Protein AF-X6MB90-F1 (afdb_monomer_lite)

Secondary structure (DSSP, 8-state):
----------------S--HHHHHHHHTT-TTHHHHHHHHHHTT--HHHHHHS-HHHHHHHHHHTT--HHHHHHHHHHHTT-TTSHHHHHHHHHHS----------HHHHHHHHHHHHHHHHHHHHHHHHHHHHHHHHHHHHHHHHHHHHHHHHHHHHHHHHHHHHHHHHHHHHHHHHHHHHHHHHHHHHHHHHHHHHHHHHHHHHH-TTS-HHHHHHHHHHHHHH-GGGGS-------TT----------HHHHHHHHHHHHHHHHHHHHHHHHHS--S--------S---EEEEEEEEEETTTEEEEEEEE-STTHHHHTTS-EEEEEEEEEEEE-------S-TTSTT--EEEEEEETT-SEEEEE-TT--TTEEEEEEEEEEETTTTEEPPP---EEEEE----

Structure (mmCIF, N/CA/C/O backbone):
data_AF-X6MB90-F1
#
_entry.id   AF-X6MB90-F1
#
loop_
_atom_site.group_PDB
_atom_site.id
_atom_site.type_symbol
_atom_site.label_atom_id
_atom_site.label_alt_id
_atom_site.label_comp_id
_atom_site.label_asym_id
_atom_site.label_entity_id
_atom_site.label_seq_id
_atom_site.pdbx_PDB_ins_code
_atom_site.Cartn_x
_atom_site.Cartn_y
_atom_site.Cartn_z
_atom_site.occupancy
_atom_site.B_iso_or_equiv
_atom_site.auth_seq_id
_atom_site.auth_comp_id
_atom_site.auth_asym_id
_atom_site.auth_atom_id
_atom_site.pdbx_PDB_model_num
ATOM 1 N N . MET A 1 1 ? 35.472 -2.795 3.455 1.00 38.84 1 MET A N 1
ATOM 2 C CA . MET A 1 1 ? 35.762 -2.215 4.781 1.00 38.84 1 MET A CA 1
ATOM 3 C C . MET A 1 1 ? 34.428 -1.972 5.452 1.00 38.84 1 MET A C 1
ATOM 5 O O . MET A 1 1 ? 33.733 -1.045 5.069 1.00 38.84 1 MET A O 1
ATOM 9 N N . PHE A 1 2 ? 34.027 -2.888 6.329 1.00 29.91 2 PHE A N 1
ATOM 10 C CA . PHE A 1 2 ? 32.815 -2.782 7.134 1.00 29.91 2 PHE A CA 1
ATOM 11 C C . PHE A 1 2 ? 33.266 -2.486 8.561 1.00 29.91 2 PHE A C 1
ATOM 13 O O . PHE A 1 2 ? 33.951 -3.312 9.159 1.00 29.91 2 PHE A O 1
ATOM 20 N N . GLU A 1 3 ? 32.929 -1.308 9.077 1.00 33.00 3 GLU A N 1
ATOM 21 C CA . GLU A 1 3 ? 33.086 -1.007 10.497 1.00 33.00 3 GLU A CA 1
ATOM 22 C C . GLU A 1 3 ? 31.820 -1.450 11.230 1.00 33.00 3 GLU A C 1
ATOM 24 O O . GLU A 1 3 ? 30.741 -0.877 11.078 1.00 33.00 3 GLU A O 1
ATOM 29 N N . HIS A 1 4 ? 31.968 -2.516 12.014 1.00 32.53 4 HIS A N 1
ATOM 30 C CA . HIS A 1 4 ? 31.069 -2.842 13.108 1.00 32.53 4 HIS A CA 1
ATOM 31 C C . HIS A 1 4 ? 31.304 -1.839 14.238 1.00 32.53 4 HIS A C 1
ATOM 33 O O . HIS A 1 4 ? 32.392 -1.800 14.806 1.00 32.53 4 HIS A O 1
ATOM 39 N N . SER A 1 5 ? 30.278 -1.067 14.593 1.00 33.38 5 SER A N 1
ATOM 40 C CA . SER A 1 5 ? 30.239 -0.350 15.866 1.00 33.38 5 SER A CA 1
ATOM 41 C C . SER A 1 5 ? 29.115 -0.931 16.711 1.00 33.38 5 SER A C 1
ATOM 43 O O . SER A 1 5 ? 27.943 -0.582 16.568 1.00 33.38 5 SER A O 1
ATOM 45 N N . SER A 1 6 ? 29.496 -1.894 17.548 1.00 37.25 6 SER A N 1
ATOM 46 C CA . SER A 1 6 ? 28.722 -2.336 18.700 1.00 37.25 6 SER A CA 1
ATOM 47 C C . SER A 1 6 ? 28.795 -1.244 19.760 1.00 37.25 6 SER A C 1
ATOM 49 O O . SER A 1 6 ? 29.888 -0.846 20.162 1.00 37.25 6 SER A O 1
ATOM 51 N N . ARG A 1 7 ? 27.645 -0.780 20.248 1.00 31.72 7 ARG A N 1
ATOM 52 C CA . ARG A 1 7 ? 27.589 -0.045 21.510 1.00 31.72 7 ARG A CA 1
ATOM 53 C C . ARG A 1 7 ? 26.449 -0.586 22.354 1.00 31.72 7 ARG A C 1
ATOM 55 O O . ARG A 1 7 ? 25.293 -0.207 22.196 1.00 31.72 7 ARG A O 1
ATOM 62 N N . GLU A 1 8 ? 26.831 -1.519 23.214 1.00 34.62 8 GLU A N 1
ATOM 63 C CA . GLU A 1 8 ? 26.140 -1.831 24.455 1.00 34.62 8 GLU A CA 1
ATOM 64 C C . GLU A 1 8 ? 26.118 -0.569 25.329 1.00 34.62 8 GLU A C 1
ATOM 66 O O . GLU A 1 8 ? 27.091 0.188 25.393 1.00 34.62 8 GLU A O 1
ATOM 71 N N . GLY A 1 9 ? 24.979 -0.330 25.963 1.00 30.56 9 GLY A N 1
ATOM 72 C CA . GLY A 1 9 ? 24.776 0.722 26.943 1.00 30.56 9 GLY A CA 1
ATOM 73 C C . GLY A 1 9 ? 23.744 0.228 27.939 1.00 30.56 9 GLY A C 1
ATOM 74 O O . GLY A 1 9 ? 22.545 0.374 27.712 1.00 30.56 9 GLY A O 1
ATOM 75 N N . GLU A 1 10 ? 24.236 -0.423 28.988 1.00 33.06 10 GLU A N 1
ATOM 76 C CA . GLU A 1 10 ? 23.474 -0.751 30.183 1.00 33.06 10 GLU A CA 1
ATOM 77 C C . GLU A 1 10 ? 23.038 0.521 30.928 1.00 33.06 10 GLU A C 1
ATOM 79 O O . GLU A 1 10 ? 23.685 1.567 30.898 1.00 33.06 10 GLU A O 1
ATOM 84 N N . THR A 1 11 ? 21.880 0.352 31.556 1.00 40.78 11 THR A N 1
ATOM 85 C CA . THR A 1 11 ? 21.202 1.096 32.621 1.00 40.78 11 THR A CA 1
ATOM 86 C C . THR A 1 11 ? 22.018 2.085 33.455 1.00 40.78 11 THR A C 1
ATOM 88 O O . THR A 1 11 ? 23.030 1.710 34.028 1.00 40.78 11 THR A O 1
ATOM 91 N N . GLU A 1 12 ? 21.455 3.280 33.663 1.00 36.69 12 GLU A N 1
ATOM 92 C CA . GLU A 1 12 ? 21.162 3.857 34.991 1.00 36.69 12 GLU A CA 1
ATOM 93 C C . GLU A 1 12 ? 20.513 5.239 34.808 1.00 36.69 12 GLU A C 1
ATOM 95 O O . GLU A 1 12 ? 21.170 6.262 34.638 1.00 36.69 12 GLU A O 1
ATOM 100 N N . GLY A 1 13 ? 19.180 5.258 34.801 1.00 32.38 13 GLY A N 1
ATOM 101 C CA . GLY A 1 13 ? 18.381 6.471 34.935 1.00 32.38 13 GLY A CA 1
ATOM 102 C C . GLY A 1 13 ? 17.624 6.392 36.249 1.00 32.38 13 GLY A C 1
ATOM 103 O O . GLY A 1 13 ? 16.532 5.837 36.305 1.00 32.38 13 GLY A O 1
ATOM 104 N N . THR A 1 14 ? 18.234 6.883 37.323 1.00 36.78 14 THR A N 1
ATOM 105 C CA . THR A 1 14 ? 17.569 7.142 38.600 1.00 36.78 14 THR A CA 1
ATOM 106 C C . THR A 1 14 ? 16.474 8.187 38.394 1.00 36.78 14 THR A C 1
ATOM 108 O O . THR A 1 14 ? 16.758 9.386 38.395 1.00 36.78 14 THR A O 1
ATOM 111 N N . ASP A 1 15 ? 15.230 7.740 38.235 1.00 38.34 15 ASP A N 1
ATOM 112 C CA . ASP A 1 15 ? 14.050 8.604 38.287 1.00 38.34 15 ASP A CA 1
ATOM 113 C C . ASP A 1 15 ? 13.835 9.074 39.735 1.00 38.34 15 ASP A C 1
ATOM 115 O O . ASP A 1 15 ? 13.142 8.460 40.545 1.00 38.34 15 ASP A O 1
ATOM 119 N N . GLN A 1 16 ? 14.473 10.193 40.079 1.00 40.62 16 GLN A N 1
ATOM 120 C CA . GLN A 1 16 ? 14.189 10.993 41.272 1.00 40.62 16 GLN A CA 1
ATOM 121 C C . GLN A 1 16 ? 12.922 11.849 41.077 1.00 40.62 16 GLN A C 1
ATOM 123 O O . GLN A 1 16 ? 12.921 13.039 41.389 1.00 40.62 16 GLN A O 1
ATOM 128 N N . SER A 1 17 ? 11.835 11.267 40.561 1.00 42.78 17 SER A N 1
ATOM 129 C CA . SER A 1 17 ? 10.539 11.947 40.469 1.00 42.78 17 SER A CA 1
ATOM 130 C C . SER A 1 17 ? 9.553 11.335 41.470 1.00 42.78 17 SER A C 1
ATOM 132 O O . SER A 1 17 ? 9.088 10.213 41.288 1.00 42.78 17 SER A O 1
ATOM 134 N N . ASP A 1 18 ? 9.291 12.077 42.548 1.00 53.53 18 ASP A N 1
ATOM 135 C CA . ASP A 1 18 ? 8.112 12.009 43.422 1.00 53.53 18 ASP A CA 1
ATOM 136 C C . ASP A 1 18 ? 7.556 10.626 43.790 1.00 53.53 18 ASP A C 1
ATOM 138 O O . ASP A 1 18 ? 6.477 10.197 43.386 1.00 53.53 18 ASP A O 1
ATOM 142 N N . ASP A 1 19 ? 8.245 9.963 44.715 1.00 76.25 19 ASP A N 1
ATOM 143 C CA . ASP A 1 19 ? 7.706 8.806 45.421 1.00 76.25 19 ASP A CA 1
ATOM 144 C C . ASP A 1 19 ? 6.789 9.224 46.586 1.00 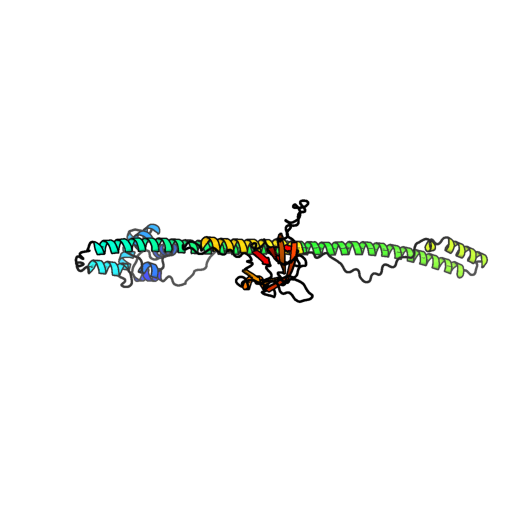76.25 19 ASP A C 1
ATOM 146 O O . ASP A 1 19 ? 7.100 9.045 47.772 1.00 76.25 19 ASP A O 1
ATOM 150 N N . GLN A 1 20 ? 5.652 9.828 46.235 1.00 87.62 20 GLN A N 1
ATOM 151 C CA . GLN A 1 20 ? 4.632 10.301 47.178 1.00 87.62 20 GLN A CA 1
ATOM 152 C C . GLN A 1 20 ? 4.136 9.177 48.102 1.00 87.62 20 GLN A C 1
ATOM 154 O O . GLN A 1 20 ? 3.867 9.411 49.282 1.00 87.62 20 GLN A O 1
ATOM 159 N N . LEU A 1 21 ? 4.093 7.936 47.602 1.00 87.75 21 LEU A N 1
ATOM 160 C CA . LEU A 1 21 ? 3.712 6.760 48.380 1.00 87.75 21 LEU A CA 1
ATOM 161 C C . LEU A 1 21 ? 4.742 6.445 49.474 1.00 87.75 21 LEU A C 1
ATOM 163 O O . LEU A 1 21 ? 4.369 6.318 50.641 1.00 87.75 21 LEU A O 1
ATOM 167 N N . SER A 1 22 ? 6.038 6.364 49.150 1.00 88.31 22 SER A N 1
ATOM 168 C CA . SER A 1 22 ? 7.070 6.150 50.179 1.00 88.31 22 SER A CA 1
ATOM 169 C C . SER A 1 22 ? 7.118 7.283 51.196 1.00 88.31 22 SER A C 1
ATOM 171 O O . SER A 1 22 ? 7.282 7.027 52.391 1.00 88.31 22 SER A O 1
ATOM 173 N N . GLN A 1 23 ? 6.970 8.536 50.756 1.00 89.31 23 GLN A N 1
ATOM 174 C CA . GLN A 1 23 ? 6.955 9.685 51.666 1.00 89.31 23 GLN A CA 1
ATOM 175 C C . GLN A 1 23 ? 5.757 9.642 52.620 1.00 89.31 23 GLN A C 1
ATOM 177 O O . GLN A 1 23 ? 5.920 9.893 53.818 1.00 89.31 23 GLN A O 1
ATOM 182 N N . PHE A 1 24 ? 4.577 9.268 52.123 1.00 91.38 24 PHE A N 1
ATOM 183 C CA . PHE A 1 24 ? 3.379 9.081 52.937 1.00 91.38 24 PHE A CA 1
ATOM 184 C C . PHE A 1 24 ? 3.558 7.958 53.967 1.00 91.38 24 PHE A C 1
ATOM 186 O O . PHE A 1 24 ? 3.302 8.160 55.157 1.00 91.38 24 PHE A O 1
ATOM 193 N N . LEU A 1 25 ? 4.049 6.792 53.537 1.00 90.38 25 LEU A N 1
ATOM 194 C CA . LEU A 1 25 ? 4.269 5.635 54.411 1.00 90.38 25 LEU A CA 1
ATOM 195 C C . LEU A 1 25 ? 5.303 5.938 55.506 1.00 90.38 25 LEU A C 1
ATOM 197 O O . LEU A 1 25 ? 5.098 5.591 56.672 1.00 90.38 25 LEU A O 1
ATOM 201 N N . LYS A 1 26 ? 6.380 6.652 55.155 1.00 90.31 26 LYS A N 1
ATOM 202 C CA . LYS A 1 26 ? 7.411 7.092 56.104 1.00 90.31 26 LYS A CA 1
ATOM 203 C C . LYS A 1 26 ? 6.868 8.106 57.109 1.00 90.31 26 LYS A C 1
ATOM 205 O O . LYS A 1 26 ? 7.097 7.949 58.306 1.00 90.31 26 LYS A O 1
ATOM 210 N N . SER A 1 27 ? 6.115 9.102 56.641 1.00 88.44 27 SER A N 1
ATOM 211 C CA . SER A 1 27 ? 5.516 10.144 57.491 1.00 88.44 27 SER A CA 1
ATOM 212 C C . SER A 1 27 ? 4.491 9.592 58.485 1.00 88.44 27 SER A C 1
ATOM 214 O O . SER A 1 27 ? 4.300 10.170 59.551 1.00 88.44 27 SER A O 1
ATOM 216 N N . ASN A 1 28 ? 3.870 8.449 58.179 1.00 87.50 28 ASN A N 1
ATOM 217 C CA . ASN A 1 28 ? 2.902 7.787 59.057 1.00 87.50 28 ASN A CA 1
ATOM 218 C C . ASN A 1 28 ? 3.484 6.599 59.854 1.00 87.50 28 ASN A C 1
ATOM 220 O O . ASN A 1 28 ? 2.739 5.854 60.496 1.00 87.50 28 ASN A O 1
ATOM 224 N N . GLY A 1 29 ? 4.812 6.432 59.855 1.00 83.88 29 GLY A N 1
ATOM 225 C CA . GLY A 1 29 ? 5.512 5.478 60.721 1.00 83.88 29 GLY A CA 1
ATOM 226 C C . GLY A 1 29 ? 5.306 4.006 60.355 1.00 83.88 29 GLY A C 1
ATOM 227 O O . GLY A 1 29 ? 5.338 3.147 61.241 1.00 83.88 29 GLY A O 1
ATOM 228 N N . VAL A 1 30 ? 5.072 3.703 59.076 1.00 87.69 30 VAL A N 1
ATOM 229 C CA . VAL A 1 30 ? 5.044 2.322 58.573 1.00 87.69 30 VAL A CA 1
ATOM 230 C C . VAL A 1 30 ? 6.477 1.776 58.551 1.00 87.69 30 VAL A C 1
ATOM 232 O O . VAL A 1 30 ? 7.409 2.485 58.175 1.00 87.69 30 VAL A O 1
ATOM 235 N N . LYS A 1 31 ? 6.680 0.532 58.995 1.00 85.81 31 LYS A N 1
ATOM 236 C CA . LYS A 1 31 ? 7.991 -0.138 58.941 1.00 85.81 31 LYS A CA 1
ATOM 237 C C . LYS A 1 31 ? 8.261 -0.670 57.534 1.00 85.81 31 LYS A C 1
ATOM 239 O O . LYS A 1 31 ? 7.324 -0.867 56.774 1.00 85.81 31 LYS A O 1
ATOM 244 N N . ASP A 1 32 ? 9.528 -0.881 57.185 1.00 86.94 32 ASP A N 1
ATOM 245 C CA . ASP A 1 32 ? 9.935 -1.463 55.892 1.00 86.94 32 ASP A CA 1
ATOM 246 C C . ASP A 1 32 ? 9.400 -0.696 54.665 1.00 86.94 32 ASP A C 1
ATOM 248 O O . ASP A 1 32 ? 9.069 -1.274 53.631 1.00 86.94 32 ASP A O 1
ATOM 252 N N . VAL A 1 33 ? 9.331 0.639 54.780 1.00 88.38 33 VAL A N 1
ATOM 253 C CA . VAL A 1 33 ? 8.736 1.551 53.782 1.00 88.38 33 VAL A CA 1
ATOM 254 C C . VAL A 1 33 ? 9.221 1.280 52.362 1.00 88.38 33 VAL A C 1
ATOM 256 O O . VAL A 1 33 ? 8.410 1.249 51.445 1.00 88.38 33 VAL A O 1
ATOM 259 N N . VAL A 1 34 ? 10.532 1.089 52.190 1.00 86.38 34 VAL A N 1
ATOM 260 C CA . VAL A 1 34 ? 11.166 0.903 50.876 1.00 86.38 34 VAL A CA 1
ATOM 261 C C . VAL A 1 34 ? 10.701 -0.397 50.220 1.00 86.38 34 VAL A C 1
ATOM 263 O O . VAL A 1 34 ? 10.429 -0.428 49.022 1.00 86.38 34 VAL A O 1
ATOM 266 N N . GLU A 1 35 ? 10.572 -1.467 51.004 1.00 86.88 35 GLU A N 1
ATOM 267 C CA . GLU A 1 35 ? 10.121 -2.762 50.501 1.00 86.88 35 GLU A CA 1
ATOM 268 C C . GLU A 1 35 ? 8.628 -2.721 50.155 1.00 86.88 35 GLU A C 1
ATOM 270 O O . GLU A 1 35 ? 8.223 -3.155 49.076 1.00 86.88 35 GLU A O 1
ATOM 275 N N . ILE A 1 36 ? 7.810 -2.149 51.043 1.00 88.62 36 ILE A N 1
ATOM 276 C CA . ILE A 1 36 ? 6.355 -2.067 50.872 1.00 88.62 36 ILE A CA 1
ATOM 277 C C . ILE A 1 36 ? 5.990 -1.172 49.688 1.00 88.62 36 ILE A C 1
ATOM 279 O O . ILE A 1 36 ? 5.183 -1.572 48.852 1.00 88.62 36 ILE A O 1
ATOM 283 N N . SER A 1 37 ? 6.578 0.020 49.579 1.00 90.12 37 SER A N 1
ATOM 284 C CA . SER A 1 37 ? 6.254 0.952 48.495 1.00 90.12 37 SER A CA 1
ATOM 285 C C . SER A 1 37 ? 6.702 0.438 47.130 1.00 90.12 37 SER A C 1
ATOM 287 O O . SER A 1 37 ? 6.039 0.712 46.130 1.00 90.12 37 SER A O 1
ATOM 289 N N . SER A 1 38 ? 7.809 -0.309 47.075 1.00 89.12 38 SER A N 1
ATOM 290 C CA . SER A 1 38 ? 8.278 -0.974 45.858 1.00 89.12 38 SER A CA 1
ATOM 291 C C . SER A 1 38 ? 7.319 -2.091 45.446 1.00 89.12 38 SER A C 1
ATOM 293 O O . SER A 1 38 ? 6.828 -2.100 44.318 1.00 89.12 38 SER A O 1
ATOM 295 N N . LYS A 1 39 ? 6.954 -2.979 46.380 1.00 90.81 39 LYS A N 1
ATOM 296 C CA . LYS A 1 39 ? 6.006 -4.077 46.128 1.00 90.81 39 LYS A CA 1
ATOM 297 C C . LYS A 1 39 ? 4.631 -3.574 45.685 1.00 90.81 39 LYS A C 1
ATOM 299 O O . LYS A 1 39 ? 4.099 -4.072 44.699 1.00 90.81 39 LYS A O 1
ATOM 304 N N . LEU A 1 40 ? 4.091 -2.558 46.358 1.00 90.38 40 LEU A N 1
ATOM 305 C CA . LEU A 1 40 ? 2.797 -1.964 46.014 1.00 90.38 40 LEU A CA 1
ATOM 306 C C . LEU A 1 40 ? 2.822 -1.280 44.639 1.00 90.38 40 LEU A C 1
ATOM 308 O O . LEU A 1 40 ? 1.900 -1.475 43.851 1.00 90.38 40 LEU A O 1
ATOM 312 N N . ARG A 1 41 ? 3.891 -0.551 44.294 1.00 88.56 41 ARG A N 1
ATOM 313 C CA . ARG A 1 41 ? 4.013 0.068 42.962 1.00 88.56 41 ARG A CA 1
ATOM 314 C C . ARG A 1 41 ? 4.204 -0.938 41.843 1.00 88.56 41 ARG A C 1
ATOM 316 O O . ARG A 1 41 ? 3.601 -0.772 40.788 1.00 88.56 41 ARG A O 1
ATOM 323 N N . ASN A 1 42 ? 4.969 -2.002 42.077 1.00 88.56 42 ASN A N 1
ATOM 324 C CA . ASN A 1 42 ? 5.084 -3.106 41.120 1.00 88.56 42 ASN A CA 1
ATOM 325 C C . ASN A 1 42 ? 3.731 -3.792 40.877 1.00 88.56 42 ASN A C 1
ATOM 327 O O . ASN A 1 42 ? 3.512 -4.361 39.812 1.00 88.56 42 ASN A O 1
ATOM 331 N N . HIS A 1 43 ? 2.816 -3.696 41.843 1.00 88.12 43 HIS A N 1
ATOM 332 C CA . HIS A 1 43 ? 1.432 -4.147 41.736 1.00 88.12 43 HIS A CA 1
ATOM 333 C C . HIS A 1 43 ? 0.466 -3.065 41.207 1.00 88.12 43 HIS A C 1
ATOM 335 O O . HIS A 1 43 ? -0.742 -3.273 41.171 1.00 88.12 43 HIS A O 1
ATOM 341 N N . GLY A 1 44 ? 0.978 -1.904 40.785 1.00 89.06 44 GLY A N 1
ATOM 342 C CA . GLY A 1 44 ? 0.192 -0.810 40.207 1.00 89.06 44 GLY A CA 1
ATOM 343 C C . GLY A 1 44 ? -0.561 0.060 41.218 1.00 89.06 44 GLY A C 1
ATOM 344 O O . GLY A 1 44 ? -1.410 0.852 40.816 1.00 89.06 44 GLY A O 1
ATOM 345 N N . VAL A 1 45 ? -0.274 -0.059 42.516 1.00 89.56 45 VAL A N 1
ATOM 346 C CA . VAL A 1 45 ? -0.953 0.715 43.565 1.00 89.56 45 VAL A CA 1
ATOM 347 C C . VAL A 1 45 ? -0.323 2.103 43.701 1.00 89.56 45 VAL A C 1
ATOM 349 O O . VAL A 1 45 ? 0.866 2.231 44.006 1.00 89.56 45 VAL A O 1
ATOM 352 N N . THR A 1 46 ? -1.135 3.147 43.517 1.00 91.19 46 THR A N 1
ATOM 353 C CA . THR A 1 46 ? -0.772 4.548 43.792 1.00 91.19 46 THR A CA 1
ATOM 354 C C . THR A 1 46 ? -1.190 4.966 45.207 1.00 91.19 46 THR A C 1
ATOM 356 O O . THR A 1 46 ? -1.900 4.232 45.898 1.00 91.19 46 THR A O 1
ATOM 359 N N . LEU A 1 47 ? -0.758 6.147 45.664 1.00 89.75 47 LEU A N 1
ATOM 360 C CA . LEU A 1 47 ? -1.178 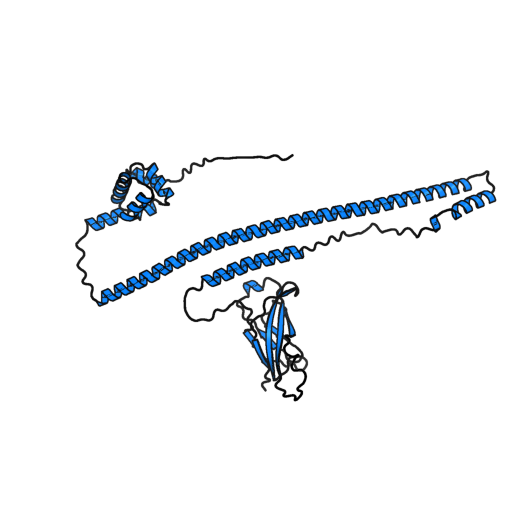6.691 46.961 1.00 89.75 47 LEU A CA 1
ATOM 361 C C . LEU A 1 47 ? -2.694 6.927 47.008 1.00 89.75 47 LEU A C 1
ATOM 363 O O . LEU A 1 47 ? -3.335 6.573 47.995 1.00 89.75 47 LEU A O 1
ATOM 367 N N . GLU A 1 48 ? -3.264 7.485 45.942 1.00 89.81 48 GLU A N 1
ATOM 368 C CA . GLU A 1 48 ? -4.704 7.717 45.816 1.00 89.81 48 GLU A CA 1
ATOM 369 C C . GLU A 1 48 ? -5.466 6.395 45.898 1.00 89.81 48 GLU A C 1
ATOM 371 O O . GLU A 1 48 ? -6.365 6.264 46.727 1.00 89.81 48 GLU A O 1
ATOM 376 N N . GLY A 1 49 ? -5.036 5.385 45.132 1.00 87.56 49 GLY A N 1
ATOM 377 C CA . GLY A 1 49 ? -5.639 4.053 45.177 1.00 87.56 49 GLY A CA 1
ATOM 378 C C . GLY A 1 49 ? -5.570 3.440 46.576 1.00 87.56 49 GLY A C 1
ATOM 379 O O . GLY A 1 49 ? -6.569 2.944 47.090 1.00 87.56 49 GLY A O 1
ATOM 380 N N . LEU A 1 50 ? -4.423 3.563 47.252 1.00 90.44 50 LEU A N 1
ATOM 381 C CA . LEU A 1 50 ? -4.247 3.062 48.617 1.00 90.44 50 LEU A CA 1
ATOM 382 C C . LEU A 1 50 ? -5.188 3.733 49.635 1.00 90.44 50 LEU A C 1
ATOM 384 O O . LEU A 1 50 ? -5.611 3.087 50.595 1.00 90.44 50 LEU A O 1
ATOM 388 N N . LEU A 1 51 ? -5.509 5.018 49.458 1.00 91.69 51 LEU A N 1
ATOM 389 C CA . LEU A 1 51 ? -6.441 5.740 50.329 1.00 91.69 51 LEU A CA 1
ATOM 390 C C . LEU A 1 51 ? -7.910 5.385 50.053 1.00 91.69 51 LEU A C 1
ATOM 392 O O . LEU A 1 51 ? -8.730 5.539 50.960 1.00 91.69 51 LEU A O 1
ATOM 396 N N . GLU A 1 52 ? -8.238 4.903 48.856 1.00 91.94 52 GLU A N 1
ATOM 397 C CA . GLU A 1 52 ? -9.599 4.528 48.449 1.00 91.94 52 GLU A CA 1
ATOM 398 C C . GLU A 1 52 ? -9.970 3.075 48.782 1.00 91.94 52 GLU A C 1
ATOM 400 O O . GLU A 1 52 ? -11.155 2.778 48.937 1.00 91.94 52 GLU A O 1
ATOM 405 N N . TYR A 1 53 ? -8.990 2.182 48.939 1.00 92.44 53 TYR A N 1
ATOM 406 C CA . TYR A 1 53 ? -9.246 0.765 49.211 1.00 92.44 53 TYR A CA 1
ATOM 407 C C . TYR A 1 53 ? -9.825 0.478 50.608 1.00 92.44 53 TYR A C 1
ATOM 409 O O . TYR A 1 53 ? -9.481 1.116 51.611 1.00 92.44 53 TYR A O 1
ATOM 417 N N . GLY A 1 54 ? -10.687 -0.544 50.673 1.00 89.38 54 GLY A N 1
ATOM 418 C CA . GLY A 1 54 ? -11.238 -1.100 51.904 1.00 89.38 54 GLY A CA 1
ATOM 419 C C . GLY A 1 54 ? -10.223 -1.890 52.723 1.00 89.38 54 GLY A C 1
ATOM 420 O O . GLY A 1 54 ? -9.178 -2.322 52.231 1.00 89.38 54 GLY A O 1
ATOM 421 N N . ALA A 1 55 ? -10.535 -2.116 54.004 1.00 89.69 55 ALA A N 1
ATOM 422 C CA . ALA A 1 55 ? -9.645 -2.862 54.893 1.00 89.69 55 ALA A CA 1
ATOM 423 C C . ALA A 1 55 ? -9.383 -4.302 54.418 1.00 89.69 55 ALA A C 1
ATOM 425 O O . ALA A 1 55 ? -8.325 -4.847 54.731 1.00 89.69 55 ALA A O 1
ATOM 426 N N . ASP A 1 56 ? -10.338 -4.916 53.715 1.00 91.19 56 ASP A N 1
ATOM 427 C CA . ASP A 1 56 ? -10.209 -6.267 53.166 1.00 91.19 56 ASP A CA 1
ATOM 428 C C . ASP A 1 56 ? -9.480 -6.260 51.812 1.00 91.19 56 ASP A C 1
ATOM 430 O O . ASP A 1 56 ? -8.539 -7.032 51.651 1.00 91.19 56 ASP A O 1
ATOM 434 N N . ASP A 1 57 ? -9.754 -5.291 50.930 1.00 91.81 57 ASP A N 1
ATOM 435 C CA . ASP A 1 57 ? -9.016 -5.120 49.666 1.00 91.81 57 ASP A CA 1
ATOM 436 C C . ASP A 1 57 ? -7.509 -4.931 49.909 1.00 91.81 57 ASP A C 1
ATOM 438 O O . ASP A 1 57 ? -6.666 -5.553 49.264 1.00 91.81 57 ASP A O 1
ATOM 442 N N . ILE A 1 58 ? -7.143 -4.121 50.910 1.00 91.50 58 ILE A N 1
ATOM 443 C CA . ILE A 1 58 ? -5.739 -3.925 51.301 1.00 91.50 58 ILE A CA 1
ATOM 444 C C . ILE A 1 58 ? -5.127 -5.229 51.819 1.00 91.50 58 ILE A C 1
ATOM 446 O O . ILE A 1 58 ? -3.931 -5.462 51.625 1.00 91.50 58 ILE A O 1
ATOM 450 N N . LYS A 1 59 ? -5.903 -6.096 52.486 1.00 91.56 59 LYS A N 1
ATOM 451 C CA . LYS A 1 59 ? -5.361 -7.374 52.960 1.00 91.56 59 LYS A CA 1
ATOM 452 C C . LYS A 1 59 ? -5.026 -8.307 51.815 1.00 91.56 59 LYS A C 1
ATOM 454 O O . LYS A 1 59 ? -3.975 -8.951 51.907 1.00 91.56 59 LYS A O 1
ATOM 459 N N . ASP A 1 60 ? -5.894 -8.350 50.813 1.00 92.88 60 ASP A N 1
ATOM 460 C CA . ASP A 1 60 ? -5.763 -9.194 49.630 1.00 92.88 60 ASP A CA 1
ATOM 461 C C . ASP A 1 60 ? -4.600 -8.702 48.765 1.00 92.88 60 ASP A C 1
ATOM 463 O O . ASP A 1 60 ? -3.664 -9.458 48.516 1.00 92.88 60 ASP A O 1
ATOM 467 N N . ILE A 1 61 ? -4.536 -7.397 48.476 1.00 92.31 61 ILE A N 1
ATOM 468 C CA . ILE A 1 61 ? -3.412 -6.780 47.751 1.00 92.31 61 ILE A CA 1
ATOM 469 C C . ILE A 1 61 ? -2.083 -7.036 48.471 1.00 92.31 61 ILE A C 1
ATOM 471 O O . ILE A 1 61 ? -1.095 -7.424 47.849 1.00 92.31 61 ILE A O 1
ATOM 475 N N . CYS A 1 62 ? -2.020 -6.847 49.794 1.00 91.88 62 CYS A N 1
ATOM 476 C CA . CYS A 1 62 ? -0.796 -7.124 50.547 1.00 91.88 62 CYS A CA 1
ATOM 477 C C . CYS A 1 62 ? -0.409 -8.609 50.526 1.00 91.88 62 CYS A C 1
ATOM 479 O O . CYS A 1 62 ? 0.781 -8.919 50.567 1.00 91.88 62 CYS A O 1
ATOM 481 N N . GLN A 1 63 ? -1.382 -9.518 50.478 1.00 92.31 63 GLN A N 1
ATOM 482 C CA . GLN A 1 63 ? -1.127 -10.952 50.379 1.00 92.31 63 GLN A CA 1
ATOM 483 C C . GLN A 1 63 ? -0.570 -11.319 49.001 1.00 92.31 63 GLN A C 1
ATOM 485 O O . GLN A 1 63 ? 0.446 -12.010 48.929 1.00 92.31 63 GLN A O 1
ATOM 490 N N . ASP A 1 64 ? -1.157 -10.772 47.940 1.00 91.69 64 ASP A N 1
ATOM 491 C CA . ASP A 1 64 ? -0.716 -10.964 46.555 1.00 91.69 64 ASP A CA 1
ATOM 492 C C . ASP A 1 64 ? 0.668 -10.349 46.303 1.00 91.69 64 ASP A C 1
ATOM 494 O O . ASP A 1 64 ? 1.497 -10.911 45.587 1.00 91.69 64 ASP A O 1
ATOM 498 N N . CYS A 1 65 ? 0.971 -9.232 46.968 1.00 90.12 65 CYS A N 1
ATOM 499 C CA . CYS A 1 65 ? 2.289 -8.595 46.951 1.00 90.12 65 CYS A CA 1
ATOM 500 C C . CYS A 1 65 ? 3.336 -9.306 47.829 1.00 90.12 65 CYS A C 1
ATOM 502 O O . CYS A 1 65 ? 4.474 -8.838 47.923 1.00 90.12 65 CYS A O 1
ATOM 504 N N . ASN A 1 66 ? 2.970 -10.398 48.510 1.00 90.50 66 ASN A N 1
ATOM 505 C CA . ASN A 1 66 ? 3.818 -11.103 49.472 1.00 90.50 66 ASN A CA 1
ATOM 506 C C . ASN A 1 66 ? 4.417 -10.151 50.536 1.00 90.50 66 ASN A C 1
ATOM 508 O O . ASN A 1 66 ? 5.621 -10.161 50.830 1.00 90.50 66 ASN A O 1
ATOM 512 N N . ILE A 1 67 ? 3.580 -9.253 51.064 1.00 90.81 67 ILE A N 1
ATOM 513 C CA . ILE A 1 67 ? 3.901 -8.362 52.183 1.00 90.81 67 ILE A CA 1
ATOM 514 C C . ILE A 1 67 ? 3.611 -9.115 53.482 1.00 90.81 67 ILE A C 1
ATOM 516 O O . ILE A 1 67 ? 2.552 -9.722 53.647 1.00 90.81 67 ILE A O 1
ATOM 520 N N . SER A 1 68 ? 4.558 -9.072 54.424 1.00 91.25 68 SER A N 1
ATOM 521 C CA . SER A 1 68 ? 4.439 -9.812 55.682 1.00 91.25 68 SER A CA 1
ATOM 522 C C . SER A 1 68 ? 3.170 -9.422 56.453 1.00 91.25 68 SER A C 1
ATOM 524 O O . SER A 1 68 ? 2.718 -8.275 56.415 1.00 91.25 68 SER A O 1
ATOM 526 N N . ALA A 1 69 ? 2.603 -10.363 57.212 1.00 87.12 69 ALA A N 1
ATOM 527 C CA . ALA A 1 69 ? 1.401 -10.101 58.003 1.00 87.12 69 ALA A CA 1
ATOM 528 C C . ALA A 1 69 ? 1.584 -8.945 59.010 1.00 87.12 69 ALA A C 1
ATOM 530 O O . ALA A 1 69 ? 0.632 -8.206 59.267 1.00 87.12 69 ALA A O 1
ATOM 531 N N . LEU A 1 70 ? 2.801 -8.767 59.539 1.00 87.44 70 LEU A N 1
ATOM 532 C CA . LEU A 1 70 ? 3.158 -7.677 60.453 1.00 87.44 70 LEU A CA 1
ATOM 533 C C . LEU A 1 70 ? 3.186 -6.326 59.730 1.00 87.44 70 LEU A C 1
ATOM 535 O O . LEU A 1 70 ? 2.554 -5.374 60.185 1.00 87.44 70 LEU A O 1
ATOM 539 N N . SER A 1 71 ? 3.835 -6.264 58.568 1.00 88.69 71 SER A N 1
ATOM 540 C CA . SER A 1 71 ? 3.898 -5.066 57.724 1.00 88.69 71 SER A CA 1
ATOM 541 C C . SER A 1 71 ? 2.506 -4.661 57.215 1.00 88.69 71 SER A C 1
ATOM 543 O O . SER A 1 71 ? 2.151 -3.484 57.225 1.00 88.69 71 SER A O 1
ATOM 545 N N . ARG A 1 72 ? 1.665 -5.644 56.864 1.00 90.56 72 ARG A N 1
ATOM 546 C CA . ARG A 1 72 ? 0.251 -5.451 56.506 1.00 90.56 72 ARG A CA 1
ATOM 547 C C . ARG A 1 72 ? -0.569 -4.873 57.665 1.00 90.56 72 ARG A C 1
ATOM 549 O O . ARG A 1 72 ? -1.374 -3.966 57.461 1.00 90.56 72 ARG A O 1
ATOM 556 N N . ALA A 1 73 ? -0.372 -5.373 58.886 1.00 87.19 73 ALA A N 1
ATOM 557 C CA . ALA A 1 73 ? -1.047 -4.844 60.071 1.00 87.19 73 ALA A CA 1
ATOM 558 C C . ALA A 1 73 ? -0.607 -3.404 60.388 1.00 87.19 73 ALA A C 1
ATOM 560 O O . ALA A 1 73 ? -1.448 -2.566 60.727 1.00 87.19 73 ALA A O 1
ATOM 561 N N . ASP A 1 74 ? 0.683 -3.101 60.234 1.00 87.94 74 ASP A N 1
ATOM 562 C CA . ASP A 1 74 ? 1.224 -1.751 60.405 1.00 87.94 74 ASP A CA 1
ATOM 563 C C . ASP A 1 74 ? 0.659 -0.774 59.359 1.00 87.94 74 ASP A C 1
ATOM 565 O O . ASP A 1 74 ? 0.258 0.336 59.724 1.00 87.94 74 ASP A O 1
ATOM 569 N N . LEU A 1 75 ? 0.533 -1.202 58.098 1.00 90.75 75 LEU A N 1
ATOM 570 C CA . LEU A 1 75 ? -0.089 -0.427 57.020 1.00 90.75 75 LEU A CA 1
ATOM 571 C C . LEU A 1 75 ? -1.571 -0.128 57.300 1.00 90.75 75 LEU A C 1
ATOM 573 O O . LEU A 1 75 ? -1.989 1.028 57.258 1.00 90.75 75 LEU A O 1
ATOM 577 N N . LEU A 1 76 ? -2.363 -1.141 57.665 1.00 90.50 76 LEU A N 1
ATOM 578 C CA . LEU A 1 76 ? -3.777 -0.955 58.019 1.00 90.50 76 LEU A CA 1
ATOM 579 C C . LEU A 1 76 ? -3.950 -0.056 59.247 1.00 90.50 76 LEU A C 1
ATOM 581 O O . LEU A 1 76 ? -4.867 0.763 59.299 1.00 90.50 76 LEU A O 1
ATOM 585 N N . ARG A 1 77 ? -3.065 -0.176 60.242 1.00 89.75 77 ARG A N 1
ATOM 586 C CA . ARG A 1 77 ? -3.068 0.700 61.420 1.00 89.75 77 ARG A CA 1
ATOM 587 C C . ARG A 1 77 ? -2.747 2.146 61.046 1.00 89.75 77 ARG A C 1
ATOM 589 O O . ARG A 1 77 ? -3.343 3.048 61.627 1.00 89.75 77 ARG A O 1
ATOM 596 N N . CYS A 1 78 ? -1.820 2.361 60.117 1.00 91.12 78 CYS A N 1
ATOM 597 C CA . CYS A 1 78 ? -1.528 3.674 59.548 1.00 91.12 78 CYS A CA 1
ATOM 598 C C . CYS A 1 78 ? -2.774 4.255 58.862 1.00 91.12 78 CYS A C 1
ATOM 600 O O . CYS A 1 78 ? -3.224 5.335 59.232 1.00 91.12 78 CYS A O 1
ATOM 602 N N . LEU A 1 79 ? -3.401 3.509 57.951 1.00 90.62 79 LEU A N 1
ATOM 603 C CA . LEU A 1 79 ? -4.575 3.971 57.201 1.00 90.62 79 LEU A CA 1
ATOM 604 C C . LEU A 1 79 ? -5.784 4.267 58.105 1.00 90.62 79 LEU A C 1
ATOM 606 O O . LEU A 1 79 ? -6.476 5.259 57.902 1.00 90.62 79 LEU A O 1
ATOM 610 N N . ARG A 1 80 ? -5.969 3.510 59.194 1.00 89.94 80 ARG A N 1
ATOM 611 C CA . ARG A 1 8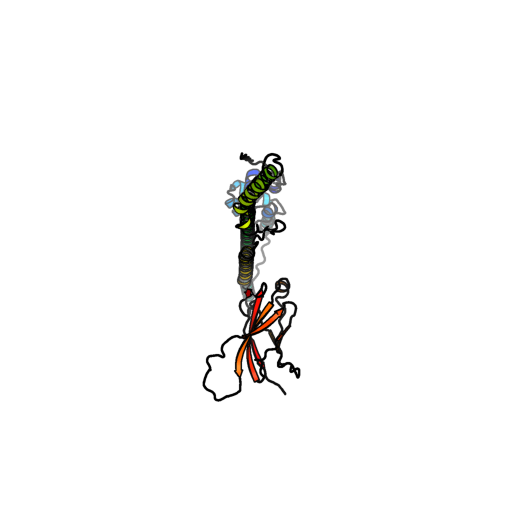0 ? -6.970 3.799 60.244 1.00 89.94 80 ARG A CA 1
ATOM 612 C C . ARG A 1 80 ? -6.729 5.081 61.039 1.00 89.94 80 ARG A C 1
ATOM 614 O O . ARG A 1 80 ? -7.581 5.433 61.845 1.00 89.94 80 ARG A O 1
ATOM 621 N N . LYS A 1 81 ? -5.581 5.741 60.894 1.00 87.81 81 LYS A N 1
ATOM 622 C CA . LYS A 1 81 ? -5.286 7.028 61.544 1.00 87.81 81 LYS A CA 1
ATOM 623 C C . LYS A 1 81 ? -5.414 8.212 60.591 1.00 87.81 81 LYS A C 1
ATOM 625 O O . LYS A 1 81 ? -5.374 9.346 61.055 1.00 87.81 81 LYS A O 1
ATOM 630 N N . VAL A 1 82 ? -5.561 7.962 59.290 1.00 89.25 82 VAL A N 1
ATOM 631 C CA . VAL A 1 82 ? -5.579 8.999 58.257 1.00 89.25 82 VAL A CA 1
ATOM 632 C C . VAL A 1 82 ? -7.031 9.319 57.888 1.00 89.25 82 VAL A C 1
ATOM 634 O O . VAL A 1 82 ? -7.679 8.478 57.270 1.00 89.25 82 VAL A O 1
ATOM 637 N N . PRO A 1 83 ? -7.557 10.522 58.203 1.00 86.44 83 PRO A N 1
ATOM 638 C CA . PRO A 1 83 ? -8.977 10.840 58.016 1.00 86.44 83 PRO A CA 1
ATOM 639 C C . PRO A 1 83 ? -9.487 10.741 56.575 1.00 86.44 83 PRO A C 1
ATOM 641 O O . PRO A 1 83 ? -10.673 10.510 56.334 1.00 86.44 83 PRO A O 1
ATOM 644 N N . THR A 1 84 ? -8.593 10.927 55.605 1.00 87.50 84 THR A N 1
ATOM 645 C CA . THR A 1 84 ? -8.906 10.834 54.177 1.00 87.50 84 THR A CA 1
ATOM 646 C C . THR A 1 84 ? -8.992 9.393 53.674 1.00 87.50 84 THR A C 1
ATOM 648 O O . THR A 1 84 ? -9.592 9.176 52.625 1.00 87.50 84 THR A O 1
ATOM 651 N N . SER A 1 85 ? -8.468 8.412 54.419 1.00 90.88 85 SER A N 1
ATOM 652 C CA . SER A 1 85 ? -8.526 7.000 54.039 1.00 90.88 85 SER A CA 1
ATOM 653 C C . SER A 1 85 ? -9.934 6.428 54.208 1.00 90.88 85 SER A C 1
ATOM 655 O O . SER A 1 85 ? -10.621 6.673 55.204 1.00 90.88 85 SER A O 1
ATOM 657 N N . TYR A 1 86 ? -10.356 5.593 53.263 1.00 88.81 86 TYR A N 1
ATOM 658 C CA . TYR A 1 86 ? -11.597 4.835 53.353 1.00 88.81 86 TYR A CA 1
ATOM 659 C C . TYR A 1 86 ? -11.618 3.901 54.577 1.00 88.81 86 TYR A C 1
ATOM 661 O O . TYR A 1 86 ? -12.628 3.819 55.275 1.00 88.81 86 TYR A O 1
ATOM 669 N N . VAL A 1 87 ? -10.472 3.310 54.937 1.00 89.12 87 VAL A N 1
ATOM 670 C CA . VAL A 1 87 ? -10.314 2.451 56.126 1.00 89.12 87 VAL A CA 1
ATOM 671 C C . VAL A 1 87 ? -10.624 3.202 57.429 1.00 89.12 87 VAL A C 1
ATOM 673 O O . VAL A 1 87 ? -11.189 2.627 58.361 1.00 89.12 87 VAL A O 1
ATOM 676 N N . TYR A 1 88 ? -10.273 4.490 57.512 1.00 87.94 88 TYR A N 1
ATOM 677 C CA . TYR A 1 88 ? -10.623 5.346 58.651 1.00 87.94 88 TYR A CA 1
ATOM 678 C C . TYR A 1 88 ? -12.136 5.565 58.734 1.00 87.94 88 TYR A C 1
ATOM 680 O O . TYR A 1 88 ? -12.734 5.365 59.792 1.00 87.94 88 TYR A O 1
ATOM 688 N N . LYS A 1 89 ? -12.771 5.907 57.606 1.00 85.62 89 LYS A N 1
ATOM 689 C CA . LYS A 1 89 ? -14.227 6.112 57.526 1.00 85.62 89 LYS A CA 1
ATOM 690 C C . LYS A 1 89 ? -14.990 4.844 57.900 1.00 85.62 89 LYS A C 1
ATOM 692 O O . LYS A 1 89 ? -15.972 4.916 58.636 1.00 85.62 89 LYS A O 1
ATOM 697 N N . GLU A 1 90 ? -14.516 3.685 57.454 1.00 83.50 90 GLU A N 1
ATOM 698 C CA . GLU A 1 90 ? -15.094 2.385 57.787 1.00 83.50 90 GLU A CA 1
ATOM 699 C C . GLU A 1 90 ? -14.962 2.066 59.286 1.00 83.50 90 GLU A C 1
ATOM 701 O O . GLU A 1 90 ? -15.925 1.636 59.923 1.00 83.50 90 GLU A O 1
ATOM 706 N N . ALA A 1 91 ? -13.790 2.324 59.876 1.00 81.75 91 ALA A N 1
ATOM 707 C CA . ALA A 1 91 ? -13.549 2.103 61.300 1.00 81.75 91 ALA A CA 1
ATOM 708 C C . ALA A 1 91 ? -14.439 2.992 62.182 1.00 81.75 91 ALA A C 1
ATOM 710 O O . ALA A 1 91 ? -15.029 2.488 63.139 1.00 81.75 91 ALA A O 1
ATOM 711 N N . ILE A 1 92 ? -14.593 4.273 61.827 1.00 78.44 92 ILE A N 1
ATOM 712 C CA . ILE A 1 92 ? -15.488 5.202 62.531 1.00 78.44 92 ILE A CA 1
ATOM 713 C C . ILE A 1 92 ? -16.946 4.790 62.374 1.00 78.44 92 ILE A C 1
ATOM 715 O O . ILE A 1 92 ? -17.672 4.733 63.361 1.00 78.44 92 ILE A O 1
ATOM 719 N N . SER A 1 93 ? -17.363 4.417 61.164 1.00 69.25 93 SER A N 1
ATOM 720 C CA . SER A 1 93 ? -18.737 3.966 60.903 1.00 69.25 93 SER A CA 1
ATOM 721 C C . SER A 1 93 ? -19.106 2.721 61.717 1.00 69.25 93 SER A C 1
ATOM 723 O O . SER A 1 93 ? -20.262 2.552 62.099 1.00 69.25 93 SER A O 1
ATOM 725 N N . ARG A 1 94 ? -18.126 1.857 62.023 1.00 65.88 94 ARG A N 1
ATOM 726 C CA . ARG A 1 94 ? -18.309 0.692 62.903 1.00 65.88 94 ARG A CA 1
ATOM 727 C C . ARG A 1 94 ? -18.279 1.052 64.394 1.00 65.88 94 ARG A C 1
ATOM 729 O O . ARG A 1 94 ? -18.996 0.416 65.160 1.00 65.88 94 ARG A O 1
ATOM 736 N N . SER A 1 95 ? -17.475 2.030 64.824 1.00 62.66 95 SER A N 1
ATOM 737 C CA . SER A 1 95 ? -17.398 2.441 66.239 1.00 62.66 95 SER A CA 1
ATOM 738 C C . SER A 1 95 ? -18.519 3.391 66.671 1.00 62.66 95 SER A C 1
ATOM 740 O O . SER A 1 95 ? -18.902 3.387 67.835 1.00 62.66 95 SER A O 1
ATOM 742 N N . GLU A 1 96 ? -19.060 4.183 65.744 1.00 55.19 96 GLU A N 1
ATOM 743 C CA . GLU A 1 96 ? -20.179 5.111 65.963 1.00 55.19 96 GLU A CA 1
ATOM 744 C C . GLU A 1 96 ? -21.533 4.517 65.555 1.00 55.19 96 GLU A C 1
ATOM 746 O O . GLU A 1 96 ? -22.514 5.250 65.416 1.00 55.19 96 GLU A O 1
ATOM 751 N N . ALA A 1 97 ? -21.605 3.197 65.357 1.00 52.16 97 ALA A N 1
ATOM 752 C CA . ALA A 1 97 ? -22.818 2.501 64.954 1.00 52.16 97 ALA A CA 1
ATOM 753 C C . ALA A 1 97 ? -23.931 2.669 66.006 1.00 52.16 97 ALA A C 1
ATOM 755 O O . ALA A 1 97 ? -24.145 1.822 66.875 1.00 52.16 97 ALA A O 1
ATOM 756 N N . LYS A 1 98 ? -24.690 3.767 65.901 1.00 54.69 98 LYS A N 1
ATOM 757 C CA . LYS A 1 98 ? -26.066 3.834 66.389 1.00 54.69 98 LYS A CA 1
ATOM 758 C C . LYS A 1 98 ? -26.780 2.598 65.839 1.00 54.69 98 LYS A C 1
ATOM 760 O O . LYS A 1 98 ? -26.623 2.318 64.647 1.00 54.69 98 LYS A O 1
ATOM 765 N N . PRO A 1 99 ? -27.548 1.866 66.663 1.00 49.28 99 PRO A N 1
ATOM 766 C CA . PRO A 1 99 ? -28.301 0.721 66.182 1.00 49.28 99 PRO A CA 1
ATOM 767 C C . PRO A 1 99 ? -29.161 1.194 65.012 1.00 49.28 99 PRO A C 1
ATOM 769 O O . PRO A 1 99 ? -30.001 2.083 65.170 1.00 49.28 99 PRO A O 1
ATOM 772 N N . LEU A 1 100 ? -28.877 0.661 63.822 1.00 52.34 100 LEU A N 1
ATOM 773 C CA . LEU A 1 100 ? -29.665 0.927 62.629 1.00 52.34 100 LEU A CA 1
ATOM 774 C C . LEU A 1 100 ? -31.122 0.584 62.973 1.00 52.34 100 LEU A C 1
ATOM 776 O O . LEU A 1 100 ? -31.371 -0.519 63.469 1.00 52.34 100 LEU A O 1
ATOM 780 N N . PRO A 1 101 ? -32.080 1.508 62.782 1.00 49.66 101 PRO A N 1
ATOM 781 C CA . PRO A 1 101 ? -33.477 1.212 63.054 1.00 49.66 101 PRO A CA 1
ATOM 782 C C . PRO A 1 101 ? -33.881 0.002 62.214 1.00 49.66 101 PRO A C 1
ATOM 784 O O . PRO A 1 101 ? -33.578 -0.058 61.023 1.00 49.66 101 PRO A O 1
ATOM 787 N N . ALA A 1 102 ? -34.530 -0.979 62.841 1.00 53.19 102 ALA A N 1
ATOM 788 C CA . ALA A 1 102 ? -35.019 -2.158 62.145 1.00 53.19 102 ALA A CA 1
ATOM 789 C C . ALA A 1 102 ? -36.023 -1.718 61.067 1.00 53.19 102 ALA A C 1
ATOM 791 O O . ALA A 1 102 ? -37.149 -1.325 61.371 1.00 53.19 102 ALA A O 1
ATOM 792 N N . VAL A 1 103 ? -35.596 -1.737 59.804 1.00 61.28 103 VAL A N 1
ATOM 793 C CA . VAL A 1 103 ? -36.447 -1.414 58.658 1.00 61.28 103 VAL A CA 1
ATOM 794 C C . VAL A 1 103 ? -37.282 -2.651 58.343 1.00 61.28 103 VAL A C 1
ATOM 796 O O . VAL A 1 103 ? -36.755 -3.675 57.911 1.00 61.28 103 VAL A O 1
ATOM 799 N N . ILE A 1 104 ? -38.591 -2.572 58.581 1.00 69.38 104 ILE A N 1
ATOM 800 C CA . ILE A 1 104 ? -39.532 -3.621 58.180 1.00 69.38 104 ILE A CA 1
ATOM 801 C C . ILE A 1 104 ? -39.719 -3.512 56.664 1.00 69.38 104 ILE A C 1
ATOM 803 O O . ILE A 1 104 ? -40.363 -2.586 56.176 1.00 69.38 104 ILE A O 1
ATOM 807 N N . ILE A 1 105 ? -39.134 -4.447 55.918 1.00 70.12 105 ILE A N 1
ATOM 808 C CA . ILE A 1 105 ? -39.279 -4.532 54.461 1.00 70.12 105 ILE A CA 1
ATOM 809 C C . ILE A 1 105 ? -40.609 -5.227 54.157 1.00 70.12 105 ILE A C 1
ATOM 811 O O . ILE A 1 105 ? -40.816 -6.381 54.537 1.00 70.12 105 ILE A O 1
ATOM 815 N N . THR A 1 106 ? -41.516 -4.533 53.470 1.00 80.19 106 THR A N 1
ATOM 816 C CA . THR A 1 106 ? -42.767 -5.142 52.998 1.00 80.19 106 THR A CA 1
ATOM 817 C C . THR A 1 106 ? -42.493 -6.114 51.844 1.00 80.19 106 THR A C 1
ATOM 819 O O . THR A 1 106 ? -41.489 -5.995 51.140 1.00 80.19 106 THR A O 1
ATOM 822 N N . SER A 1 107 ? -43.382 -7.082 51.602 1.00 79.94 107 SER A N 1
ATOM 823 C CA . SER A 1 107 ? -43.235 -8.023 50.477 1.00 79.94 107 SER A CA 1
ATOM 824 C C . SER A 1 107 ? -43.111 -7.311 49.121 1.00 79.94 107 SER A C 1
ATOM 826 O O . SER A 1 107 ? -42.323 -7.742 48.282 1.00 79.94 107 SER A O 1
ATOM 828 N N . GLY A 1 108 ? -43.809 -6.184 48.933 1.00 86.56 108 GLY A N 1
ATOM 829 C CA . GLY A 1 108 ? -43.707 -5.359 47.725 1.00 86.56 108 GLY A CA 1
ATOM 830 C C . GLY A 1 108 ? -42.363 -4.637 47.576 1.00 86.56 108 GLY A C 1
ATOM 831 O O . GLY A 1 108 ? -41.871 -4.480 46.460 1.00 86.56 108 GLY A O 1
ATOM 832 N N . ASP A 1 109 ? -41.729 -4.232 48.678 1.00 83.50 109 ASP A N 1
ATOM 833 C CA . ASP A 1 109 ? -40.394 -3.622 48.636 1.00 83.50 109 ASP A CA 1
ATOM 834 C C . ASP A 1 109 ? -39.301 -4.666 48.390 1.00 83.50 109 ASP A C 1
ATOM 836 O O . ASP A 1 109 ? -38.334 -4.384 47.681 1.00 83.50 109 ASP A O 1
ATOM 840 N N . ARG A 1 110 ? -39.491 -5.899 48.878 1.00 80.69 110 ARG A N 1
ATOM 841 C CA . ARG A 1 110 ? -38.611 -7.033 48.564 1.00 80.69 110 ARG A CA 1
ATOM 842 C C . ARG A 1 110 ? -38.607 -7.351 47.066 1.00 80.69 110 ARG A C 1
ATOM 844 O O . ARG A 1 110 ? -37.536 -7.506 46.491 1.00 80.69 110 ARG A O 1
ATOM 851 N N . GLU A 1 111 ? -39.774 -7.368 46.423 1.00 87.69 111 GLU A N 1
ATOM 852 C CA . GLU A 1 111 ? -39.884 -7.613 44.976 1.00 87.69 111 GLU A CA 1
ATOM 853 C C . GLU A 1 111 ? -39.220 -6.492 44.148 1.00 87.69 111 GLU A C 1
ATOM 855 O O . GLU A 1 111 ? -38.578 -6.747 43.127 1.00 87.69 111 GLU A O 1
ATOM 860 N N . LYS A 1 112 ? -39.320 -5.233 44.601 1.00 89.94 112 LYS A N 1
ATOM 861 C CA . LYS A 1 112 ? -38.609 -4.102 43.978 1.00 89.94 112 LYS A CA 1
ATOM 862 C C . LYS A 1 112 ? -37.096 -4.213 44.146 1.00 89.94 112 LYS A C 1
ATOM 864 O O . LYS A 1 112 ? -36.376 -3.954 43.186 1.00 89.94 112 LYS A O 1
ATOM 869 N N . MET A 1 113 ? -36.616 -4.599 45.330 1.00 86.56 113 MET A N 1
ATOM 870 C CA . MET A 1 113 ? -35.186 -4.838 45.551 1.00 86.56 113 MET A CA 1
ATOM 871 C C . MET A 1 113 ? -34.671 -5.947 44.636 1.00 86.56 113 MET A C 1
ATOM 873 O O . MET A 1 113 ? -33.635 -5.775 44.006 1.00 86.56 113 MET A O 1
ATOM 877 N N . GLU A 1 114 ? -35.407 -7.048 44.498 1.00 89.69 114 GLU A N 1
ATOM 878 C CA . GLU A 1 114 ? -35.019 -8.167 43.635 1.00 89.69 114 GLU A CA 1
ATOM 879 C C . GLU A 1 114 ? -34.939 -7.750 42.156 1.00 89.69 114 GLU A C 1
ATOM 881 O O . GLU A 1 114 ? -33.942 -8.033 41.490 1.00 89.69 114 GLU A O 1
ATOM 886 N N . LYS A 1 115 ? -35.900 -6.947 41.671 1.00 92.88 115 LYS A N 1
ATOM 887 C CA . LYS A 1 115 ? -35.829 -6.330 40.331 1.00 92.88 115 LYS A CA 1
ATOM 888 C C . LYS A 1 115 ? -34.626 -5.398 40.171 1.00 92.88 115 LYS A C 1
ATOM 890 O O . LYS A 1 115 ? -33.996 -5.408 39.116 1.00 92.88 115 LYS A O 1
ATOM 895 N N . LEU A 1 116 ? -34.294 -4.604 41.190 1.00 92.12 116 LEU A N 1
ATOM 896 C CA . LEU A 1 116 ? -33.111 -3.737 41.161 1.00 92.12 116 LEU A CA 1
ATOM 897 C C . LEU A 1 116 ? -31.812 -4.550 41.121 1.00 92.12 116 LEU A C 1
ATOM 899 O O . LEU A 1 116 ? -30.901 -4.182 40.383 1.00 92.12 116 LEU A O 1
ATOM 903 N N . TYR A 1 117 ? -31.727 -5.668 41.846 1.00 92.12 117 TYR A N 1
ATOM 904 C CA . TYR A 1 117 ? -30.566 -6.562 41.797 1.00 92.12 117 TYR A CA 1
ATOM 905 C C . TYR A 1 117 ? -30.410 -7.243 40.433 1.00 92.12 117 TYR A C 1
ATOM 907 O O . TYR A 1 117 ? -29.301 -7.289 39.901 1.00 92.12 117 TYR A O 1
ATOM 915 N N . GLU A 1 118 ? -31.504 -7.713 39.830 1.00 92.56 118 GLU A N 1
ATOM 916 C CA . GLU A 1 118 ? -31.498 -8.249 38.462 1.00 92.56 118 GLU A CA 1
ATOM 917 C C . GLU A 1 118 ? -31.035 -7.196 37.442 1.00 92.56 118 GLU A C 1
ATOM 919 O O . GLU A 1 118 ? -30.172 -7.468 36.604 1.00 92.56 118 GLU A O 1
ATOM 924 N N . GLN A 1 119 ? -31.551 -5.967 37.544 1.00 92.25 119 GLN A N 1
ATOM 925 C CA . GLN A 1 119 ? -31.122 -4.855 36.693 1.00 92.25 119 GLN A CA 1
ATOM 926 C C . GLN A 1 119 ? -29.642 -4.521 36.895 1.00 92.25 119 GLN A C 1
ATOM 928 O O . GLN A 1 119 ? -28.916 -4.362 35.915 1.00 92.25 119 GLN A O 1
ATOM 933 N N . LEU A 1 120 ? -29.175 -4.457 38.143 1.00 91.69 120 LEU A N 1
ATOM 934 C CA . LEU A 1 120 ? -27.774 -4.193 38.470 1.00 91.69 120 LEU A CA 1
ATOM 935 C C . LEU A 1 120 ? -26.847 -5.271 37.898 1.00 91.69 120 LEU A C 1
ATOM 937 O O . LEU A 1 120 ? -25.781 -4.945 37.369 1.00 91.69 120 LEU A O 1
ATOM 941 N N . LYS A 1 121 ? -27.262 -6.540 37.958 1.00 93.00 121 LYS A N 1
ATOM 942 C CA . LYS A 1 121 ? -26.535 -7.654 37.344 1.00 93.00 121 LYS A CA 1
ATOM 943 C C . LYS A 1 121 ? -26.460 -7.486 35.827 1.00 93.00 121 LYS A C 1
ATOM 945 O O . LYS A 1 121 ? -25.366 -7.539 35.270 1.00 93.00 121 LYS A O 1
ATOM 950 N N . GLY A 1 122 ? -27.585 -7.193 35.174 1.00 92.88 122 GLY A N 1
ATOM 951 C CA . GLY A 1 122 ? -27.625 -6.958 33.728 1.00 92.88 122 GLY A CA 1
ATOM 952 C C . GLY A 1 122 ? -26.759 -5.772 33.286 1.00 92.88 122 GLY A C 1
ATOM 953 O O . GLY A 1 122 ? -26.047 -5.860 32.285 1.00 92.88 122 GLY A O 1
ATOM 954 N N . VAL A 1 123 ? -26.759 -4.676 34.051 1.00 90.62 123 VAL A N 1
ATOM 955 C CA . VAL A 1 123 ? -25.894 -3.513 33.793 1.00 90.62 123 VAL A CA 1
ATOM 956 C C . VAL A 1 123 ? -24.420 -3.875 33.989 1.00 90.62 123 VAL A C 1
ATOM 958 O O . VAL A 1 123 ? -23.597 -3.533 33.143 1.00 90.62 123 VAL A O 1
ATOM 961 N N . SER A 1 124 ? -24.080 -4.614 35.046 1.00 89.19 124 SER A N 1
ATOM 962 C CA . SER A 1 124 ? -22.704 -5.067 35.303 1.00 89.19 124 SER A CA 1
ATOM 963 C C . SER A 1 124 ? -22.165 -5.959 34.178 1.00 89.19 124 SER A C 1
ATOM 965 O O . SER A 1 124 ? -21.041 -5.762 33.716 1.00 89.19 124 SER A O 1
ATOM 967 N N . GLU A 1 125 ? -22.977 -6.893 33.675 1.00 90.50 125 GLU A N 1
ATOM 968 C CA . GLU A 1 125 ? -22.620 -7.744 32.531 1.00 90.50 125 GLU A CA 1
ATOM 969 C C . GLU A 1 125 ? -22.378 -6.916 31.257 1.00 90.50 125 GLU A C 1
ATOM 971 O O . GLU A 1 125 ? -21.417 -7.161 30.520 1.00 90.50 125 GLU A O 1
ATOM 976 N N . GLN A 1 126 ? -23.197 -5.887 31.012 1.00 88.38 126 GLN A N 1
ATOM 977 C CA . GLN A 1 126 ? -22.997 -4.972 29.884 1.00 88.38 126 GLN A CA 1
ATOM 978 C C . GLN A 1 126 ? -21.721 -4.142 30.025 1.00 88.38 126 GLN A C 1
ATOM 980 O O . GLN A 1 126 ? -20.975 -4.020 29.052 1.00 88.38 126 GLN A O 1
ATOM 985 N N . ILE A 1 127 ? -21.437 -3.604 31.216 1.00 87.75 127 ILE A N 1
ATOM 986 C CA . ILE A 1 127 ? -20.195 -2.866 31.490 1.00 87.75 127 ILE A CA 1
ATOM 987 C C . ILE A 1 127 ? -18.987 -3.754 31.179 1.00 87.75 127 ILE A C 1
ATOM 989 O O . ILE A 1 127 ? -18.099 -3.338 30.432 1.00 87.75 127 ILE A O 1
ATOM 993 N N . HIS A 1 128 ? -18.986 -4.996 31.666 1.00 86.56 128 HIS A N 1
ATOM 994 C CA . HIS A 1 128 ? -17.895 -5.936 31.417 1.00 86.56 128 HIS A CA 1
ATOM 995 C C . HIS A 1 128 ? -17.739 -6.275 29.923 1.00 86.56 128 HIS A C 1
ATOM 997 O O . HIS A 1 128 ? -16.623 -6.314 29.389 1.00 86.56 128 HIS A O 1
ATOM 1003 N N . SER A 1 129 ? -18.858 -6.452 29.213 1.00 87.19 129 SER A N 1
ATOM 1004 C CA . SER A 1 129 ? -18.862 -6.650 27.760 1.00 87.19 129 SER A CA 1
ATOM 1005 C C . SER A 1 129 ? -18.264 -5.451 27.016 1.00 87.19 129 SER A C 1
ATOM 1007 O O . SER A 1 129 ? -17.464 -5.638 26.095 1.00 87.19 129 SER A O 1
ATOM 1009 N N . TYR A 1 130 ? -18.605 -4.218 27.404 1.00 85.12 130 TYR A N 1
ATOM 1010 C CA . TYR A 1 130 ? -18.049 -3.013 26.783 1.00 85.12 130 TYR A CA 1
ATOM 1011 C C . TYR A 1 130 ? -16.558 -2.847 27.068 1.00 85.12 130 TYR A C 1
ATOM 1013 O O . TYR A 1 130 ? -15.799 -2.587 26.136 1.00 85.12 130 TYR A O 1
ATOM 1021 N N . GLN A 1 131 ? -16.115 -3.069 28.307 1.00 85.44 131 GLN A N 1
ATOM 1022 C CA . GLN A 1 131 ? -14.694 -3.026 28.670 1.00 85.44 131 GLN A CA 1
ATOM 1023 C C . GLN A 1 131 ? -13.875 -4.035 27.853 1.00 85.44 131 GLN A C 1
ATOM 1025 O O . GLN A 1 131 ? -12.847 -3.690 27.269 1.00 85.44 131 GLN A O 1
ATOM 1030 N N . THR A 1 132 ? -14.376 -5.264 27.718 1.00 86.38 132 THR A N 1
ATOM 1031 C CA . THR A 1 132 ? -13.743 -6.297 26.885 1.00 86.38 132 THR A CA 1
ATOM 1032 C C . THR A 1 132 ? -13.738 -5.908 25.402 1.00 86.38 132 THR A C 1
ATOM 1034 O O . THR A 1 132 ? -12.767 -6.160 24.683 1.00 86.38 132 THR A O 1
ATOM 1037 N N . GLY A 1 133 ? -14.811 -5.274 24.925 1.00 80.31 133 GLY A N 1
ATOM 1038 C CA . GLY A 1 133 ? -14.907 -4.729 23.572 1.00 80.31 133 GLY A CA 1
ATOM 1039 C C . GLY A 1 133 ? -13.847 -3.663 23.285 1.00 80.31 133 GLY A C 1
ATOM 1040 O O . GLY A 1 133 ? -13.186 -3.741 22.249 1.00 80.31 133 GLY A O 1
ATOM 1041 N N . ILE A 1 134 ? -13.646 -2.724 24.213 1.00 83.12 134 ILE A N 1
ATOM 1042 C CA . ILE A 1 134 ? -12.638 -1.655 24.120 1.00 83.12 134 ILE A CA 1
ATOM 1043 C C . ILE A 1 134 ? -11.225 -2.248 24.081 1.00 83.12 134 ILE A C 1
ATOM 1045 O O . ILE A 1 134 ? -10.474 -1.963 23.150 1.00 83.12 134 ILE A O 1
ATOM 1049 N N . LEU A 1 135 ? -10.887 -3.158 24.999 1.00 84.38 135 LEU A N 1
ATOM 1050 C CA . LEU A 1 135 ? -9.564 -3.797 25.018 1.00 84.38 135 LEU A CA 1
ATOM 1051 C C . LEU A 1 135 ? -9.266 -4.561 23.719 1.00 84.38 135 LEU A C 1
ATOM 1053 O O . LEU A 1 135 ? -8.159 -4.507 23.179 1.00 84.38 135 LEU A O 1
ATOM 1057 N N . ASN A 1 136 ? -10.258 -5.272 23.181 1.00 80.38 136 ASN A N 1
ATOM 1058 C CA . ASN A 1 136 ? -10.111 -5.965 21.902 1.00 80.38 136 ASN A CA 1
ATOM 1059 C C . ASN A 1 136 ? -9.969 -4.989 20.729 1.00 80.38 136 ASN A C 1
ATOM 1061 O O . ASN A 1 136 ? -9.232 -5.272 19.782 1.00 80.38 136 ASN A O 1
ATOM 1065 N N . LEU A 1 137 ? -10.661 -3.849 20.773 1.00 77.31 137 LEU A N 1
ATOM 1066 C CA . LEU A 1 137 ? -10.551 -2.804 19.762 1.00 77.31 137 LEU A CA 1
ATOM 1067 C C . LEU A 1 137 ? -9.132 -2.232 19.716 1.00 77.31 137 LEU A C 1
ATOM 1069 O O . LEU A 1 137 ? -8.555 -2.123 18.635 1.00 77.31 137 LEU A O 1
ATOM 1073 N N . GLU A 1 138 ? -8.556 -1.929 20.874 1.00 85.38 138 GLU A N 1
ATOM 1074 C CA . GLU A 1 138 ? -7.196 -1.399 20.997 1.00 85.38 138 GLU A CA 1
ATOM 1075 C C . GLU A 1 138 ? -6.143 -2.408 20.523 1.00 85.38 138 GLU A C 1
ATOM 1077 O O . GLU A 1 138 ? -5.254 -2.062 19.736 1.00 85.38 138 GLU A O 1
ATOM 1082 N N . LYS A 1 139 ? -6.282 -3.684 20.909 1.00 85.44 139 LYS A N 1
ATOM 1083 C CA . LYS A 1 139 ? -5.428 -4.778 20.409 1.00 85.44 139 LYS A CA 1
ATOM 1084 C C . LYS A 1 139 ? -5.517 -4.928 18.887 1.00 85.44 139 LYS A C 1
ATOM 1086 O O . LYS A 1 139 ? -4.496 -5.051 18.216 1.00 85.44 139 LYS A O 1
ATOM 1091 N N . ASN A 1 140 ? -6.718 -4.858 18.314 1.00 79.44 140 ASN A N 1
ATOM 1092 C CA . ASN A 1 140 ? -6.887 -4.959 16.862 1.00 79.44 140 ASN A CA 1
ATOM 1093 C C . ASN A 1 140 ? -6.340 -3.727 16.131 1.00 79.44 140 ASN A C 1
ATOM 1095 O O . ASN A 1 140 ? -5.734 -3.858 15.070 1.00 79.44 140 ASN A O 1
ATOM 1099 N N . ALA A 1 141 ? -6.531 -2.529 16.685 1.00 77.06 141 ALA A N 1
ATOM 1100 C CA . ALA A 1 141 ? -6.018 -1.295 16.102 1.00 77.06 141 ALA A CA 1
ATOM 1101 C C . ALA A 1 141 ? -4.483 -1.274 16.089 1.00 77.06 141 ALA A C 1
ATOM 1103 O O . ALA A 1 141 ? -3.878 -0.893 15.088 1.00 77.06 141 ALA A O 1
ATOM 1104 N N . THR A 1 142 ? -3.845 -1.706 17.178 1.00 88.00 142 THR A N 1
ATOM 1105 C CA . THR A 1 142 ? -2.381 -1.810 17.265 1.00 88.00 142 THR A CA 1
ATOM 1106 C C . THR A 1 142 ? -1.826 -2.867 16.309 1.00 88.00 142 THR A C 1
ATOM 1108 O O . THR A 1 142 ? -0.876 -2.574 15.581 1.00 88.00 142 THR A O 1
ATOM 1111 N N . ALA A 1 143 ? -2.457 -4.043 16.225 1.00 81.69 143 ALA A N 1
ATOM 1112 C CA . ALA A 1 143 ? -2.092 -5.082 15.261 1.00 81.69 143 ALA A CA 1
ATOM 1113 C C . ALA A 1 143 ? -2.218 -4.593 13.807 1.00 81.69 143 ALA A C 1
ATOM 1115 O O . ALA A 1 143 ? -1.266 -4.703 13.038 1.00 81.69 143 ALA A O 1
ATOM 1116 N N . CYS A 1 144 ? -3.340 -3.958 13.454 1.00 77.81 144 CYS A N 1
ATOM 1117 C CA . CYS A 1 144 ? -3.568 -3.416 12.114 1.00 77.81 144 CYS A CA 1
ATOM 1118 C C . CYS A 1 144 ? -2.553 -2.320 11.754 1.00 77.81 144 CYS A C 1
ATOM 1120 O O . CYS A 1 144 ? -2.026 -2.310 10.645 1.00 77.81 144 CYS A O 1
ATOM 1122 N N . LYS A 1 145 ? -2.228 -1.412 12.687 1.00 81.62 145 LYS A N 1
ATOM 1123 C CA . LYS A 1 145 ? -1.184 -0.393 12.471 1.00 81.62 145 LYS A CA 1
ATOM 1124 C C . LYS A 1 145 ? 0.179 -1.029 12.191 1.00 81.62 145 LYS A C 1
ATOM 1126 O O . LYS A 1 145 ? 0.916 -0.521 11.349 1.00 81.62 145 LYS A O 1
ATOM 1131 N N . LYS A 1 146 ? 0.521 -2.115 12.892 1.00 87.81 146 LYS A N 1
ATOM 1132 C CA . LYS A 1 146 ? 1.773 -2.852 12.679 1.00 87.81 146 LYS A CA 1
ATOM 1133 C C . LYS A 1 146 ? 1.799 -3.523 11.305 1.00 87.81 146 LYS A C 1
ATOM 1135 O O . LYS A 1 146 ? 2.784 -3.370 10.594 1.00 87.81 146 LYS A O 1
ATOM 1140 N N . GLU A 1 147 ? 0.716 -4.193 10.924 1.00 82.38 147 GLU A N 1
ATOM 1141 C CA . GLU A 1 147 ? 0.585 -4.851 9.619 1.00 82.38 147 GLU A CA 1
ATOM 1142 C C . GLU A 1 147 ? 0.706 -3.843 8.468 1.00 82.38 147 GLU A C 1
ATOM 1144 O O . GLU A 1 147 ? 1.497 -4.038 7.552 1.00 82.38 147 GLU A O 1
ATOM 1149 N N . VAL A 1 148 ? 0.011 -2.704 8.559 1.00 74.88 148 VAL A N 1
ATOM 1150 C CA . VAL A 1 148 ? 0.113 -1.633 7.554 1.00 74.88 148 VAL A CA 1
ATOM 1151 C C . VAL A 1 148 ? 1.551 -1.123 7.432 1.00 74.88 148 VAL A C 1
ATOM 1153 O O . VAL A 1 148 ? 2.041 -0.965 6.317 1.00 74.88 148 VAL A O 1
ATOM 1156 N N . LYS A 1 149 ? 2.253 -0.897 8.552 1.00 84.75 149 LYS A N 1
ATOM 1157 C CA . LYS A 1 149 ? 3.665 -0.482 8.520 1.00 84.75 149 LYS A CA 1
ATOM 1158 C C . LYS A 1 149 ? 4.555 -1.515 7.824 1.00 84.75 149 LYS A C 1
ATOM 1160 O O . LYS A 1 149 ? 5.334 -1.132 6.958 1.00 84.75 149 LYS A O 1
ATOM 1165 N N . GLN A 1 150 ? 4.394 -2.798 8.146 1.00 85.31 150 GLN A N 1
ATOM 1166 C CA . GLN A 1 150 ? 5.155 -3.883 7.514 1.00 85.31 150 GLN A CA 1
ATOM 1167 C C . GLN A 1 150 ? 4.919 -3.937 6.000 1.00 85.31 150 GLN A C 1
ATOM 1169 O O . GLN A 1 150 ? 5.873 -4.023 5.232 1.00 85.31 150 GLN A O 1
ATOM 1174 N N . LEU A 1 151 ? 3.667 -3.789 5.556 1.00 77.38 151 LEU A N 1
ATOM 1175 C CA . LEU A 1 151 ? 3.340 -3.751 4.129 1.00 77.38 151 LEU A CA 1
ATOM 1176 C C . LEU A 1 151 ? 4.004 -2.571 3.403 1.00 77.38 151 LEU A C 1
ATOM 1178 O O . LEU A 1 151 ? 4.491 -2.734 2.284 1.00 77.38 151 LEU A O 1
ATOM 1182 N N . PHE A 1 152 ? 4.063 -1.393 4.031 1.00 77.00 152 PHE A N 1
ATOM 1183 C CA . PHE A 1 152 ? 4.768 -0.238 3.464 1.00 77.00 152 PHE A CA 1
ATOM 1184 C C . PHE A 1 152 ? 6.287 -0.447 3.401 1.00 77.00 152 PHE A C 1
ATOM 1186 O O . PHE A 1 152 ? 6.920 -0.046 2.424 1.00 77.00 152 PHE A O 1
ATOM 1193 N N . GLU A 1 153 ? 6.881 -1.083 4.409 1.00 87.56 153 GLU A N 1
ATOM 1194 C CA . GLU A 1 153 ? 8.310 -1.417 4.414 1.00 87.56 153 GLU A CA 1
ATOM 1195 C C . GLU A 1 153 ? 8.663 -2.416 3.303 1.00 87.56 153 GLU A C 1
ATOM 1197 O O . GLU A 1 153 ? 9.627 -2.199 2.562 1.00 87.56 153 GLU A O 1
ATOM 1202 N N . GLU A 1 154 ? 7.857 -3.465 3.125 1.00 80.62 154 GLU A N 1
ATOM 1203 C CA . GLU A 1 154 ? 8.009 -4.428 2.029 1.00 80.62 154 GLU A CA 1
ATOM 1204 C C . GLU A 1 154 ? 7.849 -3.770 0.656 1.00 80.62 154 GLU A C 1
ATOM 1206 O O . GLU A 1 154 ? 8.612 -4.062 -0.269 1.00 80.62 154 GLU A O 1
ATOM 1211 N N . TRP A 1 155 ? 6.888 -2.856 0.513 1.00 78.19 155 TRP A N 1
ATOM 1212 C CA . TRP A 1 155 ? 6.690 -2.118 -0.731 1.00 78.19 155 TRP A CA 1
ATOM 1213 C C . TRP A 1 155 ? 7.895 -1.238 -1.067 1.00 78.19 155 TRP A C 1
ATOM 1215 O O . TRP A 1 155 ? 8.431 -1.325 -2.171 1.00 78.19 155 TRP A O 1
ATOM 1225 N N . ASN A 1 156 ? 8.392 -0.473 -0.093 1.00 80.88 156 ASN A N 1
ATOM 1226 C CA . ASN A 1 156 ? 9.600 0.335 -0.258 1.00 80.88 156 ASN A CA 1
ATOM 1227 C C . ASN A 1 156 ? 10.816 -0.518 -0.635 1.00 80.88 156 ASN A C 1
ATOM 1229 O O . ASN A 1 156 ? 11.666 -0.079 -1.410 1.00 80.88 156 ASN A O 1
ATOM 1233 N N . LYS A 1 157 ? 10.915 -1.740 -0.101 1.00 88.25 157 LYS A N 1
ATOM 1234 C CA . LYS A 1 157 ? 11.966 -2.684 -0.487 1.00 88.25 157 LYS A CA 1
ATOM 1235 C C . LYS A 1 157 ? 11.855 -3.069 -1.966 1.00 88.25 157 LYS A C 1
ATOM 1237 O O . LYS A 1 157 ? 12.831 -2.903 -2.688 1.00 88.25 157 LYS A O 1
ATOM 1242 N N . LYS A 1 158 ? 10.675 -3.493 -2.431 1.00 80.69 158 LYS A N 1
ATOM 1243 C CA . LYS A 1 158 ? 10.472 -3.879 -3.840 1.00 80.69 158 LYS A CA 1
ATOM 1244 C C . LYS A 1 158 ? 10.680 -2.716 -4.815 1.00 80.69 158 LYS A C 1
ATOM 1246 O O . LYS A 1 158 ? 11.235 -2.921 -5.888 1.00 80.69 158 LYS A O 1
ATOM 1251 N N . CYS A 1 159 ? 10.273 -1.499 -4.446 1.00 75.69 159 CYS A N 1
ATOM 1252 C CA . CYS A 1 159 ? 10.530 -0.307 -5.260 1.00 75.69 159 CYS A CA 1
ATOM 1253 C C . CYS A 1 159 ? 12.032 -0.069 -5.455 1.00 75.69 159 CYS A C 1
ATOM 1255 O O . CYS A 1 159 ? 12.463 0.163 -6.580 1.00 75.69 159 CYS A O 1
ATOM 1257 N N . ARG A 1 160 ? 12.829 -0.188 -4.383 1.00 83.12 160 ARG A N 1
ATOM 1258 C CA . ARG A 1 160 ? 14.293 -0.062 -4.461 1.00 83.12 160 ARG A CA 1
ATOM 1259 C C . ARG A 1 160 ? 14.933 -1.174 -5.290 1.00 83.12 160 ARG A C 1
ATOM 1261 O O . ARG A 1 160 ? 15.816 -0.898 -6.089 1.00 83.12 160 ARG A O 1
ATOM 1268 N N . GLU A 1 161 ? 14.460 -2.411 -5.146 1.00 86.12 161 GLU A N 1
ATOM 1269 C CA . GLU A 1 161 ? 14.933 -3.535 -5.967 1.00 86.12 161 GLU A CA 1
ATOM 1270 C C . GLU A 1 161 ? 14.665 -3.294 -7.463 1.00 86.12 161 GLU A C 1
ATOM 1272 O O . GLU A 1 161 ? 15.529 -3.559 -8.297 1.00 86.12 161 GLU A O 1
ATOM 1277 N N . GLN A 1 162 ? 13.495 -2.753 -7.822 1.00 80.00 162 GLN A N 1
ATOM 1278 C CA . GLN A 1 162 ? 13.187 -2.429 -9.216 1.00 80.00 162 GLN A CA 1
ATOM 1279 C C . GLN A 1 162 ? 13.984 -1.227 -9.735 1.00 80.00 162 GLN A C 1
ATOM 1281 O O . GLN A 1 162 ? 14.427 -1.248 -10.881 1.00 80.00 162 GLN A O 1
ATOM 1286 N N . GLU A 1 163 ? 14.197 -0.198 -8.914 1.00 80.12 163 GLU A N 1
ATOM 1287 C CA . GLU A 1 163 ? 15.080 0.924 -9.250 1.00 80.12 163 GLU A CA 1
ATOM 1288 C C . GLU A 1 163 ? 16.487 0.423 -9.606 1.00 80.12 163 GLU A C 1
ATOM 1290 O O . GLU A 1 163 ? 17.008 0.744 -10.675 1.00 80.12 163 GLU A O 1
ATOM 1295 N N . GLU A 1 164 ? 17.064 -0.437 -8.765 1.00 87.31 164 GLU A N 1
ATOM 1296 C CA . GLU A 1 164 ? 18.388 -1.017 -8.995 1.00 87.31 164 GLU A CA 1
ATOM 1297 C C . GLU A 1 164 ? 18.430 -1.860 -10.281 1.00 87.31 164 GLU A C 1
ATOM 1299 O O . GLU A 1 164 ? 19.355 -1.725 -11.085 1.00 87.31 164 GLU A O 1
ATOM 1304 N N . GLN A 1 165 ? 17.396 -2.664 -10.546 1.00 78.88 165 GLN A N 1
ATOM 1305 C CA . GLN A 1 165 ? 17.286 -3.421 -11.798 1.00 78.88 165 GLN A CA 1
ATOM 1306 C C . GLN A 1 165 ? 17.251 -2.515 -13.035 1.00 78.88 165 GLN A C 1
ATOM 1308 O O . GLN A 1 165 ? 17.929 -2.805 -14.024 1.00 78.88 165 GLN A O 1
ATOM 1313 N N . LEU A 1 166 ? 16.490 -1.418 -12.995 1.00 72.75 166 LEU A N 1
ATOM 1314 C CA . LEU A 1 166 ? 16.401 -0.471 -14.110 1.00 72.75 166 LEU A CA 1
ATOM 1315 C C . LEU A 1 166 ? 17.737 0.243 -14.348 1.00 72.75 166 LEU A C 1
ATOM 1317 O O . LEU A 1 166 ? 18.152 0.389 -15.499 1.00 72.75 166 LEU A O 1
ATOM 1321 N N . LEU A 1 167 ? 18.449 0.624 -13.285 1.00 78.94 167 LEU A N 1
ATOM 1322 C CA . LEU A 1 167 ? 19.790 1.208 -13.393 1.00 78.94 167 LEU A CA 1
ATOM 1323 C C . LEU A 1 167 ? 20.775 0.236 -14.060 1.00 78.94 167 LEU A C 1
ATOM 1325 O O . LEU A 1 167 ? 21.492 0.620 -14.986 1.00 78.94 167 LEU A O 1
ATOM 1329 N N . VAL A 1 168 ? 20.747 -1.044 -13.676 1.00 84.88 168 VAL A N 1
ATOM 1330 C CA . VAL A 1 168 ? 21.571 -2.087 -14.310 1.00 84.88 168 VAL A CA 1
ATOM 1331 C C . VAL A 1 168 ? 21.216 -2.264 -15.792 1.00 84.88 168 VAL A C 1
ATOM 1333 O O . VAL A 1 168 ? 22.112 -2.404 -16.630 1.00 84.88 168 VAL A O 1
ATOM 1336 N N . GLN A 1 169 ? 19.930 -2.231 -16.154 1.00 74.88 169 GLN A N 1
ATOM 1337 C CA . GLN A 1 169 ? 19.495 -2.320 -17.555 1.00 74.88 169 GLN A CA 1
ATOM 1338 C C . GLN A 1 169 ? 19.980 -1.132 -18.397 1.00 74.88 169 GLN A C 1
ATOM 1340 O O . GLN A 1 169 ? 20.421 -1.328 -19.536 1.00 74.88 169 GLN A O 1
ATOM 1345 N N . ILE A 1 170 ? 19.945 0.084 -17.842 1.00 74.12 170 ILE A N 1
ATOM 1346 C CA . ILE A 1 170 ? 20.479 1.292 -18.488 1.00 74.12 170 ILE A CA 1
ATOM 1347 C C . ILE A 1 170 ? 21.977 1.127 -18.759 1.00 74.12 170 ILE A C 1
ATOM 1349 O O . ILE A 1 170 ? 22.432 1.345 -19.887 1.00 74.12 170 ILE A O 1
ATOM 1353 N N . ASP A 1 171 ? 22.742 0.692 -17.758 1.00 81.62 171 ASP A N 1
ATOM 1354 C CA . ASP A 1 171 ? 24.187 0.509 -17.894 1.00 81.62 171 ASP A CA 1
ATOM 1355 C C . ASP A 1 171 ? 24.553 -0.576 -18.910 1.00 81.62 171 ASP A C 1
ATOM 1357 O O . ASP A 1 171 ? 25.496 -0.404 -19.692 1.00 81.62 171 ASP A O 1
ATOM 1361 N N . ASN A 1 172 ? 23.804 -1.677 -18.946 1.00 80.00 172 ASN A N 1
ATOM 1362 C CA . ASN A 1 172 ? 24.007 -2.735 -19.933 1.00 80.00 172 ASN A CA 1
ATOM 1363 C C . ASN A 1 172 ? 23.711 -2.238 -21.353 1.00 80.00 172 ASN A C 1
ATOM 1365 O O . ASN A 1 172 ? 24.555 -2.388 -22.238 1.00 80.00 172 ASN A O 1
ATOM 1369 N N . SER A 1 173 ? 22.590 -1.542 -21.548 1.00 71.38 173 SER A N 1
ATOM 1370 C CA . SER A 1 173 ? 22.219 -0.956 -22.845 1.00 71.38 173 SER A CA 1
ATOM 1371 C C . SER A 1 173 ? 23.274 0.042 -23.336 1.00 71.38 173 SER A C 1
ATOM 1373 O O . SER A 1 173 ? 23.681 0.029 -24.501 1.00 71.38 173 SER A O 1
ATOM 1375 N N . LYS A 1 174 ? 23.793 0.881 -22.429 1.00 79.94 174 LYS A N 1
ATOM 1376 C CA . LYS A 1 174 ? 24.896 1.810 -22.712 1.00 79.94 174 LYS A CA 1
ATOM 1377 C C . LYS A 1 174 ? 26.167 1.073 -23.143 1.00 79.94 174 LYS A C 1
ATOM 1379 O O . LYS A 1 174 ? 26.818 1.498 -24.099 1.00 79.94 174 LYS A O 1
ATOM 1384 N N . LYS A 1 175 ? 26.542 -0.014 -22.457 1.00 86.12 175 LYS A N 1
ATOM 1385 C CA . LYS A 1 175 ? 27.726 -0.825 -22.803 1.00 86.12 175 LYS A CA 1
ATOM 1386 C C . LYS A 1 175 ? 27.586 -1.474 -24.179 1.00 86.12 175 LYS A C 1
ATOM 1388 O O . LYS A 1 175 ? 28.535 -1.425 -24.962 1.00 86.12 175 LYS A O 1
ATOM 1393 N N . GLU A 1 176 ? 26.424 -2.039 -24.492 1.00 79.50 176 GLU A N 1
ATOM 1394 C CA . GLU A 1 176 ? 26.152 -2.662 -25.792 1.00 79.50 176 GLU A CA 1
ATOM 1395 C C . GLU A 1 176 ? 26.216 -1.650 -26.938 1.00 79.50 176 GLU A C 1
ATOM 1397 O O . GLU A 1 176 ? 26.906 -1.886 -27.935 1.00 79.50 176 GLU A O 1
ATOM 1402 N N . MET A 1 177 ? 25.582 -0.487 -26.769 1.00 75.50 177 MET A N 1
ATOM 1403 C CA . MET A 1 177 ? 25.639 0.601 -27.750 1.00 75.50 177 MET A CA 1
ATOM 1404 C C . MET A 1 177 ? 27.065 1.105 -27.951 1.00 75.50 177 MET A C 1
ATOM 1406 O O . MET A 1 177 ? 27.513 1.228 -29.092 1.00 75.50 177 MET A O 1
ATOM 1410 N N . LYS A 1 178 ? 27.822 1.310 -26.864 1.00 84.12 178 LYS A N 1
ATOM 1411 C CA . LYS A 1 178 ? 29.236 1.698 -26.949 1.00 84.12 178 LYS A CA 1
ATOM 1412 C C . LYS A 1 178 ? 30.047 0.669 -27.737 1.00 84.12 178 LYS A C 1
ATOM 1414 O O . LYS A 1 178 ? 30.806 1.052 -28.619 1.00 84.12 178 LYS A O 1
ATOM 1419 N N . LYS A 1 179 ? 29.854 -0.628 -27.474 1.00 88.88 179 LYS A N 1
ATOM 1420 C CA . LYS A 1 179 ? 30.534 -1.711 -28.203 1.00 88.88 179 LYS A CA 1
ATOM 1421 C C . LYS A 1 179 ? 30.201 -1.688 -29.698 1.00 88.88 179 LYS A C 1
ATOM 1423 O O . LYS A 1 179 ? 31.103 -1.820 -30.524 1.00 88.88 179 LYS A O 1
ATOM 1428 N N . LYS A 1 180 ? 28.925 -1.499 -30.050 1.00 81.38 180 LYS A N 1
ATOM 1429 C CA . LYS A 1 180 ? 28.474 -1.419 -31.448 1.00 81.38 180 LYS A CA 1
ATOM 1430 C C . LYS A 1 180 ? 29.074 -0.207 -32.164 1.00 81.38 180 LYS A C 1
ATOM 1432 O O . LYS A 1 180 ? 29.577 -0.346 -33.274 1.00 81.38 180 LYS A O 1
ATOM 1437 N N . TRP A 1 181 ? 29.060 0.959 -31.521 1.00 82.31 181 TRP A N 1
ATOM 1438 C CA . TRP A 1 181 ? 29.638 2.182 -32.077 1.00 82.31 181 TRP A CA 1
ATOM 1439 C C . TRP A 1 181 ? 31.152 2.099 -32.232 1.00 82.31 181 TRP A C 1
ATOM 1441 O O . TRP A 1 181 ? 31.647 2.467 -33.290 1.00 82.31 181 TRP A O 1
ATOM 1451 N N . SER A 1 182 ? 31.877 1.559 -31.249 1.00 87.75 182 SER A N 1
ATOM 1452 C CA . SER A 1 182 ? 33.319 1.322 -31.379 1.00 87.75 182 SER A CA 1
ATOM 1453 C C . SER A 1 182 ? 33.634 0.388 -32.547 1.00 87.75 182 SER A C 1
ATOM 1455 O O . SER A 1 182 ? 34.445 0.736 -33.391 1.00 87.75 182 SER A O 1
ATOM 1457 N N . SER A 1 183 ? 32.914 -0.732 -32.686 1.00 87.94 183 SER A N 1
ATOM 1458 C CA . SER A 1 183 ? 33.129 -1.645 -33.818 1.00 87.94 183 SER A CA 1
ATOM 1459 C C . SER A 1 183 ? 32.854 -0.993 -35.178 1.00 87.94 183 SER A C 1
ATOM 1461 O O . SER A 1 183 ? 33.552 -1.281 -36.149 1.00 87.94 183 SER A O 1
ATOM 1463 N N . ASN A 1 184 ? 31.841 -0.129 -35.271 1.00 81.06 184 ASN A N 1
ATOM 1464 C CA . ASN A 1 184 ? 31.565 0.616 -36.498 1.00 81.06 184 ASN A CA 1
ATOM 1465 C C . ASN A 1 184 ? 32.636 1.678 -36.775 1.00 81.06 184 ASN A C 1
ATOM 1467 O O . ASN A 1 184 ? 33.025 1.848 -37.927 1.00 81.06 184 ASN A O 1
ATOM 1471 N N . LEU A 1 185 ? 33.124 2.360 -35.738 1.00 86.12 185 LEU A N 1
ATOM 1472 C CA . LEU A 1 185 ? 34.205 3.335 -35.854 1.00 86.12 185 LEU A CA 1
ATOM 1473 C C . LEU A 1 185 ? 35.483 2.677 -36.383 1.00 86.12 185 LEU A C 1
ATOM 1475 O O . LEU A 1 185 ? 36.054 3.185 -37.342 1.00 86.12 185 LEU A O 1
ATOM 1479 N N . ASP A 1 186 ? 35.871 1.526 -35.832 1.00 88.19 186 ASP A N 1
ATOM 1480 C CA . ASP A 1 186 ? 37.066 0.789 -36.264 1.00 88.19 186 ASP A CA 1
ATOM 1481 C C . ASP A 1 186 ? 36.966 0.382 -37.747 1.00 88.19 186 ASP A C 1
ATOM 1483 O O . ASP A 1 186 ? 37.928 0.503 -38.510 1.00 88.19 186 ASP A O 1
ATOM 1487 N N . LYS A 1 187 ? 35.775 -0.048 -38.193 1.00 86.12 187 LYS A N 1
ATOM 1488 C CA . LYS A 1 187 ? 35.519 -0.363 -39.610 1.00 86.12 187 LYS A CA 1
ATOM 1489 C C . LYS A 1 187 ? 35.683 0.864 -40.502 1.00 86.12 187 LYS A C 1
ATOM 1491 O O . LYS A 1 187 ? 36.354 0.772 -41.525 1.00 86.12 187 LYS A O 1
ATOM 1496 N N . LEU A 1 188 ? 35.107 2.000 -40.108 1.00 84.94 188 LEU A N 1
ATOM 1497 C CA . LEU A 1 188 ? 35.211 3.249 -40.866 1.00 84.94 188 LEU A CA 1
ATOM 1498 C C . LEU A 1 188 ? 36.644 3.779 -40.909 1.00 84.94 188 LEU A C 1
ATOM 1500 O O . LEU A 1 188 ? 37.066 4.285 -41.941 1.00 84.94 188 LEU A O 1
ATOM 1504 N N . GLN A 1 189 ? 37.401 3.645 -39.819 1.00 89.00 189 GLN A N 1
ATOM 1505 C CA . GLN A 1 189 ? 38.819 4.004 -39.787 1.00 89.00 189 GLN A CA 1
ATOM 1506 C C . GLN A 1 189 ? 39.632 3.132 -40.746 1.00 89.00 189 GLN A C 1
ATOM 1508 O O . GLN A 1 189 ? 40.389 3.664 -41.552 1.00 89.00 189 GLN A O 1
ATOM 1513 N N . THR A 1 190 ? 39.401 1.818 -40.733 1.00 89.12 190 THR A N 1
ATOM 1514 C CA . THR A 1 190 ? 40.055 0.882 -41.662 1.00 89.12 190 THR A CA 1
ATOM 1515 C C . THR A 1 190 ? 39.731 1.222 -43.122 1.00 89.12 190 THR A C 1
ATOM 1517 O O . THR A 1 190 ? 40.609 1.217 -43.982 1.00 89.12 190 THR A O 1
ATOM 1520 N N . GLU A 1 191 ? 38.469 1.546 -43.422 1.00 85.19 191 GLU A N 1
ATOM 1521 C CA . GLU A 1 191 ? 38.054 1.954 -44.769 1.00 85.19 191 GLU A CA 1
ATOM 1522 C C . GLU A 1 191 ? 38.647 3.308 -45.171 1.00 85.19 191 GLU A C 1
ATOM 1524 O O . GLU A 1 191 ? 39.102 3.464 -46.303 1.00 85.19 191 GLU A O 1
ATOM 1529 N N . HIS A 1 192 ? 38.704 4.268 -44.248 1.00 87.50 192 HIS A N 1
ATOM 1530 C CA . HIS A 1 192 ? 39.341 5.561 -44.474 1.00 87.50 192 HIS A CA 1
ATOM 1531 C C . HIS A 1 192 ? 40.832 5.415 -44.798 1.00 87.50 192 HIS A C 1
ATOM 1533 O O . HIS A 1 192 ? 41.302 6.025 -45.756 1.00 87.50 192 HIS A O 1
ATOM 1539 N N . GLU A 1 193 ? 41.568 4.598 -44.042 1.00 90.06 193 GLU A N 1
ATOM 1540 C CA . GLU A 1 193 ? 42.991 4.336 -44.286 1.00 90.06 193 GLU A CA 1
ATOM 1541 C C . GLU A 1 193 ? 43.222 3.667 -45.644 1.00 90.06 193 GLU A C 1
ATOM 1543 O O . GLU A 1 193 ? 44.115 4.082 -46.383 1.00 90.06 193 GLU A O 1
ATOM 1548 N N . ALA A 1 194 ? 42.378 2.702 -46.020 1.00 86.62 194 ALA A N 1
ATOM 1549 C CA . ALA A 1 194 ? 42.449 2.056 -47.329 1.00 86.62 194 ALA A CA 1
ATOM 1550 C C . ALA A 1 194 ? 42.189 3.042 -48.483 1.00 86.62 194 ALA A C 1
ATOM 1552 O O . ALA A 1 194 ? 42.921 3.042 -49.473 1.00 86.62 194 ALA A O 1
ATOM 1553 N N . ILE A 1 195 ? 41.177 3.910 -48.351 1.00 86.25 195 ILE A N 1
ATOM 1554 C CA . ILE A 1 195 ? 40.883 4.957 -49.343 1.00 86.25 195 ILE A CA 1
ATOM 1555 C C . ILE A 1 195 ? 42.045 5.945 -49.429 1.00 86.25 195 ILE A C 1
ATOM 1557 O O . ILE A 1 195 ? 42.471 6.293 -50.527 1.00 86.25 195 ILE A O 1
ATOM 1561 N N . LYS A 1 196 ? 42.572 6.385 -48.285 1.00 91.62 196 LYS A N 1
ATOM 1562 C CA . LYS A 1 196 ? 43.692 7.324 -48.229 1.00 91.62 196 LYS A CA 1
ATOM 1563 C C . LYS A 1 196 ? 44.930 6.757 -48.924 1.00 91.62 196 LYS A C 1
ATOM 1565 O O . LYS A 1 196 ? 45.502 7.443 -49.760 1.00 91.62 196 LYS A O 1
ATOM 1570 N N . HIS A 1 197 ? 45.283 5.503 -48.647 1.00 90.75 197 HIS A N 1
ATOM 1571 C CA . HIS A 1 197 ? 46.396 4.824 -49.310 1.00 90.75 197 HIS A CA 1
ATOM 1572 C C . HIS A 1 197 ? 46.220 4.783 -50.834 1.00 90.75 197 HIS A C 1
ATOM 1574 O O . HIS A 1 197 ? 47.148 5.094 -51.572 1.00 90.75 197 HIS A O 1
ATOM 1580 N N . LEU A 1 198 ? 45.015 4.459 -51.314 1.00 88.81 198 LEU A N 1
ATOM 1581 C CA . LEU A 1 198 ? 44.714 4.427 -52.747 1.00 88.81 198 LEU A CA 1
ATOM 1582 C C . LEU A 1 198 ? 44.804 5.820 -53.395 1.00 88.81 198 LEU A C 1
ATOM 1584 O O . LEU A 1 198 ? 45.302 5.950 -54.511 1.00 88.81 198 LEU A O 1
ATOM 1588 N N . VAL A 1 199 ? 44.359 6.869 -52.697 1.00 88.94 199 VAL A N 1
ATOM 1589 C CA . VAL A 1 199 ? 44.524 8.262 -53.147 1.00 88.94 199 VAL A CA 1
ATOM 1590 C C . VAL A 1 199 ? 46.005 8.638 -53.226 1.00 88.94 199 VAL A C 1
ATOM 1592 O O . VAL A 1 199 ? 46.426 9.210 -54.233 1.00 88.94 199 VAL A O 1
ATOM 1595 N N . ASP A 1 200 ? 46.794 8.281 -52.212 1.00 92.00 200 ASP A N 1
ATOM 1596 C CA . ASP A 1 200 ? 48.231 8.560 -52.165 1.00 92.00 200 ASP A CA 1
ATOM 1597 C C . ASP A 1 200 ? 48.979 7.839 -53.312 1.00 92.00 200 ASP A C 1
ATOM 1599 O O . ASP A 1 200 ? 49.795 8.462 -53.997 1.00 92.00 200 ASP A O 1
ATOM 1603 N N . GLU A 1 201 ? 48.652 6.572 -53.605 1.00 90.50 201 GLU A N 1
ATOM 1604 C CA . GLU A 1 201 ? 49.210 5.815 -54.743 1.00 90.50 201 GLU A CA 1
ATOM 1605 C C . GLU A 1 201 ? 48.849 6.434 -56.102 1.00 90.50 20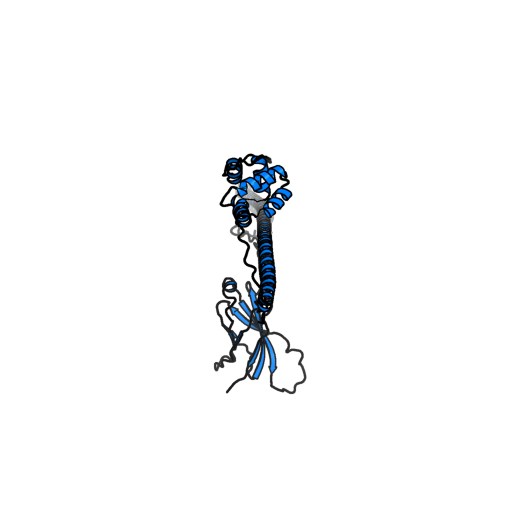1 GLU A C 1
ATOM 1607 O O . GLU A 1 201 ? 49.714 6.602 -56.967 1.00 90.50 201 GLU A O 1
ATOM 1612 N N . ILE A 1 202 ? 47.582 6.822 -56.300 1.00 89.50 202 ILE A N 1
ATOM 1613 C CA . ILE A 1 202 ? 47.152 7.516 -57.525 1.00 89.50 202 ILE A CA 1
ATOM 1614 C C . ILE A 1 202 ? 47.944 8.813 -57.692 1.00 89.50 202 ILE A C 1
ATOM 1616 O O . ILE A 1 202 ? 48.434 9.113 -58.785 1.00 89.50 202 ILE A O 1
ATOM 1620 N N . GLN A 1 203 ? 48.096 9.581 -56.615 1.00 91.12 203 GLN A N 1
ATOM 1621 C CA . GLN A 1 203 ? 48.819 10.843 -56.646 1.00 91.12 203 GLN A CA 1
ATOM 1622 C C . GLN A 1 203 ? 50.309 10.643 -56.949 1.00 91.12 203 GLN A C 1
ATOM 1624 O O . GLN A 1 203 ? 50.884 11.424 -57.711 1.00 91.12 203 GLN A O 1
ATOM 1629 N N . GLN A 1 204 ? 50.921 9.570 -56.444 1.00 91.38 204 GLN A N 1
ATOM 1630 C CA . GLN A 1 204 ? 52.297 9.200 -56.772 1.00 91.38 204 GLN A CA 1
ATOM 1631 C C . GLN A 1 204 ? 52.477 8.918 -58.273 1.00 91.38 204 GLN A C 1
ATOM 1633 O O . GLN A 1 204 ? 53.413 9.448 -58.878 1.00 91.38 204 GLN A O 1
ATOM 1638 N N . HIS A 1 205 ? 51.566 8.164 -58.897 1.00 88.31 205 HIS A N 1
ATOM 1639 C CA . HIS A 1 205 ? 51.589 7.926 -60.347 1.00 88.31 205 HIS A CA 1
ATOM 1640 C C . HIS A 1 205 ? 51.363 9.208 -61.158 1.00 88.31 205 HIS A C 1
ATOM 1642 O O . HIS A 1 205 ? 52.048 9.448 -62.156 1.00 88.31 205 HIS A O 1
ATOM 1648 N N . MET A 1 206 ? 50.447 10.081 -60.724 1.00 84.69 206 MET A N 1
ATOM 1649 C CA . MET A 1 206 ? 50.216 11.357 -61.409 1.00 84.69 206 MET A CA 1
ATOM 1650 C C . MET A 1 206 ? 51.473 12.240 -61.410 1.00 84.69 206 MET A C 1
ATOM 1652 O O . MET A 1 206 ? 51.842 12.781 -62.458 1.00 84.69 206 MET A O 1
ATOM 1656 N N . CYS A 1 207 ? 52.168 12.322 -60.274 1.00 87.94 207 CYS A N 1
ATOM 1657 C CA . CYS A 1 207 ? 53.342 13.173 -60.081 1.00 87.94 207 CYS A CA 1
ATOM 1658 C C . CYS A 1 207 ? 54.666 12.586 -60.613 1.00 87.94 207 CYS A C 1
ATOM 1660 O O . CYS A 1 207 ? 55.675 13.288 -60.602 1.00 87.94 207 CYS A O 1
ATOM 1662 N N . ASN A 1 208 ? 54.712 11.333 -61.082 1.00 86.50 208 ASN A N 1
ATOM 1663 C CA . ASN A 1 208 ? 55.957 10.727 -61.569 1.00 86.50 208 ASN A CA 1
ATOM 1664 C C . ASN A 1 208 ? 56.350 11.268 -62.958 1.00 86.50 208 ASN A C 1
ATOM 1666 O O . ASN A 1 208 ? 55.760 10.897 -63.967 1.00 86.50 208 ASN A O 1
ATOM 1670 N N . GLU A 1 209 ? 57.356 12.135 -63.048 1.00 83.44 209 GLU A N 1
ATOM 1671 C CA . GLU A 1 209 ? 57.792 12.749 -64.318 1.00 83.44 209 GLU A CA 1
ATOM 1672 C C . GLU A 1 209 ? 58.427 11.763 -65.316 1.00 83.44 209 GLU A C 1
ATOM 1674 O O . GLU A 1 209 ? 58.588 12.097 -66.487 1.00 83.44 209 GLU A O 1
ATOM 1679 N N . LYS A 1 210 ? 58.790 10.552 -64.872 1.00 83.94 210 LYS A N 1
ATOM 1680 C CA . LYS A 1 210 ? 59.506 9.557 -65.689 1.00 83.94 210 LYS A CA 1
ATOM 1681 C C . LYS A 1 210 ? 58.599 8.540 -66.388 1.00 83.94 210 LYS A C 1
ATOM 1683 O O . LYS A 1 210 ? 59.078 7.838 -67.271 1.00 83.94 210 LYS A O 1
ATOM 1688 N N . GLU A 1 211 ? 57.335 8.432 -65.984 1.00 81.75 211 GLU A N 1
ATOM 1689 C CA . GLU A 1 211 ? 56.363 7.500 -66.576 1.00 81.75 211 GLU A CA 1
ATOM 1690 C C . GLU A 1 211 ? 55.676 8.110 -67.804 1.00 81.75 211 GLU A C 1
ATOM 1692 O O . GLU A 1 211 ? 55.245 9.268 -67.769 1.00 81.75 211 GLU A O 1
ATOM 1697 N N . ASP A 1 212 ? 55.512 7.314 -68.867 1.00 88.69 212 ASP A N 1
ATOM 1698 C CA . ASP A 1 212 ? 54.710 7.709 -70.030 1.00 88.69 212 ASP A CA 1
ATOM 1699 C C . ASP A 1 212 ? 53.229 7.873 -69.644 1.00 88.69 212 ASP A C 1
ATOM 1701 O O . ASP A 1 212 ? 52.690 7.154 -68.797 1.00 88.69 212 ASP A O 1
ATOM 1705 N N . ILE A 1 213 ? 52.531 8.792 -70.311 1.00 85.62 213 ILE A N 1
ATOM 1706 C CA . ILE A 1 213 ? 51.118 9.109 -70.058 1.00 85.62 213 ILE A CA 1
ATOM 1707 C C . ILE A 1 213 ? 50.241 7.852 -70.177 1.00 85.62 213 ILE A C 1
ATOM 1709 O O . ILE A 1 213 ? 49.315 7.659 -69.384 1.00 85.62 213 ILE A O 1
ATOM 1713 N N . ASN A 1 214 ? 50.551 6.960 -71.122 1.00 86.94 214 ASN A N 1
ATOM 1714 C CA . ASN A 1 214 ? 49.793 5.723 -71.315 1.00 86.94 214 ASN A CA 1
ATOM 1715 C C . ASN A 1 214 ? 50.073 4.671 -70.231 1.00 86.94 214 ASN A C 1
ATOM 1717 O O . ASN A 1 214 ? 49.244 3.787 -70.003 1.00 86.94 214 ASN A O 1
ATOM 1721 N N . GLU A 1 215 ? 51.236 4.724 -69.580 1.00 85.75 215 GLU A N 1
ATOM 1722 C CA . GLU A 1 215 ? 51.567 3.871 -68.432 1.00 85.75 215 GLU A CA 1
ATOM 1723 C C . GLU A 1 215 ? 50.876 4.381 -67.167 1.00 85.75 215 GLU A C 1
ATOM 1725 O O . GLU A 1 215 ? 50.201 3.594 -66.502 1.00 85.75 215 GLU A O 1
ATOM 1730 N N . LYS A 1 216 ? 50.899 5.700 -66.924 1.00 87.38 216 LYS A N 1
ATOM 1731 C CA . LYS A 1 216 ? 50.133 6.343 -65.841 1.00 87.38 216 LYS A CA 1
ATOM 1732 C C . LYS A 1 216 ? 48.646 6.028 -65.931 1.00 87.38 216 LYS A C 1
ATOM 1734 O O . LYS A 1 216 ? 48.028 5.609 -64.956 1.00 87.38 216 LYS A O 1
ATOM 1739 N N . SER A 1 217 ? 48.069 6.200 -67.122 1.00 87.38 217 SER A N 1
ATOM 1740 C CA . SER A 1 217 ? 46.649 5.936 -67.361 1.00 87.38 217 SER A CA 1
ATOM 1741 C C . SER A 1 217 ? 46.290 4.474 -67.076 1.00 87.38 217 SER A C 1
ATOM 1743 O O . SER A 1 217 ? 45.292 4.213 -66.401 1.00 87.38 217 SER A O 1
ATOM 1745 N N . ARG A 1 218 ? 47.124 3.514 -67.505 1.00 88.25 218 ARG A N 1
ATOM 1746 C CA . ARG A 1 218 ? 46.910 2.086 -67.219 1.00 88.25 218 ARG A CA 1
ATOM 1747 C C . ARG A 1 218 ? 47.043 1.757 -65.732 1.00 88.25 218 ARG A C 1
ATOM 1749 O O . ARG A 1 218 ? 46.190 1.037 -65.216 1.00 88.25 218 ARG A O 1
ATOM 1756 N N . ALA A 1 219 ? 48.054 2.292 -65.047 1.00 86.94 219 ALA A N 1
ATOM 1757 C CA . ALA A 1 219 ? 48.261 2.070 -63.615 1.00 86.94 219 ALA A CA 1
ATOM 1758 C C . ALA A 1 219 ? 47.078 2.595 -62.785 1.00 86.94 219 ALA A C 1
ATOM 1760 O O . ALA A 1 219 ? 46.498 1.851 -61.995 1.00 86.94 219 ALA A O 1
ATOM 1761 N N . ILE A 1 220 ? 46.639 3.830 -63.046 1.00 88.38 220 ILE A N 1
ATOM 1762 C CA . ILE A 1 220 ? 45.487 4.441 -62.365 1.00 88.38 220 ILE A CA 1
ATOM 1763 C C . ILE A 1 220 ? 44.195 3.676 -62.673 1.00 88.38 220 ILE A C 1
ATOM 1765 O O . ILE A 1 220 ? 43.420 3.386 -61.765 1.00 88.38 220 ILE A O 1
ATOM 1769 N N . THR A 1 221 ? 43.969 3.293 -63.934 1.00 86.38 221 THR A N 1
ATOM 1770 C CA . THR A 1 221 ? 42.776 2.516 -64.313 1.00 86.38 221 THR A CA 1
ATOM 1771 C C . THR A 1 221 ? 42.744 1.165 -63.598 1.00 86.38 221 THR A C 1
ATOM 1773 O O . THR A 1 221 ? 41.691 0.757 -63.113 1.00 86.38 221 THR A O 1
ATOM 1776 N N . SER A 1 222 ? 43.894 0.497 -63.470 1.00 87.44 222 SER A N 1
ATOM 1777 C CA . SER A 1 222 ? 44.023 -0.753 -62.714 1.00 87.44 222 SER A CA 1
ATOM 1778 C C . SER A 1 222 ? 43.737 -0.557 -61.219 1.00 87.44 222 SER A C 1
ATOM 1780 O O . SER A 1 222 ? 43.001 -1.351 -60.634 1.00 87.44 222 SER A O 1
ATOM 1782 N N . LEU A 1 223 ? 44.255 0.507 -60.593 1.00 87.44 223 LEU A N 1
ATOM 1783 C CA . LEU A 1 223 ? 43.981 0.825 -59.182 1.00 87.44 223 LEU A CA 1
ATOM 1784 C C . LEU A 1 223 ? 42.488 1.089 -58.934 1.00 87.44 223 LEU A C 1
ATOM 1786 O O . LEU A 1 223 ? 41.922 0.569 -57.974 1.00 87.44 223 LEU A O 1
ATOM 1790 N N . LEU A 1 224 ? 41.828 1.831 -59.827 1.00 83.56 224 LEU A N 1
ATOM 1791 C CA . LEU A 1 224 ? 40.397 2.130 -59.724 1.00 83.56 224 LEU A CA 1
ATOM 1792 C C . LEU A 1 224 ? 39.525 0.886 -59.955 1.00 83.56 224 LEU A C 1
ATOM 1794 O O . LEU A 1 224 ? 38.606 0.644 -59.176 1.00 83.56 224 LEU A O 1
ATOM 1798 N N . GLN A 1 225 ? 39.841 0.059 -60.958 1.00 82.19 225 GLN A N 1
ATOM 1799 C CA . GLN A 1 225 ? 39.105 -1.183 -61.248 1.00 82.19 225 GLN A CA 1
ATOM 1800 C C . GLN A 1 225 ? 39.254 -2.242 -60.151 1.00 82.19 225 GLN A C 1
ATOM 1802 O O . GLN A 1 225 ? 38.322 -3.007 -59.897 1.00 82.19 225 GLN A O 1
ATOM 1807 N N . ASN A 1 226 ? 40.414 -2.287 -59.494 1.00 76.19 226 ASN A N 1
ATOM 1808 C CA . ASN A 1 226 ? 40.661 -3.194 -58.375 1.00 76.19 226 ASN A CA 1
ATOM 1809 C C . ASN A 1 226 ? 40.161 -2.635 -57.036 1.00 76.19 226 ASN A C 1
ATOM 1811 O O . ASN A 1 226 ? 40.133 -3.365 -56.041 1.00 76.19 226 ASN A O 1
ATOM 1815 N N . SER A 1 227 ? 39.742 -1.366 -56.987 1.00 70.00 227 SER A N 1
ATOM 1816 C CA . SER A 1 227 ? 39.195 -0.783 -55.771 1.00 70.00 227 SER A CA 1
ATOM 1817 C C . SER A 1 227 ? 37.851 -1.443 -55.430 1.00 70.00 227 SER A C 1
ATOM 1819 O O . SER A 1 227 ? 36.884 -1.428 -56.188 1.00 70.00 227 SER A O 1
ATOM 1821 N N . LEU A 1 228 ? 37.767 -2.041 -54.241 1.00 62.97 228 LEU A N 1
ATOM 1822 C CA . LEU A 1 228 ? 36.538 -2.652 -53.711 1.00 62.97 228 LEU A CA 1
ATOM 1823 C C . LEU A 1 228 ? 35.459 -1.613 -53.335 1.00 62.97 228 LEU A C 1
ATOM 1825 O O . LEU A 1 228 ? 34.414 -1.982 -52.798 1.00 62.97 228 LEU A O 1
ATOM 1829 N N . ILE A 1 229 ? 35.716 -0.329 -53.600 1.00 61.91 229 ILE A N 1
ATOM 1830 C CA . ILE A 1 229 ? 34.929 0.819 -53.142 1.00 61.91 229 ILE A CA 1
ATOM 1831 C C . ILE A 1 229 ? 33.555 0.851 -53.830 1.00 61.91 229 ILE A C 1
ATOM 1833 O O . ILE A 1 229 ? 32.562 1.129 -53.167 1.00 61.91 229 ILE A O 1
ATOM 1837 N N . GLU A 1 230 ? 33.454 0.468 -55.109 1.00 53.34 230 GLU A N 1
ATOM 1838 C CA . GLU A 1 230 ? 32.170 0.446 -55.838 1.00 53.34 230 GLU A CA 1
ATOM 1839 C C . GLU A 1 230 ? 31.261 -0.746 -55.482 1.00 53.34 230 GLU A C 1
ATOM 1841 O O . GLU A 1 230 ? 30.065 -0.717 -55.767 1.00 53.34 230 GLU A O 1
ATOM 1846 N N . LYS A 1 231 ? 31.790 -1.811 -54.859 1.00 56.19 231 LYS A N 1
ATOM 1847 C CA . LYS A 1 231 ? 31.022 -3.045 -54.578 1.00 56.19 231 LYS A CA 1
ATOM 1848 C C . LYS A 1 231 ? 30.345 -3.072 -53.209 1.00 56.19 231 LYS A C 1
ATOM 1850 O O . LYS A 1 231 ? 29.541 -3.969 -52.955 1.00 56.19 231 LYS A O 1
ATOM 1855 N N . LYS A 1 232 ? 30.667 -2.141 -52.311 1.00 56.31 232 LYS A N 1
ATOM 1856 C CA . LYS A 1 232 ? 30.010 -2.039 -51.004 1.00 56.31 232 LYS A CA 1
ATOM 1857 C C . LYS A 1 232 ? 28.839 -1.067 -51.111 1.00 56.31 232 LYS A C 1
ATOM 1859 O O . LYS A 1 232 ? 29.001 0.036 -51.619 1.00 56.31 232 LYS A O 1
ATOM 1864 N N . ASN A 1 233 ? 27.666 -1.490 -50.627 1.00 52.06 233 ASN A N 1
ATOM 1865 C CA . ASN A 1 233 ? 26.507 -0.610 -50.466 1.00 52.06 233 ASN A CA 1
ATOM 1866 C C . ASN A 1 233 ? 26.941 0.710 -49.808 1.00 52.06 233 ASN A C 1
ATOM 1868 O O . ASN A 1 233 ? 27.809 0.664 -48.929 1.00 52.06 233 ASN A O 1
ATOM 1872 N N . PRO A 1 234 ? 26.353 1.857 -50.203 1.00 56.47 234 PRO A N 1
ATOM 1873 C CA . PRO A 1 234 ? 26.662 3.138 -49.585 1.00 56.47 234 PRO A CA 1
ATOM 1874 C C . PRO A 1 234 ? 26.590 2.984 -48.070 1.00 56.47 234 PRO A C 1
ATOM 1876 O O . PRO A 1 234 ? 25.618 2.439 -47.546 1.00 56.47 234 PRO A O 1
ATOM 1879 N N . ILE A 1 235 ? 27.659 3.402 -47.390 1.00 56.16 235 ILE A N 1
ATOM 1880 C CA . ILE A 1 235 ? 27.755 3.373 -45.934 1.00 56.16 235 ILE A CA 1
ATOM 1881 C C . ILE A 1 235 ? 26.530 4.123 -45.409 1.00 56.16 235 ILE A C 1
ATOM 1883 O O . ILE A 1 235 ? 26.433 5.341 -45.557 1.00 56.16 235 ILE A O 1
ATOM 1887 N N . GLU A 1 236 ? 25.566 3.392 -44.848 1.00 52.06 236 GLU A N 1
ATOM 1888 C CA . GLU A 1 236 ? 24.422 4.000 -44.186 1.00 52.06 236 GLU A CA 1
ATOM 1889 C C . GLU A 1 236 ? 24.964 4.779 -42.988 1.00 52.06 236 GLU A C 1
ATOM 1891 O O . GLU A 1 236 ? 25.355 4.210 -41.965 1.00 52.06 236 GLU A O 1
ATOM 1896 N N . PHE A 1 237 ? 25.041 6.100 -43.137 1.00 52.94 237 PHE A N 1
ATOM 1897 C CA . PHE A 1 237 ? 25.346 7.003 -42.042 1.00 52.94 237 PHE A CA 1
ATOM 1898 C C . PHE A 1 237 ? 24.196 6.916 -41.041 1.00 52.94 237 PHE A C 1
ATOM 1900 O O . PHE A 1 237 ? 23.168 7.575 -41.185 1.00 52.94 237 PHE A O 1
ATOM 1907 N N . VAL A 1 238 ? 24.353 6.057 -40.035 1.00 53.25 238 VAL A N 1
ATOM 1908 C CA . VAL A 1 238 ? 23.439 6.004 -38.896 1.00 53.25 238 VAL A CA 1
ATOM 1909 C C . VAL A 1 238 ? 23.577 7.332 -38.159 1.00 53.25 238 VAL A C 1
ATOM 1911 O O . VAL A 1 238 ? 24.605 7.586 -37.533 1.00 53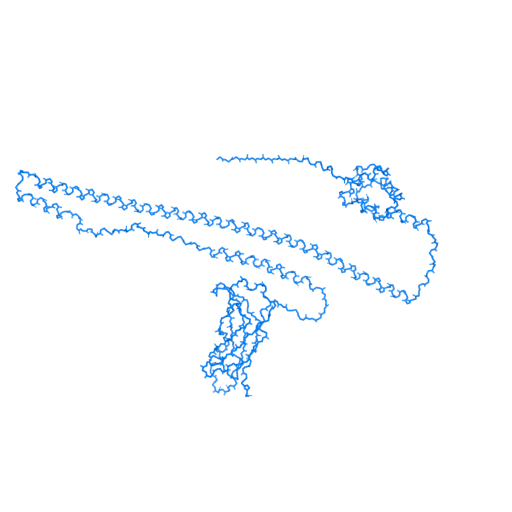.25 238 VAL A O 1
ATOM 1914 N N . ASP A 1 239 ? 22.559 8.187 -38.265 1.00 48.00 239 ASP A N 1
ATOM 1915 C CA . ASP A 1 239 ? 22.526 9.482 -37.590 1.00 48.00 239 ASP A CA 1
ATOM 1916 C C . ASP A 1 239 ? 22.618 9.270 -36.070 1.00 48.00 239 ASP A C 1
ATOM 1918 O O . ASP A 1 239 ? 21.742 8.682 -35.432 1.00 48.00 239 ASP A O 1
ATOM 1922 N N . CYS A 1 240 ? 23.724 9.720 -35.481 1.00 54.50 240 CYS A N 1
ATOM 1923 C CA . CYS A 1 240 ? 24.048 9.512 -34.072 1.00 54.50 240 CYS A CA 1
ATOM 1924 C C . CYS A 1 240 ? 23.157 10.335 -33.127 1.00 54.50 240 CYS A C 1
ATOM 1926 O O . CYS A 1 240 ? 23.319 10.244 -31.909 1.00 54.50 240 CYS A O 1
ATOM 1928 N N . LYS A 1 241 ? 22.296 11.214 -33.657 1.00 49.53 241 LYS A N 1
ATOM 1929 C CA . LYS A 1 241 ? 21.804 12.366 -32.895 1.00 49.53 241 LYS A CA 1
ATOM 1930 C C . LYS A 1 241 ? 20.742 12.077 -31.845 1.00 49.53 241 LYS A C 1
ATOM 1932 O O . LYS A 1 241 ? 20.693 12.828 -30.879 1.00 49.53 241 LYS A O 1
ATOM 1937 N N . THR A 1 242 ? 19.946 11.015 -31.929 1.00 45.28 242 THR A N 1
ATOM 1938 C CA . THR A 1 242 ? 18.851 10.833 -30.955 1.00 45.28 242 THR A CA 1
ATOM 1939 C C . THR A 1 242 ? 18.346 9.397 -30.909 1.00 45.28 242 THR A C 1
ATOM 1941 O O . THR A 1 242 ? 17.319 9.081 -31.497 1.00 45.28 242 THR A O 1
ATOM 1944 N N . ASN A 1 243 ? 19.013 8.532 -30.145 1.00 43.66 243 ASN A N 1
ATOM 1945 C CA . ASN A 1 243 ? 18.344 7.347 -29.610 1.00 43.66 243 ASN A CA 1
ATOM 1946 C C . ASN A 1 243 ? 17.971 7.645 -28.161 1.00 43.66 243 ASN A C 1
ATOM 1948 O O . ASN A 1 243 ? 18.787 7.524 -27.248 1.00 43.66 243 ASN A O 1
ATOM 1952 N N . VAL A 1 244 ? 16.735 8.109 -27.977 1.00 43.91 244 VAL A N 1
ATOM 1953 C CA . VAL A 1 244 ? 16.104 8.217 -26.662 1.00 43.91 244 VAL A CA 1
ATOM 1954 C C . VAL A 1 244 ? 16.082 6.814 -26.058 1.00 43.91 244 VAL A C 1
ATOM 1956 O O . VAL A 1 244 ? 15.565 5.881 -26.671 1.00 43.91 244 VAL A O 1
ATOM 1959 N N . PHE A 1 245 ? 16.671 6.651 -24.874 1.00 42.66 245 PHE A N 1
ATOM 1960 C CA . PHE A 1 245 ? 16.576 5.413 -24.108 1.00 42.66 245 PHE A CA 1
ATOM 1961 C C . PHE A 1 245 ? 15.113 5.208 -23.704 1.00 42.66 245 PHE A C 1
ATOM 1963 O O . PHE A 1 245 ? 14.644 5.804 -22.738 1.00 42.66 245 PHE A O 1
ATOM 1970 N N . VAL A 1 246 ? 14.376 4.381 -24.444 1.00 43.12 246 VAL A N 1
ATOM 1971 C CA . VAL A 1 246 ? 13.052 3.924 -24.011 1.00 43.12 246 VAL A CA 1
ATOM 1972 C C . VAL A 1 246 ? 13.271 2.737 -23.084 1.00 43.12 246 VAL A C 1
ATOM 1974 O O . VAL A 1 246 ? 13.265 1.582 -23.502 1.00 43.12 246 VAL A O 1
ATOM 1977 N N . VAL A 1 247 ? 13.534 3.028 -21.812 1.00 42.31 247 VAL A N 1
ATOM 1978 C CA . VAL A 1 247 ? 13.434 2.019 -20.757 1.00 42.31 247 VAL A CA 1
ATOM 1979 C C . VAL A 1 247 ? 11.952 1.874 -20.445 1.00 42.31 247 VAL A C 1
ATOM 1981 O O . VAL A 1 247 ? 11.285 2.862 -20.145 1.00 42.31 247 VAL A O 1
ATOM 1984 N N . ASN A 1 248 ? 11.421 0.659 -20.559 1.00 44.00 248 ASN A N 1
ATOM 1985 C CA . ASN A 1 248 ? 10.030 0.387 -20.229 1.00 44.00 248 ASN A CA 1
ATOM 1986 C C . ASN A 1 248 ? 9.842 0.540 -18.708 1.00 44.00 248 ASN A C 1
ATOM 1988 O O . ASN A 1 248 ? 10.197 -0.349 -17.938 1.00 44.00 248 ASN A O 1
ATOM 1992 N N . THR A 1 249 ? 9.339 1.694 -18.268 1.00 46.12 249 THR A N 1
ATOM 1993 C CA . THR A 1 249 ? 9.127 2.060 -16.858 1.00 46.12 249 THR A CA 1
ATOM 1994 C C . THR A 1 249 ? 7.777 1.577 -16.331 1.00 46.12 249 THR A C 1
ATOM 1996 O O . THR A 1 249 ? 7.153 2.245 -15.506 1.00 46.12 249 THR A O 1
ATOM 1999 N N . ASP A 1 250 ? 7.289 0.429 -16.806 1.00 49.19 250 ASP A N 1
ATOM 2000 C CA . ASP A 1 250 ? 5.980 -0.072 -16.403 1.00 49.19 250 ASP A CA 1
ATOM 2001 C C . ASP A 1 250 ? 5.994 -0.550 -14.935 1.00 49.19 250 ASP A C 1
ATOM 2003 O O . ASP A 1 250 ? 6.333 -1.684 -14.600 1.00 49.19 250 ASP A O 1
ATOM 2007 N N . ILE A 1 251 ? 5.652 0.373 -14.035 1.00 50.44 251 ILE A N 1
ATOM 2008 C CA . ILE A 1 251 ? 5.485 0.182 -12.584 1.00 50.44 251 ILE A CA 1
ATOM 2009 C C . ILE A 1 251 ? 4.055 -0.237 -12.207 1.00 50.44 251 ILE A C 1
ATOM 2011 O O . ILE A 1 251 ? 3.757 -0.441 -11.025 1.00 50.44 251 ILE A O 1
ATOM 2015 N N . SER A 1 252 ? 3.165 -0.401 -13.192 1.00 51.03 252 SER A N 1
ATOM 2016 C CA . SER A 1 252 ? 1.767 -0.814 -13.000 1.00 51.03 252 SER A CA 1
ATOM 2017 C C . SER A 1 252 ? 1.595 -2.093 -12.162 1.00 51.03 252 SER A C 1
ATOM 2019 O O . SER A 1 252 ? 0.670 -2.141 -11.348 1.00 51.03 252 SER A O 1
ATOM 2021 N N . PRO A 1 253 ? 2.470 -3.116 -12.253 1.00 52.31 253 PRO A N 1
ATOM 2022 C CA . PRO A 1 253 ? 2.341 -4.319 -11.427 1.00 52.31 253 PRO A CA 1
ATOM 2023 C C . PRO A 1 253 ? 2.544 -4.063 -9.922 1.00 52.31 253 PRO A C 1
ATOM 2025 O O . PRO A 1 253 ? 1.893 -4.699 -9.090 1.00 52.31 253 PRO A O 1
ATOM 2028 N N . LEU A 1 254 ? 3.415 -3.116 -9.555 1.00 48.09 254 LEU A N 1
ATOM 2029 C CA . LEU A 1 254 ? 3.725 -2.771 -8.161 1.00 48.09 254 LEU A CA 1
ATOM 2030 C C . LEU A 1 254 ? 2.636 -1.926 -7.512 1.00 48.09 254 LEU A C 1
ATOM 2032 O O . LEU A 1 254 ? 2.269 -2.172 -6.362 1.00 48.09 254 LEU A O 1
ATOM 2036 N N . SER A 1 255 ? 2.092 -0.954 -8.245 1.00 53.12 255 SER A N 1
ATOM 2037 C CA . SER A 1 255 ? 0.977 -0.141 -7.753 1.00 53.12 255 SER A CA 1
ATOM 2038 C C . SER A 1 255 ? -0.287 -0.990 -7.570 1.00 53.12 255 SER A C 1
ATOM 2040 O O . SER A 1 255 ? -1.007 -0.826 -6.584 1.00 53.12 255 SER A O 1
ATOM 2042 N N . HIS A 1 256 ? -0.517 -1.965 -8.456 1.00 48.34 256 HIS A N 1
ATOM 2043 C CA . HIS A 1 256 ? -1.707 -2.817 -8.450 1.00 48.34 256 HIS A CA 1
ATOM 2044 C C . HIS A 1 256 ? -1.795 -3.765 -7.251 1.00 48.34 256 HIS A C 1
ATOM 2046 O O . HIS A 1 256 ? -2.825 -3.816 -6.575 1.00 48.34 256 HIS A O 1
ATOM 2052 N N . VAL A 1 257 ? -0.716 -4.493 -6.944 1.00 49.19 257 VAL A N 1
ATOM 2053 C CA . VAL A 1 257 ? -0.705 -5.471 -5.841 1.00 49.19 257 VAL A CA 1
ATOM 2054 C C . VAL A 1 257 ? -0.785 -4.771 -4.482 1.00 49.19 257 VAL A C 1
ATOM 2056 O O . VAL A 1 257 ? -1.525 -5.212 -3.600 1.00 49.19 257 VAL A O 1
ATOM 2059 N N . CYS A 1 258 ? -0.088 -3.646 -4.322 1.00 48.72 258 CYS A N 1
ATOM 2060 C CA . CYS A 1 258 ? 0.005 -2.942 -3.045 1.00 48.72 258 CYS A CA 1
ATOM 2061 C C . CYS A 1 258 ? -1.267 -2.155 -2.705 1.00 48.72 258 CYS A C 1
ATOM 2063 O O . CYS A 1 258 ? -1.753 -2.265 -1.579 1.00 48.72 258 CYS A O 1
ATOM 2065 N N . ILE A 1 259 ? -1.875 -1.451 -3.670 1.00 52.53 259 ILE A N 1
ATOM 2066 C CA . ILE A 1 259 ? -3.174 -0.784 -3.459 1.00 52.53 259 ILE A CA 1
ATOM 2067 C C . ILE A 1 259 ? -4.251 -1.826 -3.132 1.00 52.53 259 ILE A C 1
ATOM 2069 O O . ILE A 1 259 ? -5.050 -1.630 -2.217 1.00 52.53 259 ILE A O 1
ATOM 2073 N N . ARG A 1 260 ? -4.238 -2.976 -3.819 1.00 52.16 260 ARG A N 1
ATOM 2074 C CA . ARG A 1 260 ? -5.177 -4.079 -3.577 1.00 52.16 260 ARG A CA 1
ATOM 2075 C C . ARG A 1 260 ? -5.033 -4.681 -2.177 1.00 52.16 260 ARG A C 1
ATOM 2077 O O . ARG A 1 260 ? -6.052 -4.917 -1.530 1.00 52.16 260 ARG A O 1
ATOM 2084 N N . MET A 1 261 ? -3.809 -4.911 -1.700 1.00 50.06 261 MET A N 1
ATOM 2085 C CA . MET A 1 261 ? -3.571 -5.415 -0.341 1.00 50.06 261 MET A CA 1
ATOM 2086 C C . MET A 1 261 ? -3.991 -4.399 0.723 1.00 50.06 261 MET A C 1
ATOM 2088 O O . MET A 1 261 ? -4.708 -4.760 1.651 1.00 50.06 261 MET A O 1
ATOM 2092 N N . LEU A 1 262 ? -3.638 -3.122 0.549 1.00 48.56 262 LEU A N 1
ATOM 2093 C CA . LEU A 1 262 ? -3.981 -2.071 1.508 1.00 48.56 262 LEU A CA 1
ATOM 2094 C C . LEU A 1 262 ? -5.500 -1.870 1.612 1.00 48.56 262 LEU A C 1
ATOM 2096 O O . LEU A 1 262 ? -6.050 -1.805 2.712 1.00 48.56 262 LEU A O 1
ATOM 2100 N N . LEU A 1 263 ? -6.196 -1.842 0.470 1.00 58.38 263 LEU A N 1
ATOM 2101 C CA . LEU A 1 263 ? -7.656 -1.761 0.423 1.00 58.38 263 LEU A CA 1
ATOM 2102 C C . LEU A 1 263 ? -8.311 -2.990 1.058 1.00 58.38 263 LEU A C 1
ATOM 2104 O O . LEU A 1 263 ? -9.284 -2.836 1.791 1.00 58.38 263 LEU A O 1
ATOM 2108 N N . TYR A 1 264 ? -7.772 -4.193 0.839 1.00 55.09 264 TYR A N 1
ATOM 2109 C CA . TYR A 1 264 ? -8.303 -5.414 1.445 1.00 55.09 264 TYR A CA 1
ATOM 2110 C C . TYR A 1 264 ? -8.125 -5.430 2.971 1.00 55.09 264 TYR A C 1
ATOM 2112 O O . TYR A 1 264 ? -9.077 -5.743 3.691 1.00 55.09 264 TYR A O 1
ATOM 2120 N N . THR A 1 265 ? -6.959 -5.031 3.487 1.00 48.78 265 THR A N 1
ATOM 2121 C CA . THR A 1 265 ? -6.693 -4.931 4.934 1.00 48.78 265 THR A CA 1
ATOM 2122 C C . THR A 1 265 ? -7.577 -3.864 5.591 1.00 48.78 265 THR A C 1
ATOM 2124 O O . THR A 1 265 ? -8.201 -4.114 6.623 1.00 48.78 265 THR A O 1
ATOM 2127 N N . LEU A 1 266 ? -7.749 -2.700 4.957 1.00 50.88 266 LEU A N 1
ATOM 2128 C CA . LEU A 1 266 ? -8.639 -1.645 5.461 1.00 50.88 266 LEU A CA 1
ATOM 2129 C C . LEU A 1 266 ? -10.119 -2.056 5.415 1.00 50.88 266 LEU A C 1
ATOM 2131 O O . LEU A 1 266 ? -10.875 -1.806 6.358 1.00 50.88 266 LEU A O 1
ATOM 2135 N N . GLN A 1 267 ? -10.544 -2.728 4.344 1.00 59.25 267 GLN A N 1
ATOM 2136 C CA . GLN A 1 267 ? -11.915 -3.204 4.181 1.00 59.25 267 GLN A CA 1
ATOM 2137 C C . GLN A 1 267 ? -12.250 -4.332 5.165 1.00 59.25 267 GLN A C 1
ATOM 2139 O O . GLN A 1 267 ? -13.336 -4.336 5.750 1.00 59.25 267 GLN A O 1
ATOM 2144 N N . THR A 1 268 ? -11.335 -5.275 5.388 1.00 50.53 268 THR A N 1
ATOM 2145 C CA . THR A 1 268 ? -11.517 -6.351 6.374 1.00 50.53 268 THR A CA 1
ATOM 2146 C C . THR A 1 268 ? -11.553 -5.804 7.796 1.00 50.53 268 THR A C 1
ATOM 2148 O O . THR A 1 268 ? -12.456 -6.182 8.547 1.00 50.53 268 THR A O 1
ATOM 2151 N N . PHE A 1 269 ? -10.682 -4.850 8.137 1.00 47.41 269 PHE A N 1
ATOM 2152 C CA . PHE A 1 269 ? -10.739 -4.131 9.411 1.00 47.41 269 PHE A CA 1
ATOM 2153 C C . PHE A 1 269 ? -12.105 -3.457 9.605 1.00 47.41 269 PHE A C 1
ATOM 2155 O O . PHE A 1 269 ? -12.793 -3.715 10.593 1.00 47.41 269 PHE A O 1
ATOM 2162 N N . TYR A 1 270 ? -12.575 -2.686 8.621 1.00 48.88 270 TYR A N 1
ATOM 2163 C CA . TYR A 1 270 ? -13.877 -2.011 8.676 1.00 48.88 270 TYR A CA 1
ATOM 2164 C C . TYR A 1 270 ? -15.063 -2.987 8.821 1.00 48.88 270 TYR A C 1
ATOM 2166 O O . TYR A 1 270 ? -15.977 -2.767 9.622 1.00 48.88 270 TYR A O 1
ATOM 2174 N N . ILE A 1 271 ? -15.051 -4.108 8.090 1.00 51.72 271 ILE A N 1
ATOM 2175 C CA . ILE A 1 271 ? -16.089 -5.149 8.182 1.00 51.72 271 ILE A CA 1
ATOM 2176 C C . ILE A 1 271 ? -16.091 -5.810 9.567 1.00 51.72 271 ILE A C 1
ATOM 2178 O O . ILE A 1 271 ? -17.167 -6.102 10.100 1.00 51.72 271 ILE A O 1
ATOM 2182 N N . GLN A 1 272 ? -14.921 -6.045 10.163 1.00 48.94 272 GLN A N 1
ATOM 2183 C CA . GLN A 1 272 ? -14.817 -6.619 11.505 1.00 48.94 272 GLN A CA 1
ATOM 2184 C C . GLN A 1 272 ? -15.365 -5.668 12.578 1.00 48.94 272 GLN A C 1
ATOM 2186 O O . GLN A 1 272 ? -16.099 -6.127 13.457 1.00 48.94 272 GLN A O 1
ATOM 2191 N N . GLN A 1 273 ? -15.125 -4.357 12.451 1.00 50.41 273 GLN A N 1
ATOM 2192 C CA . GLN A 1 273 ? -15.721 -3.347 13.336 1.00 50.41 273 GLN A CA 1
ATOM 2193 C C . GLN A 1 273 ? -17.253 -3.345 13.248 1.00 50.41 273 GLN A C 1
ATOM 2195 O O . GLN A 1 273 ? -17.954 -3.400 14.261 1.00 50.41 273 GLN A O 1
ATOM 2200 N N . LYS A 1 274 ? -17.797 -3.391 12.025 1.00 50.00 274 LYS A N 1
ATOM 2201 C CA . LYS A 1 274 ? -19.251 -3.367 11.789 1.00 50.00 274 LYS A CA 1
ATOM 2202 C C . LYS A 1 274 ? -19.960 -4.653 12.240 1.00 50.00 274 LYS A C 1
ATOM 2204 O O . LYS A 1 274 ? -21.145 -4.616 12.564 1.00 50.00 274 LYS A O 1
ATOM 2209 N N . LYS A 1 275 ? -19.262 -5.797 12.269 1.00 47.28 275 LYS A N 1
ATOM 2210 C CA . LYS A 1 275 ? -19.815 -7.079 12.746 1.00 47.28 275 LYS A CA 1
ATOM 2211 C C . LYS A 1 275 ? -19.840 -7.205 14.272 1.00 47.28 275 LYS A C 1
ATOM 2213 O O . LYS A 1 275 ? -20.724 -7.895 14.772 1.00 47.28 275 LYS A O 1
ATOM 2218 N N . LYS A 1 276 ? -18.919 -6.561 14.999 1.00 47.22 276 LYS A N 1
ATOM 2219 C CA . LYS A 1 276 ? -18.822 -6.668 16.469 1.00 47.22 276 LYS A CA 1
ATOM 2220 C C . LYS A 1 276 ? -19.504 -5.524 17.233 1.00 47.22 276 LYS A C 1
ATOM 2222 O O . LYS A 1 276 ? -19.901 -5.737 18.369 1.00 47.22 276 LYS A O 1
ATOM 2227 N N . GLY A 1 277 ? -19.743 -4.371 16.601 1.00 42.50 277 GLY A N 1
ATOM 2228 C CA . GLY A 1 277 ? -20.526 -3.264 17.182 1.00 42.50 277 GLY A CA 1
ATOM 2229 C C . GLY A 1 277 ? -22.055 -3.408 17.088 1.00 42.50 277 GLY A C 1
ATOM 2230 O O . GLY A 1 277 ? -22.778 -2.493 17.458 1.00 42.50 277 GLY A O 1
ATOM 2231 N N . GLY A 1 278 ? -22.569 -4.527 16.562 1.00 40.06 278 GLY A N 1
ATOM 2232 C CA . GLY A 1 278 ? -24.000 -4.753 16.314 1.00 40.06 278 GLY A CA 1
ATOM 2233 C C . GLY A 1 278 ? -24.624 -5.797 17.238 1.00 40.06 278 GLY A C 1
ATOM 2234 O O . GLY A 1 278 ? -25.260 -6.731 16.750 1.00 40.06 278 GLY A O 1
ATOM 2235 N N . GLY A 1 279 ? -24.392 -5.678 18.545 1.00 42.03 279 GLY A N 1
ATOM 2236 C CA . GLY A 1 279 ? -24.934 -6.555 19.585 1.00 42.03 279 GLY A CA 1
ATOM 2237 C C . GLY A 1 279 ? -25.967 -5.848 20.461 1.00 42.03 279 GLY A C 1
ATOM 2238 O O . GLY A 1 279 ? -25.761 -5.720 21.657 1.00 42.03 279 GLY A O 1
ATOM 2239 N N . GLY A 1 280 ? -27.064 -5.369 19.872 1.00 39.81 280 GLY A N 1
ATOM 2240 C CA . GLY A 1 280 ? -28.203 -4.799 20.597 1.00 39.81 280 GLY A CA 1
ATOM 2241 C C . GLY A 1 280 ? -29.434 -4.748 19.694 1.00 39.81 280 GLY A C 1
ATOM 2242 O O . GLY A 1 280 ? -29.435 -4.039 18.694 1.00 39.81 280 GLY A O 1
ATOM 2243 N N . ARG A 1 281 ? -30.445 -5.572 20.005 1.00 42.34 281 ARG A N 1
ATOM 2244 C CA . ARG A 1 281 ? -31.777 -5.646 19.358 1.00 42.34 281 ARG A CA 1
ATOM 2245 C C . ARG A 1 281 ? -32.388 -4.234 19.253 1.00 42.34 281 ARG A C 1
ATOM 2247 O O . ARG A 1 281 ? -32.266 -3.472 20.197 1.00 42.34 281 ARG A O 1
ATOM 2254 N N . THR A 1 282 ? -33.030 -3.824 18.161 1.00 37.41 282 THR A N 1
ATOM 2255 C CA . THR A 1 282 ? -34.356 -4.272 17.692 1.00 37.41 282 THR A CA 1
ATOM 2256 C C . THR A 1 282 ? -34.514 -4.059 16.174 1.00 37.41 282 THR A C 1
ATOM 2258 O O . THR A 1 282 ? -33.705 -3.398 15.531 1.00 37.41 282 THR A O 1
ATOM 2261 N N . GLY A 1 283 ? -35.520 -4.707 15.577 1.00 41.53 283 GLY A N 1
ATOM 2262 C CA . GLY A 1 283 ? -35.722 -4.846 14.132 1.00 41.53 283 GLY A CA 1
ATOM 2263 C C . GLY A 1 283 ? -35.577 -3.564 13.303 1.00 41.53 283 GLY A C 1
ATOM 2264 O O . GLY A 1 283 ? -36.393 -2.656 13.372 1.00 41.53 283 GLY A O 1
ATOM 2265 N N . GLY A 1 284 ? -34.564 -3.556 12.442 1.00 38.19 284 GLY A N 1
ATOM 2266 C CA . GLY A 1 284 ? -34.380 -2.599 11.360 1.00 38.19 284 GLY A CA 1
ATOM 2267 C C . GLY A 1 284 ? -33.328 -3.165 10.414 1.00 38.19 284 GLY A C 1
ATOM 2268 O O . GLY A 1 284 ? -32.212 -3.466 10.833 1.00 38.19 284 GLY A O 1
ATOM 2269 N N . GLY A 1 285 ? -33.706 -3.423 9.161 1.00 39.62 285 GLY A N 1
ATOM 2270 C CA . GLY A 1 285 ? -32.884 -4.142 8.186 1.00 39.62 285 GLY A CA 1
ATOM 2271 C C . GLY A 1 285 ? -31.452 -3.605 8.084 1.00 39.62 285 GLY A C 1
ATOM 2272 O O . GLY A 1 285 ? -31.226 -2.422 7.833 1.00 39.62 285 GLY A O 1
ATOM 2273 N N . LYS A 1 286 ? -30.468 -4.498 8.254 1.00 39.53 286 LYS A N 1
ATOM 2274 C CA . LYS A 1 286 ? -29.038 -4.213 8.079 1.00 39.53 286 LYS A CA 1
ATOM 2275 C C . LYS A 1 286 ? -28.771 -3.751 6.640 1.00 39.53 286 LYS A C 1
ATOM 2277 O O . LYS A 1 286 ? -28.609 -4.583 5.748 1.00 39.53 286 LYS A O 1
ATOM 2282 N N . LYS A 1 287 ? -28.666 -2.440 6.407 1.00 42.09 287 LYS A N 1
ATOM 2283 C CA . LYS A 1 287 ? -28.156 -1.895 5.139 1.00 42.09 287 LYS A CA 1
ATOM 2284 C C . LYS A 1 287 ? -26.657 -2.207 5.028 1.00 42.09 287 LYS A C 1
ATOM 2286 O O . LYS A 1 287 ? -25.809 -1.615 5.705 1.00 42.09 287 LYS A O 1
ATOM 2291 N N . LYS A 1 288 ? -26.325 -3.206 4.206 1.00 42.28 288 LYS A N 1
ATOM 2292 C CA . LYS A 1 288 ? -24.968 -3.387 3.672 1.00 42.28 288 LYS A CA 1
ATOM 2293 C C . LYS A 1 288 ? -24.648 -2.162 2.804 1.00 42.28 288 LYS A C 1
ATOM 2295 O O . LYS A 1 288 ? -25.535 -1.664 2.120 1.00 42.28 288 LYS A O 1
ATOM 2300 N N . ASN A 1 289 ? -23.400 -1.690 2.832 1.00 40.41 289 ASN A N 1
ATOM 2301 C CA . ASN A 1 289 ? -22.920 -0.635 1.931 1.00 40.41 289 ASN A CA 1
ATOM 2302 C C . ASN A 1 289 ? -22.714 -1.251 0.537 1.00 40.41 289 ASN A C 1
ATOM 2304 O O . ASN A 1 289 ? -21.590 -1.463 0.096 1.00 40.41 289 ASN A O 1
ATOM 2308 N N . THR A 1 290 ? -23.803 -1.660 -0.097 1.00 45.28 290 THR A N 1
ATOM 2309 C CA . THR A 1 290 ? -23.855 -2.046 -1.506 1.00 45.28 290 THR A CA 1
ATOM 2310 C C . THR A 1 290 ? -24.355 -0.844 -2.286 1.00 45.28 290 THR A C 1
ATOM 2312 O O . THR A 1 290 ? -25.234 -0.139 -1.791 1.00 45.28 290 THR A O 1
ATOM 2315 N N . LEU A 1 291 ? -23.815 -0.617 -3.486 1.00 49.69 291 LEU A N 1
ATOM 2316 C CA . LEU A 1 291 ? -24.402 0.330 -4.431 1.00 49.69 291 LEU A CA 1
ATOM 2317 C C . LEU A 1 291 ? -25.892 -0.018 -4.560 1.00 49.69 291 LEU A C 1
ATOM 2319 O O . LEU A 1 291 ? -26.213 -1.179 -4.824 1.00 49.69 291 LEU A O 1
ATOM 2323 N N . GLN A 1 292 ? -26.777 0.939 -4.287 1.00 52.62 292 GLN A N 1
ATOM 2324 C CA . GLN A 1 292 ? -28.218 0.727 -4.374 1.00 52.62 292 GLN A CA 1
ATOM 2325 C C . GLN A 1 292 ? -28.804 1.587 -5.482 1.00 52.62 292 GLN A C 1
ATOM 2327 O O . GLN A 1 292 ? -28.713 2.812 -5.432 1.00 52.62 292 GLN A O 1
ATOM 2332 N N . VAL A 1 293 ? -29.434 0.936 -6.461 1.00 55.75 293 VAL A N 1
ATOM 2333 C CA . VAL A 1 293 ? -30.336 1.622 -7.390 1.00 55.75 293 VAL A CA 1
ATOM 2334 C C . VAL A 1 293 ? -31.585 1.979 -6.594 1.00 55.75 293 VAL A C 1
ATOM 2336 O O . VAL A 1 293 ? -32.336 1.094 -6.186 1.00 55.75 293 VAL A O 1
ATOM 2339 N N . THR A 1 294 ? -31.766 3.263 -6.302 1.00 53.09 294 THR A N 1
ATOM 2340 C CA . THR A 1 294 ? -32.836 3.725 -5.406 1.00 53.09 294 THR A CA 1
ATOM 2341 C C . THR A 1 294 ? -34.073 4.219 -6.131 1.00 53.09 294 THR A C 1
ATOM 2343 O O . THR A 1 294 ? -35.171 4.108 -5.591 1.00 53.09 294 THR A O 1
ATOM 2346 N N . LYS A 1 295 ? -33.915 4.771 -7.336 1.00 56.31 295 LYS A N 1
ATOM 2347 C CA . LYS A 1 295 ? -35.036 5.260 -8.134 1.00 56.31 295 LYS A CA 1
ATOM 2348 C C . LYS A 1 295 ? -34.667 5.263 -9.610 1.00 56.31 295 LYS A C 1
ATOM 2350 O O . LYS A 1 295 ? -33.604 5.765 -9.976 1.00 56.31 295 LYS A O 1
ATOM 2355 N N . VAL A 1 296 ? -35.573 4.736 -10.422 1.00 54.94 296 VAL A N 1
ATOM 2356 C CA . VAL A 1 296 ? -35.548 4.852 -11.877 1.00 54.94 296 VAL A CA 1
ATOM 2357 C C . VAL A 1 296 ? -36.781 5.662 -12.268 1.00 54.94 296 VAL A C 1
ATOM 2359 O O . VAL A 1 296 ? -37.897 5.284 -11.912 1.00 54.94 296 VAL A O 1
ATOM 2362 N N . CYS A 1 297 ? -36.587 6.824 -12.886 1.00 54.12 297 CYS A N 1
ATOM 2363 C CA . CYS A 1 297 ? -37.680 7.676 -13.354 1.00 54.12 297 CYS A CA 1
ATOM 2364 C C . CYS A 1 297 ? -37.970 7.365 -14.834 1.00 54.12 297 CYS A C 1
ATOM 2366 O O . CYS A 1 297 ? -37.053 7.044 -15.590 1.00 54.12 297 CYS A O 1
ATOM 2368 N N . GLY A 1 298 ? -39.254 7.413 -15.205 1.00 55.22 298 GLY A N 1
ATOM 2369 C CA . GLY A 1 298 ? -39.771 6.981 -16.507 1.00 55.22 298 GLY A CA 1
ATOM 2370 C C . GLY A 1 298 ? -39.277 7.780 -17.718 1.00 55.22 298 GLY A C 1
ATOM 2371 O O . GLY A 1 298 ? -38.571 8.777 -17.589 1.00 55.22 298 GLY A O 1
ATOM 2372 N N . ALA A 1 299 ? -39.671 7.286 -18.894 1.00 56.12 299 ALA A N 1
ATOM 2373 C CA . ALA A 1 299 ? -39.236 7.728 -20.213 1.00 56.12 299 ALA A CA 1
ATOM 2374 C C . ALA A 1 299 ? -39.431 9.234 -20.460 1.00 56.12 299 ALA A C 1
ATOM 2376 O O . ALA A 1 299 ? -40.535 9.753 -20.318 1.00 56.12 299 ALA A O 1
ATOM 2377 N N . HIS A 1 300 ? -38.381 9.909 -20.929 1.00 57.16 300 HIS A N 1
ATOM 2378 C CA . HIS A 1 300 ? -38.521 11.174 -21.652 1.00 57.16 300 HIS A CA 1
ATOM 2379 C C . HIS A 1 300 ? -38.571 10.877 -23.153 1.00 57.16 300 HIS A C 1
ATOM 2381 O O . HIS A 1 300 ? -37.571 10.421 -23.711 1.00 57.16 300 HIS A O 1
ATOM 2387 N N . SER A 1 301 ? -39.721 11.098 -23.797 1.00 53.03 301 SER A N 1
ATOM 2388 C CA . SER A 1 301 ? -39.832 11.098 -25.257 1.00 53.03 301 SER A CA 1
ATOM 2389 C C . SER A 1 301 ? -39.506 12.500 -25.774 1.00 53.03 301 SER A C 1
ATOM 2391 O O . SER A 1 301 ? -40.384 13.351 -25.876 1.00 53.03 301 SER A O 1
ATOM 2393 N N . ASP A 1 302 ? -38.233 12.761 -26.064 1.00 57.41 302 ASP A N 1
ATOM 2394 C CA . ASP A 1 302 ? -37.899 13.869 -26.962 1.00 57.41 302 ASP A CA 1
ATOM 2395 C C . ASP A 1 302 ? -38.167 13.376 -28.389 1.00 57.41 302 ASP A C 1
ATOM 2397 O O . ASP A 1 302 ? -37.626 12.335 -28.777 1.00 57.41 302 ASP A O 1
ATOM 2401 N N . ASP A 1 303 ? -38.968 14.119 -29.161 1.00 51.50 303 ASP A N 1
ATOM 2402 C CA . ASP A 1 303 ? -39.566 13.722 -30.455 1.00 51.50 303 ASP A CA 1
ATOM 2403 C C . ASP A 1 303 ? -38.582 13.225 -31.539 1.00 51.50 303 ASP A C 1
ATOM 2405 O O . ASP A 1 303 ? -39.008 12.767 -32.593 1.00 51.50 303 ASP A O 1
ATOM 2409 N N . ASN A 1 304 ? -37.268 13.257 -31.295 1.00 53.75 304 ASN A N 1
ATOM 2410 C CA . ASN A 1 304 ? -36.238 12.793 -32.228 1.00 53.75 304 ASN A CA 1
ATOM 2411 C C . ASN A 1 304 ? -35.155 11.870 -31.625 1.00 53.75 304 ASN A C 1
ATOM 2413 O O . ASN A 1 304 ? -34.226 11.509 -32.347 1.00 53.75 304 ASN A O 1
ATOM 2417 N N . VAL A 1 305 ? -35.203 11.495 -30.333 1.00 55.66 305 VAL A N 1
ATOM 2418 C CA . VAL A 1 305 ? -34.038 10.855 -29.656 1.00 55.66 305 VAL A CA 1
ATOM 2419 C C . VAL A 1 305 ? -34.350 9.518 -28.951 1.00 55.66 305 VAL A C 1
ATOM 2421 O O . VAL A 1 305 ? -33.435 8.820 -28.513 1.00 55.66 305 VAL A O 1
ATOM 2424 N N . GLY A 1 306 ? -35.611 9.081 -28.916 1.00 65.44 306 GLY A N 1
ATOM 2425 C CA . GLY A 1 306 ? -36.002 7.800 -28.310 1.00 65.44 306 GLY A CA 1
ATOM 2426 C C . GLY A 1 306 ? -36.081 7.837 -26.777 1.00 65.44 306 GLY A C 1
ATOM 2427 O O . GLY A 1 306 ? -35.967 8.894 -26.160 1.00 65.44 306 GLY A O 1
ATOM 2428 N N . ILE A 1 307 ? -36.315 6.676 -26.156 1.00 66.75 307 ILE A N 1
ATOM 2429 C CA . ILE A 1 307 ? -36.589 6.568 -24.715 1.00 66.75 307 ILE A CA 1
ATOM 2430 C C . ILE A 1 307 ? -35.313 6.786 -23.888 1.00 66.75 307 ILE A C 1
ATOM 2432 O O . ILE A 1 307 ? -34.340 6.035 -24.005 1.00 66.75 307 ILE A O 1
ATOM 2436 N N . GLY A 1 308 ? -35.337 7.796 -23.013 1.00 71.25 308 GLY A N 1
ATOM 2437 C CA . GLY A 1 308 ? -34.321 8.024 -21.983 1.00 71.25 308 GLY A CA 1
ATOM 2438 C C . GLY A 1 308 ? -34.804 7.635 -20.588 1.00 71.25 308 GLY A C 1
ATOM 2439 O O . GLY A 1 308 ? -35.896 8.027 -20.187 1.00 71.25 308 GLY A O 1
ATOM 2440 N N . VAL A 1 309 ? -33.980 6.902 -19.843 1.00 68.94 309 VAL A N 1
ATOM 2441 C CA . VAL A 1 309 ? -34.250 6.456 -18.470 1.00 68.94 309 VAL A CA 1
ATOM 2442 C C . VAL A 1 309 ? -33.328 7.187 -17.505 1.00 68.94 309 VAL A C 1
ATOM 2444 O O . VAL A 1 309 ? -32.109 7.060 -17.607 1.00 68.94 309 VAL A O 1
ATOM 2447 N N . GLU A 1 310 ? -33.887 7.923 -16.546 1.00 75.50 310 GLU A N 1
ATOM 2448 C CA . GLU A 1 310 ? -33.096 8.605 -15.517 1.00 75.50 310 GLU A CA 1
ATOM 2449 C C . GLU A 1 310 ? -32.892 7.696 -14.294 1.00 75.50 310 GLU A C 1
ATOM 2451 O O . GLU A 1 310 ? -33.846 7.259 -13.647 1.00 75.50 310 GLU A O 1
ATOM 2456 N N . ILE A 1 311 ? -31.634 7.440 -13.943 1.00 70.69 311 ILE A N 1
ATOM 2457 C CA . ILE A 1 311 ? -31.228 6.659 -12.771 1.00 70.69 311 ILE A CA 1
ATOM 2458 C C . ILE A 1 311 ? -30.638 7.620 -11.737 1.00 70.69 311 ILE A C 1
ATOM 2460 O O . ILE A 1 311 ? -29.669 8.316 -12.038 1.00 70.69 311 ILE A O 1
ATOM 2464 N N . ARG A 1 312 ? -31.202 7.649 -10.517 1.00 66.69 312 ARG A N 1
ATOM 2465 C CA . ARG A 1 312 ? -30.729 8.503 -9.405 1.00 66.69 312 ARG A CA 1
ATOM 2466 C C . ARG A 1 312 ? -30.139 7.706 -8.244 1.00 66.69 312 ARG A C 1
ATOM 2468 O O . ARG A 1 312 ? -30.695 6.679 -7.832 1.00 66.69 312 ARG A O 1
ATOM 2475 N N . PHE A 1 313 ? -29.076 8.248 -7.650 1.00 65.38 313 PHE A N 1
ATOM 2476 C CA . PHE A 1 313 ? -28.312 7.615 -6.571 1.00 65.38 313 PHE A CA 1
ATOM 2477 C C . PHE A 1 313 ? -28.534 8.290 -5.211 1.00 65.38 313 PHE A C 1
ATOM 2479 O O . PHE A 1 313 ? -28.468 9.513 -5.072 1.00 65.38 313 PHE A O 1
ATOM 2486 N N . CYS A 1 314 ? -28.759 7.492 -4.163 1.00 54.50 314 CYS A N 1
ATOM 2487 C CA . CYS A 1 314 ? -28.935 8.017 -2.810 1.00 54.50 314 CYS A CA 1
ATOM 2488 C C . CYS A 1 314 ? -27.588 8.193 -2.078 1.00 54.50 314 CYS A C 1
ATOM 2490 O O . CYS A 1 314 ? -26.764 7.286 -1.993 1.00 54.50 314 CYS A O 1
ATOM 2492 N N . HIS A 1 315 ? -27.399 9.387 -1.521 1.00 50.59 315 HIS A N 1
ATOM 2493 C CA . HIS A 1 315 ? -26.136 10.037 -1.155 1.00 50.59 315 HIS A CA 1
ATOM 2494 C C . HIS A 1 315 ? -25.364 9.518 0.087 1.00 50.59 315 HIS A C 1
ATOM 2496 O O . HIS A 1 315 ? -24.568 10.261 0.658 1.00 50.59 315 HIS A O 1
ATOM 2502 N N . SER A 1 316 ? -25.513 8.270 0.541 1.00 46.88 316 SER A N 1
ATOM 2503 C CA . SER A 1 316 ? -24.838 7.838 1.790 1.00 46.88 316 SER A CA 1
ATOM 2504 C C . SER A 1 316 ? -23.362 7.421 1.642 1.00 46.88 316 SER A C 1
ATOM 2506 O O . SER A 1 316 ? -22.772 6.936 2.603 1.00 46.88 316 SER A O 1
ATOM 2508 N N . THR A 1 317 ? -22.758 7.554 0.458 1.00 47.81 317 THR A N 1
ATOM 2509 C CA . THR A 1 317 ? -21.371 7.125 0.165 1.00 47.81 317 THR A CA 1
ATOM 2510 C C . THR A 1 317 ? -20.461 8.260 -0.324 1.00 47.81 317 THR A C 1
ATOM 2512 O O . THR A 1 317 ? -19.348 8.005 -0.785 1.00 47.81 317 THR A O 1
ATOM 2515 N N . ASN A 1 318 ? -20.922 9.511 -0.226 1.00 43.22 318 ASN A N 1
ATOM 2516 C CA . ASN A 1 318 ? -20.322 10.664 -0.905 1.00 43.22 318 ASN A CA 1
ATOM 2517 C C . ASN A 1 318 ? -18.885 11.008 -0.469 1.00 43.22 318 ASN A C 1
ATOM 2519 O O . ASN A 1 318 ? -18.127 11.530 -1.283 1.00 43.22 318 ASN A O 1
ATOM 2523 N N . ASP A 1 319 ? -18.477 10.661 0.752 1.00 48.91 319 ASP A N 1
ATOM 2524 C CA . ASP A 1 319 ? -17.148 11.047 1.252 1.00 48.91 319 ASP A CA 1
ATOM 2525 C C . ASP A 1 319 ? -16.025 10.103 0.800 1.00 48.91 319 ASP A C 1
ATOM 2527 O O . ASP A 1 319 ? -14.860 10.489 0.768 1.00 48.91 319 ASP A O 1
ATOM 2531 N N . VAL A 1 320 ? -16.357 8.871 0.399 1.00 45.25 320 VAL A N 1
ATOM 2532 C CA . VAL A 1 320 ? -15.355 7.868 -0.010 1.00 45.25 320 VAL A CA 1
ATOM 2533 C C . VAL A 1 320 ? -15.167 7.835 -1.531 1.00 45.25 320 VAL A C 1
ATOM 2535 O O . VAL A 1 320 ? -14.114 7.431 -2.013 1.00 45.25 320 VAL A O 1
ATOM 2538 N N . ILE A 1 321 ? -16.170 8.270 -2.299 1.00 48.44 321 ILE A N 1
ATOM 2539 C CA . ILE A 1 321 ? -16.225 8.042 -3.753 1.00 48.44 321 ILE A CA 1
ATOM 2540 C C . ILE A 1 321 ? -15.788 9.269 -4.566 1.00 48.44 321 ILE A C 1
ATOM 2542 O O . ILE A 1 321 ? -15.242 9.109 -5.653 1.00 48.44 321 ILE A O 1
ATOM 2546 N N . LYS A 1 322 ? -15.946 10.493 -4.044 1.00 47.84 322 LYS A N 1
ATOM 2547 C CA . LYS A 1 322 ? -15.588 11.725 -4.774 1.00 47.84 322 LYS A CA 1
ATOM 2548 C C . LYS A 1 322 ? -14.090 11.889 -5.063 1.00 47.84 322 LYS A C 1
ATOM 2550 O O . LYS A 1 322 ? -13.734 12.689 -5.919 1.00 47.84 322 LYS A O 1
ATOM 2555 N N . SER A 1 323 ? -13.214 11.169 -4.363 1.00 47.38 323 SER A N 1
ATOM 2556 C CA . SER A 1 323 ? -11.760 11.363 -4.452 1.00 47.38 323 SER A CA 1
ATOM 2557 C C . SER A 1 323 ? -11.059 10.506 -5.509 1.00 47.38 323 SER A C 1
ATOM 2559 O O . SER A 1 323 ? -9.881 10.730 -5.767 1.00 47.38 323 SER A O 1
ATOM 2561 N N . HIS A 1 324 ? -11.744 9.541 -6.130 1.00 52.31 324 HIS A N 1
ATOM 2562 C CA . HIS A 1 324 ? -11.127 8.634 -7.100 1.00 52.31 324 HIS A CA 1
ATOM 2563 C C . HIS A 1 324 ? -12.041 8.486 -8.318 1.00 52.31 324 HIS A C 1
ATOM 2565 O O . HIS A 1 324 ? -13.233 8.248 -8.164 1.00 52.31 324 HIS A O 1
ATOM 2571 N N . CYS A 1 325 ? -11.490 8.649 -9.524 1.00 49.78 325 CYS A N 1
ATOM 2572 C CA . CYS A 1 325 ? -12.202 8.538 -10.802 1.00 49.78 325 CYS A CA 1
ATOM 2573 C C . CYS A 1 325 ? -12.917 7.177 -10.933 1.00 49.78 325 CYS A C 1
ATOM 2575 O O . CYS A 1 325 ? -12.315 6.192 -11.365 1.00 49.78 325 CYS A O 1
ATOM 2577 N N . VAL A 1 326 ? -14.200 7.125 -10.558 1.00 62.03 326 VAL A N 1
ATOM 2578 C CA . VAL A 1 326 ? -15.075 5.960 -10.732 1.00 62.03 326 VAL A CA 1
ATOM 2579 C C . VAL A 1 326 ? -16.002 6.224 -11.913 1.00 62.03 326 VAL A C 1
ATOM 2581 O O . VAL A 1 326 ? -16.791 7.164 -11.895 1.00 62.03 326 VAL A O 1
ATOM 2584 N N . VAL A 1 327 ? -15.923 5.395 -12.947 1.00 61.84 327 VAL A N 1
ATOM 2585 C CA . VAL A 1 327 ? -16.943 5.360 -14.002 1.00 61.84 327 VAL A CA 1
ATOM 2586 C C . VAL A 1 327 ? -17.924 4.253 -13.635 1.00 61.84 327 VAL A C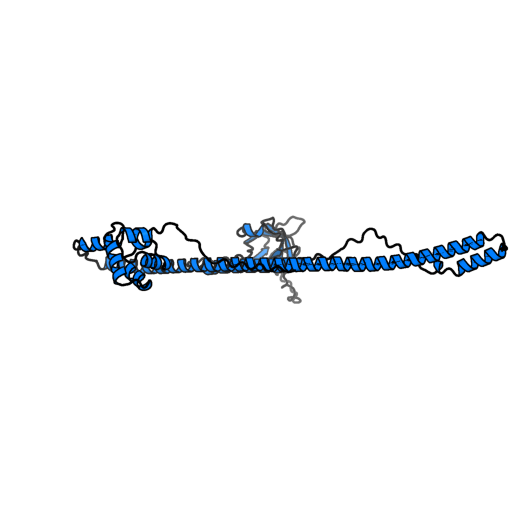 1
ATOM 2588 O O . VAL A 1 327 ? -17.469 3.159 -13.361 1.00 61.84 327 VAL A O 1
ATOM 2591 N N . TYR A 1 328 ? -19.236 4.464 -13.590 1.00 72.06 328 TYR A N 1
ATOM 2592 C CA . TYR A 1 328 ? -20.172 3.354 -13.347 1.00 72.06 328 TYR A CA 1
ATOM 2593 C C . TYR A 1 328 ? -20.570 2.694 -14.655 1.00 72.06 328 TYR A C 1
ATOM 2595 O O . TYR A 1 328 ? -21.047 3.385 -15.545 1.00 72.06 328 TYR A O 1
ATOM 2603 N N . GLU A 1 329 ? -20.422 1.378 -14.758 1.00 81.69 329 GLU A N 1
ATOM 2604 C CA . GLU A 1 329 ? -20.986 0.591 -15.852 1.00 81.69 329 GLU A CA 1
ATOM 2605 C C . GLU A 1 329 ? -22.397 0.138 -15.493 1.00 81.69 329 GLU A C 1
ATOM 2607 O O . GLU A 1 329 ? -22.638 -0.374 -14.391 1.00 81.69 329 GLU A O 1
ATOM 2612 N N . ILE A 1 330 ? -23.315 0.323 -16.440 1.00 82.31 330 ILE A N 1
ATOM 2613 C CA . ILE A 1 330 ? -24.713 -0.072 -16.311 1.00 82.31 330 ILE A CA 1
ATOM 2614 C C . ILE A 1 330 ? -24.991 -1.215 -17.255 1.00 82.31 330 ILE A C 1
ATOM 2616 O O . ILE A 1 330 ? -24.780 -1.104 -18.461 1.00 82.31 330 ILE A O 1
ATOM 2620 N N . GLU A 1 331 ? -25.543 -2.282 -16.700 1.00 88.62 331 GLU A N 1
ATOM 2621 C CA . GLU A 1 331 ? -26.047 -3.385 -17.488 1.00 88.62 331 GLU A CA 1
ATOM 2622 C C . GLU A 1 331 ? -27.548 -3.530 -17.335 1.00 88.62 331 GLU A C 1
ATOM 2624 O O . GLU A 1 331 ? -28.110 -3.358 -16.248 1.00 88.62 331 GLU A O 1
ATOM 2629 N N . MET A 1 332 ? -28.172 -3.900 -18.444 1.00 87.12 332 MET A N 1
ATOM 2630 C CA . MET A 1 332 ? -29.598 -4.112 -18.553 1.00 87.12 332 MET A CA 1
ATOM 2631 C C . MET A 1 332 ? -29.890 -5.490 -19.140 1.00 87.12 332 MET A C 1
ATOM 2633 O O . MET A 1 332 ? -29.173 -5.965 -20.019 1.00 87.12 332 MET A O 1
ATOM 2637 N N . GLN A 1 333 ? -30.959 -6.116 -18.668 1.00 89.38 333 GLN A N 1
ATOM 2638 C CA . GLN A 1 333 ? -31.504 -7.351 -19.217 1.00 89.38 333 GLN A CA 1
ATOM 2639 C C . GLN A 1 333 ? -33.008 -7.174 -19.435 1.00 89.38 333 GLN A C 1
ATOM 2641 O O . GLN A 1 333 ? -33.695 -6.672 -18.548 1.00 89.38 333 GLN A O 1
ATOM 2646 N N . VAL A 1 334 ? -33.527 -7.578 -20.594 1.00 85.31 334 VAL A N 1
ATOM 2647 C CA . VAL A 1 334 ? -34.971 -7.543 -20.883 1.00 85.31 334 VAL A CA 1
ATOM 2648 C C . VAL A 1 334 ? -35.635 -8.760 -20.233 1.00 85.31 334 VAL A C 1
ATOM 2650 O O . VAL A 1 334 ? -35.120 -9.870 -20.337 1.00 85.31 334 VAL A O 1
ATOM 2653 N N . VAL A 1 335 ? -36.750 -8.561 -19.529 1.00 81.38 335 VAL A N 1
ATOM 2654 C CA . VAL A 1 335 ? -37.483 -9.632 -18.822 1.00 81.38 335 VAL A CA 1
ATOM 2655 C C . VAL A 1 335 ? -38.663 -10.140 -19.638 1.00 81.38 335 VAL A C 1
ATOM 2657 O O . VAL A 1 335 ? -38.928 -11.338 -19.656 1.00 81.38 335 VAL A O 1
ATOM 2660 N N . SER A 1 336 ? -39.372 -9.240 -20.315 1.00 69.88 336 SER A N 1
ATOM 2661 C CA . SER A 1 336 ? -40.536 -9.583 -21.128 1.00 69.88 336 SER A CA 1
ATOM 2662 C C . SER A 1 336 ? -40.884 -8.428 -22.064 1.00 69.88 336 SER A C 1
ATOM 2664 O O . SER A 1 336 ? -40.992 -7.282 -21.623 1.00 69.88 336 SER A O 1
ATOM 2666 N N . ASN A 1 337 ? -41.087 -8.742 -23.345 1.00 61.59 337 ASN A N 1
ATOM 2667 C CA . ASN A 1 337 ? -41.903 -7.924 -24.240 1.00 61.59 337 ASN A CA 1
ATOM 2668 C C . ASN A 1 337 ? -43.322 -8.504 -24.208 1.00 61.59 337 ASN A C 1
ATOM 2670 O O . ASN A 1 337 ? -43.498 -9.686 -24.495 1.00 61.59 337 ASN A O 1
ATOM 2674 N N . ASP A 1 338 ? -44.330 -7.694 -23.883 1.00 56.81 338 ASP A N 1
ATOM 2675 C CA . ASP A 1 338 ? -45.744 -8.122 -23.859 1.00 56.81 338 ASP A CA 1
ATOM 2676 C C . ASP A 1 338 ? -46.324 -8.427 -25.258 1.00 56.81 338 ASP A C 1
ATOM 2678 O O . ASP A 1 338 ? -47.497 -8.783 -25.410 1.00 56.81 338 ASP A O 1
ATOM 2682 N N . GLU A 1 339 ? -45.510 -8.339 -26.309 1.00 55.44 339 GLU A N 1
ATOM 2683 C CA . GLU A 1 339 ? -45.898 -8.793 -27.634 1.00 55.44 339 GLU A CA 1
ATOM 2684 C C . GLU A 1 339 ? -45.802 -10.317 -27.700 1.00 55.44 339 GLU A C 1
ATOM 2686 O O . GLU A 1 339 ? -44.744 -10.898 -27.932 1.00 55.44 339 GLU A O 1
ATOM 2691 N N . LYS A 1 340 ? -46.952 -10.975 -27.516 1.00 50.72 340 LYS A N 1
ATOM 2692 C CA . LYS A 1 340 ? -47.206 -12.345 -27.976 1.00 50.72 340 LYS A CA 1
ATOM 2693 C C . LYS A 1 340 ? -47.007 -12.423 -29.498 1.00 50.72 340 LYS A C 1
ATOM 2695 O O . LYS A 1 340 ? -47.978 -12.467 -30.251 1.00 50.72 340 LYS A O 1
ATOM 2700 N N . SER A 1 341 ? -45.767 -12.423 -29.971 1.00 47.25 341 SER A N 1
ATOM 2701 C CA . SER A 1 341 ? -45.439 -12.868 -31.318 1.00 47.25 341 SER A CA 1
ATOM 2702 C C . SER A 1 341 ? -45.308 -14.392 -31.284 1.00 47.25 341 SER A C 1
ATOM 2704 O O . SER A 1 341 ? -44.504 -14.972 -30.557 1.00 47.25 341 SER A O 1
ATOM 2706 N N . ASN A 1 342 ? -46.187 -15.054 -32.034 1.00 47.72 342 ASN A N 1
ATOM 2707 C CA . ASN A 1 342 ? -46.243 -16.504 -32.212 1.00 47.72 342 ASN A CA 1
ATOM 2708 C C . ASN A 1 342 ? -45.071 -17.007 -33.079 1.00 47.72 342 ASN A C 1
ATOM 2710 O O . ASN A 1 342 ? -45.292 -17.542 -34.163 1.00 47.72 342 ASN A O 1
ATOM 2714 N N . ALA A 1 343 ? -43.833 -16.818 -32.631 1.00 49.41 343 ALA A N 1
ATOM 2715 C CA . ALA A 1 343 ? -42.661 -17.446 -33.229 1.00 49.41 343 ALA A CA 1
ATOM 2716 C C . ALA A 1 343 ? -41.895 -18.170 -32.118 1.00 49.41 343 ALA A C 1
ATOM 2718 O O . ALA A 1 343 ? -41.304 -17.557 -31.235 1.00 49.41 343 ALA A O 1
ATOM 2719 N N . GLU A 1 344 ? -42.007 -19.494 -32.122 1.00 50.53 344 GLU A N 1
ATOM 2720 C CA . GLU A 1 344 ? -41.549 -20.397 -31.064 1.00 50.53 344 GLU A CA 1
ATOM 2721 C C . GLU A 1 344 ? -40.102 -20.878 -31.268 1.00 50.53 344 GLU A C 1
ATOM 2723 O O . GLU A 1 344 ? -39.702 -21.908 -30.735 1.00 50.53 344 GLU A O 1
ATOM 2728 N N . GLU A 1 345 ? -39.290 -20.125 -32.006 1.00 45.31 345 GLU A N 1
ATOM 2729 C CA . GLU A 1 345 ? -37.883 -20.447 -32.243 1.00 45.31 345 GLU A CA 1
ATOM 2730 C C . GLU A 1 345 ? -37.005 -19.283 -31.762 1.00 45.31 345 GLU A C 1
ATOM 2732 O O . GLU A 1 345 ? -37.310 -18.121 -32.009 1.00 45.31 345 GLU A O 1
ATOM 2737 N N . ASP A 1 346 ? -35.942 -19.619 -31.025 1.00 45.06 346 ASP A N 1
ATOM 2738 C CA . ASP A 1 346 ? -34.960 -18.734 -30.371 1.00 45.06 346 ASP A CA 1
ATOM 2739 C C . ASP A 1 346 ? -35.314 -18.066 -29.026 1.00 45.06 346 ASP A C 1
ATOM 2741 O O . ASP A 1 346 ? -34.912 -16.946 -28.728 1.00 45.06 346 ASP A O 1
ATOM 2745 N N . ARG A 1 347 ? -35.915 -18.815 -28.089 1.00 46.75 347 ARG A N 1
ATOM 2746 C CA . ARG A 1 347 ? -35.977 -18.415 -26.659 1.00 46.75 347 ARG A CA 1
ATOM 2747 C C . ARG A 1 347 ? -34.665 -18.585 -25.867 1.00 46.75 347 ARG A C 1
ATOM 2749 O O . ARG A 1 347 ? -34.677 -18.423 -24.647 1.00 46.75 347 ARG A O 1
ATOM 2756 N N . SER A 1 348 ? -33.534 -18.919 -26.498 1.00 47.06 348 SER A N 1
ATOM 2757 C CA . SER A 1 348 ? -32.268 -19.158 -25.776 1.00 47.06 348 SER A CA 1
ATOM 2758 C C . SER A 1 348 ? -31.285 -17.978 -25.771 1.00 47.06 348 SER A C 1
ATOM 2760 O O . SER A 1 348 ? -30.189 -18.121 -25.226 1.00 47.06 348 SER A O 1
ATOM 2762 N N . SER A 1 349 ? -31.627 -16.831 -26.367 1.00 47.94 349 SER A N 1
ATOM 2763 C CA . SER A 1 349 ? -30.705 -15.697 -26.568 1.00 47.94 349 SER A CA 1
ATOM 2764 C C . SER A 1 349 ? -30.983 -14.459 -25.695 1.00 47.94 349 SER A C 1
ATOM 2766 O O . SER A 1 349 ? -30.090 -13.623 -25.548 1.00 47.94 349 SER A O 1
ATOM 2768 N N . ASP A 1 350 ? -32.131 -14.368 -25.015 1.00 53.59 350 ASP A N 1
ATOM 2769 C CA . ASP A 1 350 ? -32.558 -13.141 -24.309 1.00 53.59 350 ASP A CA 1
ATOM 2770 C C . ASP A 1 350 ? -32.094 -13.009 -22.844 1.00 53.59 350 ASP A C 1
ATOM 2772 O O . ASP A 1 350 ? -32.410 -12.037 -22.157 1.00 53.59 350 ASP A O 1
ATOM 2776 N N . SER A 1 351 ? -31.280 -13.936 -22.330 1.00 63.84 351 SER A N 1
ATOM 2777 C CA . SER A 1 351 ? -30.805 -13.868 -20.938 1.00 63.84 351 SER A CA 1
ATOM 2778 C C . SER A 1 351 ? -29.477 -13.123 -20.745 1.00 63.84 351 SER A C 1
ATOM 2780 O O . SER A 1 351 ? -28.827 -13.273 -19.704 1.00 63.84 351 SER A O 1
ATOM 2782 N N . LYS A 1 352 ? -29.006 -12.381 -21.751 1.00 83.75 352 LYS A N 1
ATOM 2783 C CA . LYS A 1 352 ? -27.694 -11.728 -21.706 1.00 83.75 352 LYS A CA 1
ATOM 2784 C C . LYS A 1 352 ? -27.820 -10.309 -21.159 1.00 83.75 352 LYS A C 1
ATOM 2786 O O . LYS A 1 352 ? -28.585 -9.500 -21.666 1.00 83.75 352 LYS A O 1
ATOM 2791 N N . TRP A 1 353 ? -27.026 -10.005 -20.137 1.00 87.12 353 TRP A N 1
ATOM 2792 C CA . TRP A 1 353 ? -26.834 -8.638 -19.666 1.00 87.12 353 TRP A CA 1
ATOM 2793 C C . TRP A 1 353 ? -26.089 -7.827 -20.730 1.00 87.12 353 TRP A C 1
ATOM 2795 O O . TRP A 1 353 ? -25.043 -8.256 -21.222 1.00 87.12 353 TRP A O 1
ATOM 2805 N N . ILE A 1 354 ? -26.635 -6.670 -21.087 1.00 86.81 354 ILE A N 1
ATOM 2806 C CA . ILE A 1 354 ? -26.099 -5.771 -22.110 1.00 86.81 354 ILE A CA 1
ATOM 2807 C C . ILE A 1 354 ? -25.640 -4.495 -21.420 1.00 86.81 354 ILE A C 1
ATOM 2809 O O . ILE A 1 354 ? -26.403 -3.900 -20.663 1.00 86.81 354 ILE A O 1
ATOM 2813 N N . ASN A 1 355 ? -24.406 -4.068 -21.683 1.00 85.94 355 ASN A N 1
ATOM 2814 C CA . ASN A 1 355 ? -23.926 -2.768 -21.231 1.00 85.94 355 ASN A CA 1
ATOM 2815 C C . ASN A 1 355 ? -24.659 -1.665 -22.008 1.00 85.94 355 ASN A C 1
ATOM 2817 O O . ASN A 1 355 ? -24.594 -1.619 -23.235 1.00 85.94 355 ASN A O 1
ATOM 2821 N N . VAL A 1 356 ? -25.369 -0.804 -21.283 1.00 82.56 356 VAL A N 1
ATOM 2822 C CA . VAL A 1 356 ? -26.203 0.266 -21.848 1.00 82.56 356 VAL A CA 1
ATOM 2823 C C . VAL A 1 356 ? -25.629 1.660 -21.613 1.00 82.56 356 VAL A C 1
ATOM 2825 O O . VAL A 1 356 ? -26.205 2.641 -22.079 1.00 82.56 356 VAL A O 1
ATOM 2828 N N . GLY A 1 357 ? -24.507 1.778 -20.900 1.00 80.38 357 GLY A N 1
ATOM 2829 C CA . GLY A 1 357 ? -23.875 3.068 -20.667 1.00 80.38 357 GLY A CA 1
ATOM 2830 C C . GLY A 1 357 ? -22.834 3.081 -19.555 1.00 80.38 357 GLY A C 1
ATOM 2831 O O . GLY A 1 357 ? -22.721 2.161 -18.740 1.00 80.38 357 GLY A O 1
ATOM 2832 N N . ALA A 1 358 ? -22.091 4.187 -19.525 1.00 77.88 358 ALA A N 1
ATOM 2833 C CA . ALA A 1 358 ? -21.054 4.465 -18.548 1.00 77.88 358 ALA A CA 1
ATOM 2834 C C . ALA A 1 358 ? -21.221 5.882 -17.968 1.00 77.88 358 ALA A C 1
ATOM 2836 O O . ALA A 1 358 ? -21.397 6.837 -18.722 1.00 77.88 358 ALA A O 1
ATOM 2837 N N . MET A 1 359 ? -21.150 6.025 -16.643 1.00 71.19 359 MET A N 1
ATOM 2838 C CA . MET A 1 359 ? -21.397 7.292 -15.942 1.00 71.19 359 MET A CA 1
ATOM 2839 C C . MET A 1 359 ? -20.133 7.853 -15.284 1.00 71.19 359 MET A C 1
ATOM 2841 O O . MET A 1 359 ? -19.535 7.143 -14.477 1.00 71.19 359 MET A O 1
ATOM 2845 N N . PRO A 1 360 ? -19.752 9.122 -15.505 1.00 67.19 360 PRO A N 1
ATOM 2846 C CA . PRO A 1 360 ? -18.710 9.775 -14.713 1.00 67.19 360 PRO A CA 1
ATOM 2847 C C . PRO A 1 360 ? -19.179 10.025 -13.266 1.00 67.19 360 PRO A C 1
ATOM 2849 O O . PRO A 1 360 ? -20.311 10.450 -13.055 1.00 67.19 360 PRO A O 1
ATOM 2852 N N . CYS A 1 361 ? -18.308 9.859 -12.262 1.00 64.25 361 CYS A N 1
ATOM 2853 C CA . CYS A 1 361 ? -18.635 10.045 -10.832 1.00 64.25 361 CYS A CA 1
ATOM 2854 C C . CYS A 1 361 ? -19.071 11.462 -10.406 1.00 64.25 361 CYS A C 1
ATOM 2856 O O . CYS A 1 361 ? -19.277 11.695 -9.215 1.00 64.25 361 CYS A O 1
ATOM 2858 N N . ALA A 1 362 ? -19.149 12.425 -11.327 1.00 60.25 362 ALA A N 1
ATOM 2859 C CA . ALA A 1 362 ? -19.378 13.831 -11.008 1.00 60.25 362 ALA A CA 1
ATOM 2860 C C . ALA A 1 362 ? -20.859 14.201 -10.823 1.00 60.25 362 ALA A C 1
ATOM 2862 O O . ALA A 1 362 ? -21.138 15.270 -10.282 1.00 60.25 362 ALA A O 1
ATOM 2863 N N . THR A 1 363 ? -21.802 13.351 -11.242 1.00 66.38 363 THR A N 1
ATOM 2864 C CA . THR A 1 363 ? -23.242 13.621 -11.113 1.00 66.38 363 THR A CA 1
ATOM 2865 C C . THR A 1 363 ? -23.932 12.598 -10.212 1.00 66.38 363 THR A C 1
ATOM 2867 O O . THR A 1 363 ? -23.459 11.483 -10.004 1.00 66.38 363 THR A O 1
ATOM 2870 N N . ASP A 1 364 ? -25.058 12.991 -9.628 1.00 68.75 364 ASP A N 1
ATOM 2871 C CA . ASP A 1 364 ? -25.905 12.155 -8.768 1.00 68.75 364 ASP A CA 1
ATOM 2872 C C . ASP A 1 364 ? -27.051 11.460 -9.522 1.00 68.75 364 ASP A C 1
ATOM 2874 O O . ASP A 1 364 ? -27.838 10.704 -8.940 1.00 68.75 364 ASP A O 1
ATOM 2878 N N . HIS A 1 365 ? -27.126 11.702 -10.827 1.00 72.44 365 HIS A N 1
ATOM 2879 C CA . HIS A 1 365 ? -28.082 11.108 -11.740 1.00 72.44 365 HIS A CA 1
ATOM 2880 C C . HIS A 1 365 ? -27.462 10.931 -13.130 1.00 72.44 365 HIS A C 1
ATOM 2882 O O . HIS A 1 365 ? -26.562 11.680 -13.525 1.00 72.44 365 HIS A O 1
ATOM 2888 N N . MET A 1 366 ? -27.951 9.940 -13.875 1.00 74.81 366 MET A N 1
ATOM 2889 C CA . MET A 1 366 ? -27.615 9.739 -15.285 1.00 74.81 366 MET A CA 1
ATOM 2890 C C . MET A 1 366 ? -28.853 9.377 -16.090 1.00 74.81 366 MET A C 1
ATOM 2892 O O . MET A 1 366 ? -29.691 8.603 -15.632 1.00 74.81 366 MET A O 1
ATOM 2896 N N . ILE A 1 367 ? -28.919 9.892 -17.316 1.00 77.50 367 ILE A N 1
ATOM 2897 C CA . ILE A 1 367 ? -29.923 9.514 -18.306 1.00 77.50 367 ILE A CA 1
ATOM 2898 C C . ILE A 1 367 ? -29.306 8.474 -19.246 1.00 77.50 367 ILE A C 1
ATOM 2900 O O . ILE A 1 367 ? -28.385 8.780 -20.001 1.00 77.50 367 ILE A O 1
ATOM 2904 N N . VAL A 1 368 ? -29.811 7.244 -19.199 1.00 77.75 368 VAL A N 1
ATOM 2905 C CA . VAL A 1 368 ? -29.448 6.164 -20.121 1.00 77.75 368 VAL A CA 1
ATOM 2906 C C . VAL A 1 368 ? -30.386 6.212 -21.317 1.00 77.75 368 VAL A C 1
ATOM 2908 O O . VAL A 1 368 ? -31.599 6.091 -21.160 1.00 77.75 368 VAL A O 1
ATOM 2911 N N . ARG A 1 369 ? -29.826 6.361 -22.517 1.00 79.62 369 ARG A N 1
ATOM 2912 C CA . ARG A 1 369 ? -30.553 6.242 -23.786 1.00 79.62 369 ARG A CA 1
ATOM 2913 C C . ARG A 1 369 ? -29.999 5.040 -24.533 1.00 79.62 369 ARG A C 1
ATOM 2915 O O . ARG A 1 369 ? -28.804 4.988 -24.809 1.00 79.62 369 ARG A O 1
ATOM 2922 N N . HIS A 1 370 ? -30.852 4.071 -24.839 1.00 81.44 370 HIS A N 1
ATOM 2923 C CA . HIS A 1 370 ? -30.443 2.855 -25.532 1.00 81.44 370 HIS A CA 1
ATOM 2924 C C . HIS A 1 370 ? -31.555 2.384 -26.468 1.00 81.44 370 HIS A C 1
ATOM 2926 O O . HIS A 1 370 ? -32.714 2.347 -26.075 1.00 81.44 370 HIS A O 1
ATOM 2932 N N . HIS A 1 371 ? -31.209 1.975 -27.691 1.00 79.12 371 HIS A N 1
ATOM 2933 C CA . HIS A 1 371 ? -32.173 1.576 -28.731 1.00 79.12 371 HIS A CA 1
ATOM 2934 C C . HIS A 1 371 ? -33.016 0.338 -28.368 1.00 79.12 371 HIS A C 1
ATOM 2936 O O . HIS A 1 371 ? -34.039 0.078 -28.992 1.00 79.12 371 HIS A O 1
ATOM 2942 N N . LEU A 1 372 ? -32.584 -0.434 -27.366 1.00 80.12 372 LEU A N 1
ATOM 2943 C CA . LEU A 1 372 ? -33.337 -1.578 -26.836 1.00 80.12 372 LEU A CA 1
ATOM 2944 C C . LEU A 1 372 ? -34.429 -1.177 -25.840 1.00 80.12 372 LEU A C 1
ATOM 2946 O O . LEU A 1 372 ? -35.240 -2.024 -25.480 1.00 80.12 372 LEU A O 1
ATOM 2950 N N . LEU A 1 373 ? -34.451 0.079 -25.387 1.00 80.06 373 LEU A N 1
ATOM 2951 C CA . LEU A 1 373 ? -35.528 0.589 -24.551 1.00 80.06 373 LEU A CA 1
ATOM 2952 C C . LEU A 1 373 ? -36.768 0.799 -25.422 1.00 80.06 373 LEU A C 1
ATOM 2954 O O . LEU A 1 373 ? -36.841 1.719 -26.233 1.00 80.06 373 LEU A O 1
ATOM 2958 N N . LYS A 1 374 ? -37.734 -0.090 -25.238 1.00 80.69 374 LYS A N 1
ATOM 2959 C CA . LYS A 1 374 ? -39.085 -0.070 -25.792 1.00 80.69 374 LYS A CA 1
ATOM 2960 C C . LYS A 1 374 ? -40.109 0.213 -24.699 1.00 80.69 374 LYS A C 1
ATOM 2962 O O . LYS A 1 374 ? -39.925 -0.184 -23.545 1.00 80.69 374 LYS A O 1
ATOM 2967 N N . GLU A 1 375 ? -41.199 0.864 -25.087 1.00 79.38 375 GLU A N 1
ATOM 2968 C CA . GLU A 1 375 ? -42.395 0.964 -24.255 1.00 79.38 375 GLU A CA 1
ATOM 2969 C C . GLU A 1 375 ? -43.014 -0.420 -24.023 1.00 79.38 375 GLU A C 1
ATOM 2971 O O . GLU A 1 375 ? -42.882 -1.322 -24.848 1.00 79.38 375 GLU A O 1
ATOM 2976 N N . ARG A 1 376 ? -43.734 -0.561 -22.908 1.00 79.44 376 ARG A N 1
ATOM 2977 C CA . ARG A 1 376 ? -44.437 -1.778 -22.468 1.00 79.44 376 ARG A CA 1
ATOM 2978 C C . ARG A 1 376 ? -43.524 -2.996 -22.332 1.00 79.44 376 ARG A C 1
ATOM 2980 O O . ARG A 1 376 ? -43.914 -4.121 -22.632 1.00 79.44 376 ARG A O 1
ATOM 2987 N N . ALA A 1 377 ? -42.307 -2.751 -21.867 1.00 80.69 377 ALA A N 1
ATOM 2988 C CA . ALA A 1 377 ? -41.329 -3.783 -21.583 1.00 80.69 377 ALA A CA 1
ATOM 2989 C C . ALA A 1 377 ? -40.752 -3.604 -20.177 1.00 80.69 377 ALA A C 1
ATOM 2991 O O . ALA A 1 377 ? -40.663 -2.486 -19.652 1.00 80.69 377 ALA A O 1
ATOM 2992 N N . SER A 1 378 ? -40.350 -4.730 -19.598 1.00 81.44 378 SER A N 1
ATOM 2993 C CA . SER A 1 378 ? -39.737 -4.808 -18.275 1.00 81.44 378 SER A CA 1
ATOM 2994 C C . SER A 1 378 ? -38.247 -5.099 -18.398 1.00 81.44 378 SER A C 1
ATOM 2996 O O . SER A 1 378 ? -37.831 -5.971 -19.164 1.00 81.44 378 SER A O 1
ATOM 2998 N N . TYR A 1 379 ? -37.441 -4.400 -17.605 1.00 84.31 379 TYR A N 1
ATOM 2999 C CA . TYR A 1 379 ? -35.987 -4.496 -17.609 1.00 84.31 379 TYR A CA 1
ATOM 3000 C C . TYR A 1 379 ? -35.460 -4.745 -16.201 1.00 84.31 379 TYR A C 1
ATOM 3002 O O . TYR A 1 379 ? -35.946 -4.177 -15.226 1.00 84.31 379 TYR A O 1
ATOM 3010 N N . LEU A 1 380 ? -34.413 -5.554 -16.096 1.00 85.38 380 LEU A N 1
ATOM 3011 C CA . LEU A 1 380 ? -33.561 -5.623 -14.918 1.00 85.38 380 LEU A CA 1
ATOM 3012 C C . LEU A 1 380 ? -32.342 -4.749 -15.152 1.00 85.38 380 LEU A C 1
ATOM 3014 O O . LEU A 1 380 ? -31.722 -4.822 -16.209 1.00 85.38 380 LEU A O 1
ATOM 3018 N N . ILE A 1 381 ? -31.979 -3.957 -14.153 1.00 82.50 381 ILE A N 1
ATOM 3019 C CA . ILE A 1 381 ? -30.835 -3.052 -14.197 1.00 82.50 381 ILE A CA 1
ATOM 3020 C C . ILE A 1 381 ? -29.905 -3.382 -13.039 1.00 82.50 381 ILE A C 1
ATOM 3022 O O . ILE A 1 381 ? -30.341 -3.534 -11.893 1.00 82.50 381 ILE A O 1
ATOM 3026 N N . ARG A 1 382 ? -28.609 -3.463 -13.332 1.00 84.25 382 ARG A N 1
ATOM 3027 C CA . ARG A 1 382 ? -27.546 -3.592 -12.334 1.00 84.25 382 ARG A CA 1
ATOM 3028 C C . ARG A 1 382 ? -26.368 -2.698 -12.687 1.00 84.25 382 ARG A C 1
ATOM 3030 O O . ARG A 1 382 ? -26.176 -2.321 -13.839 1.00 84.25 382 ARG A O 1
ATOM 3037 N N . LEU A 1 383 ? -25.569 -2.379 -11.681 1.00 80.38 383 LEU A N 1
ATOM 3038 C CA . LEU A 1 383 ? -24.487 -1.409 -11.791 1.00 80.38 383 LEU A CA 1
ATOM 3039 C C . LEU A 1 383 ? -23.216 -1.943 -11.171 1.00 80.38 383 LEU A C 1
ATOM 3041 O O . LEU A 1 383 ? -23.282 -2.634 -10.158 1.00 80.38 383 LEU A O 1
ATOM 3045 N N . ARG A 1 384 ? -22.063 -1.534 -11.683 1.00 78.38 384 ARG A N 1
ATOM 3046 C CA . ARG A 1 384 ? -20.787 -1.715 -10.986 1.00 78.38 384 ARG A CA 1
ATOM 3047 C C . ARG A 1 384 ? -19.890 -0.503 -11.173 1.00 78.38 384 ARG A C 1
ATOM 3049 O O . ARG A 1 384 ? -19.956 0.181 -12.187 1.00 78.38 384 ARG A O 1
ATOM 3056 N N . ALA A 1 385 ? -19.072 -0.223 -10.170 1.00 73.00 385 ALA A N 1
ATOM 3057 C CA . ALA A 1 385 ? -18.059 0.816 -10.233 1.00 73.00 385 ALA A CA 1
ATOM 3058 C C . ALA A 1 385 ? -16.862 0.315 -11.044 1.00 73.00 385 ALA A C 1
ATOM 3060 O O . ALA A 1 385 ? -16.353 -0.769 -10.767 1.00 73.00 385 ALA A O 1
ATOM 3061 N N . CYS A 1 386 ? -16.408 1.111 -12.002 1.00 70.31 386 CYS A N 1
ATOM 3062 C CA . CYS A 1 386 ? -15.225 0.883 -12.816 1.00 70.31 386 CYS A CA 1
ATOM 3063 C C . CYS A 1 386 ? -14.120 1.831 -12.364 1.00 70.31 386 CYS A C 1
ATOM 3065 O O . CYS A 1 386 ? -14.305 3.048 -12.319 1.00 70.31 386 CYS A O 1
ATOM 3067 N N . TYR A 1 387 ? -12.955 1.273 -12.079 1.00 63.69 387 TYR A N 1
ATOM 3068 C CA . TYR A 1 387 ? -11.780 2.011 -11.636 1.00 63.69 387 TYR A CA 1
ATOM 3069 C C . TYR A 1 387 ? -10.733 2.015 -12.755 1.00 63.69 387 TYR A C 1
ATOM 3071 O O . TYR A 1 387 ? -10.657 1.057 -13.528 1.00 63.69 387 TYR A O 1
ATOM 3079 N N . ASN A 1 388 ? -9.929 3.081 -12.838 1.00 58.81 388 ASN A N 1
ATOM 3080 C CA . ASN A 1 388 ? -8.766 3.188 -13.732 1.00 58.81 388 ASN A CA 1
ATOM 3081 C C . ASN A 1 388 ? -9.067 2.805 -15.197 1.00 58.81 388 ASN A C 1
ATOM 3083 O O . ASN A 1 388 ? -8.586 1.786 -15.693 1.00 58.81 388 ASN A O 1
ATOM 3087 N N . HIS A 1 389 ? -9.877 3.613 -15.890 1.00 60.31 389 HIS A N 1
ATOM 3088 C CA . HIS A 1 389 ? -10.185 3.436 -17.320 1.00 60.31 389 HIS A CA 1
ATOM 3089 C C . HIS A 1 389 ? -10.732 2.038 -17.692 1.00 60.31 389 HIS A C 1
ATOM 3091 O O . HIS A 1 389 ? -10.299 1.444 -18.670 1.00 60.31 389 HIS A O 1
ATOM 3097 N N . GLN A 1 390 ? -11.712 1.527 -16.930 1.00 57.91 390 GLN A N 1
ATOM 3098 C CA . GLN A 1 390 ? -12.453 0.279 -17.221 1.00 57.91 390 GLN A CA 1
ATOM 3099 C C . GLN A 1 390 ? -11.655 -1.031 -17.071 1.00 57.91 390 GLN A C 1
ATOM 3101 O O . GLN A 1 390 ? -12.091 -2.081 -17.534 1.00 57.91 390 GLN A O 1
ATOM 3106 N N . THR A 1 391 ? -10.511 -1.008 -16.389 1.00 51.34 391 THR A N 1
ATOM 3107 C CA . THR A 1 391 ? -9.700 -2.220 -16.174 1.00 51.34 391 THR A CA 1
ATOM 3108 C C . THR A 1 391 ? -10.173 -3.062 -14.985 1.00 51.34 391 THR A C 1
ATOM 3110 O O . THR A 1 391 ? -9.960 -4.277 -14.958 1.00 51.34 391 THR A O 1
ATOM 3113 N N . HIS A 1 392 ? -10.855 -2.453 -14.006 1.00 59.66 392 HIS A N 1
ATOM 3114 C CA . HIS A 1 392 ? -11.327 -3.138 -12.799 1.00 59.66 392 HIS A CA 1
ATOM 3115 C C . HIS A 1 392 ? -12.742 -2.742 -12.417 1.00 59.66 392 HIS A C 1
ATOM 3117 O O . HIS A 1 392 ? -13.096 -1.569 -12.489 1.00 59.66 392 HIS A O 1
ATOM 3123 N N . PHE A 1 393 ? -13.511 -3.717 -11.926 1.00 65.31 393 PHE A N 1
ATOM 3124 C CA . PHE A 1 393 ? -14.922 -3.545 -11.614 1.00 65.31 393 PHE A CA 1
ATOM 3125 C C . PHE A 1 393 ? -15.267 -4.010 -10.196 1.00 65.31 393 PHE A C 1
ATOM 3127 O O . PHE A 1 393 ? -14.769 -5.038 -9.732 1.00 65.31 393 PHE A O 1
ATOM 3134 N N . SER A 1 394 ? -16.149 -3.285 -9.508 1.00 69.38 394 SER A N 1
ATOM 3135 C CA . SER A 1 394 ? -16.769 -3.771 -8.273 1.00 69.38 394 SER A CA 1
ATOM 3136 C C . SER A 1 394 ? -17.713 -4.948 -8.561 1.00 69.38 394 SER A C 1
ATOM 3138 O O . SER A 1 394 ? -18.153 -5.133 -9.699 1.00 69.38 394 SER A O 1
ATOM 3140 N N . PRO A 1 395 ? -18.121 -5.716 -7.534 1.00 72.50 395 PRO A N 1
ATOM 3141 C CA . PRO A 1 395 ? -19.324 -6.533 -7.639 1.00 72.50 395 PRO A CA 1
ATOM 3142 C C . PRO A 1 395 ? -20.520 -5.678 -8.075 1.00 72.50 395 PRO A C 1
ATOM 3144 O O . PRO A 1 395 ? -20.570 -4.480 -7.768 1.00 72.50 395 PRO A O 1
ATOM 3147 N N . TYR A 1 396 ? -21.480 -6.297 -8.763 1.00 72.69 396 TYR A N 1
ATOM 3148 C CA . TYR A 1 396 ? -22.701 -5.605 -9.156 1.00 72.69 396 TYR A CA 1
ATOM 3149 C C . TYR A 1 396 ? -23.553 -5.209 -7.939 1.00 72.69 396 TYR A C 1
ATOM 3151 O O . TYR A 1 396 ? -23.527 -5.861 -6.889 1.00 72.69 396 TYR A O 1
ATOM 3159 N N . SER A 1 397 ? -24.320 -4.134 -8.106 1.00 73.06 397 SER A N 1
ATOM 3160 C CA . SER A 1 397 ? -25.364 -3.661 -7.200 1.00 73.06 397 SER A CA 1
ATOM 3161 C C . SER A 1 397 ? -26.471 -4.699 -7.008 1.00 73.06 397 SER A C 1
ATOM 3163 O O . SER A 1 397 ? -26.500 -5.753 -7.649 1.00 73.06 397 SER A O 1
ATOM 3165 N N . ASN A 1 398 ? -27.456 -4.364 -6.170 1.00 72.62 398 ASN A N 1
ATOM 3166 C CA . ASN A 1 398 ? -28.750 -5.028 -6.281 1.00 72.62 398 ASN A CA 1
ATOM 3167 C C . ASN A 1 398 ? -29.319 -4.838 -7.695 1.00 72.62 398 ASN A C 1
ATOM 3169 O O . ASN A 1 398 ? -29.062 -3.825 -8.352 1.00 72.62 398 ASN A O 1
ATOM 3173 N N . ILE A 1 399 ? -30.110 -5.814 -8.123 1.00 78.38 399 ILE A N 1
ATOM 3174 C CA . ILE A 1 399 ? -30.900 -5.710 -9.341 1.00 78.38 399 ILE A CA 1
ATOM 3175 C C . ILE A 1 399 ? -32.120 -4.840 -9.027 1.00 78.38 399 ILE A C 1
ATOM 3177 O O . ILE A 1 399 ? -32.795 -5.067 -8.019 1.00 78.38 399 ILE A O 1
ATOM 3181 N N . ALA A 1 400 ? -32.377 -3.842 -9.864 1.00 77.12 400 ALA A N 1
ATOM 3182 C CA . ALA A 1 400 ? -33.613 -3.073 -9.854 1.00 77.12 400 ALA A CA 1
ATOM 3183 C C . ALA A 1 400 ? -34.453 -3.433 -11.074 1.00 77.12 400 ALA A C 1
ATOM 3185 O O . ALA A 1 400 ? -33.914 -3.614 -12.163 1.00 77.12 400 ALA A O 1
ATOM 3186 N N . THR A 1 401 ? -35.764 -3.512 -10.881 1.00 80.44 401 THR A N 1
ATOM 3187 C CA . THR A 1 401 ? -36.716 -3.690 -11.974 1.00 80.44 401 THR A CA 1
ATOM 3188 C C . THR A 1 401 ? -37.176 -2.323 -12.460 1.00 80.44 401 THR A C 1
ATOM 3190 O O . THR A 1 401 ? -37.469 -1.437 -11.655 1.00 80.44 401 THR A O 1
ATOM 3193 N N . LEU A 1 402 ? -37.222 -2.159 -13.774 1.00 79.69 402 LEU A N 1
ATOM 3194 C CA . LEU A 1 402 ? -37.769 -1.007 -14.463 1.00 79.69 402 LEU A CA 1
ATOM 3195 C C . LEU A 1 402 ? -38.866 -1.491 -15.398 1.00 79.69 402 LEU A C 1
ATOM 3197 O O . LEU A 1 402 ? -38.579 -2.180 -16.372 1.00 79.69 402 LEU A O 1
ATOM 3201 N N . ASP A 1 403 ? -40.090 -1.057 -15.142 1.00 78.88 403 ASP A N 1
ATOM 3202 C CA . ASP A 1 403 ? -41.199 -1.278 -16.056 1.00 78.88 403 ASP A CA 1
ATOM 3203 C C . ASP A 1 403 ? -41.495 0.019 -16.805 1.00 78.88 403 ASP A C 1
ATOM 3205 O O . ASP A 1 403 ? -41.863 1.037 -16.209 1.00 78.88 403 ASP A O 1
ATOM 3209 N N . LEU A 1 404 ? -41.301 0.001 -18.122 1.00 74.81 404 LEU A N 1
ATOM 3210 C CA . LEU A 1 404 ? -41.594 1.147 -18.971 1.00 74.81 404 LEU A CA 1
ATOM 3211 C C . LEU A 1 404 ? -43.043 1.080 -19.437 1.00 74.81 404 LEU A C 1
ATOM 3213 O O . LEU A 1 404 ? -43.328 0.599 -20.526 1.00 74.81 404 LEU A O 1
ATOM 3217 N N . PHE A 1 405 ? -43.974 1.586 -18.637 1.00 70.62 405 PHE A N 1
ATOM 3218 C CA . PHE A 1 405 ? -45.350 1.788 -19.089 1.00 70.62 405 PHE A CA 1
ATOM 3219 C C . PHE A 1 405 ? -45.516 3.210 -19.616 1.00 70.62 405 PHE A C 1
ATOM 3221 O O . PHE A 1 405 ? -45.310 4.175 -18.881 1.00 70.62 405 PHE A O 1
ATOM 3228 N N . CYS A 1 406 ? -45.914 3.351 -20.881 1.00 57.69 406 CYS A N 1
ATOM 3229 C CA . CYS A 1 406 ? -46.354 4.645 -21.383 1.00 57.69 406 CYS A CA 1
ATOM 3230 C C . CYS A 1 406 ? -47.739 4.933 -20.792 1.00 57.69 406 CYS A C 1
ATOM 3232 O O . CYS A 1 406 ? -48.750 4.389 -21.246 1.00 57.69 406 CYS A O 1
ATOM 3234 N N . GLY A 1 407 ? -47.775 5.737 -19.730 1.00 52.03 407 GLY A N 1
ATOM 3235 C CA . GLY A 1 407 ? -49.001 6.397 -19.303 1.00 52.03 407 GLY A CA 1
ATOM 3236 C C . GLY A 1 407 ? -49.378 7.418 -20.369 1.00 52.03 407 GLY A C 1
ATOM 3237 O O . GLY A 1 407 ? -48.545 8.243 -20.737 1.00 52.03 407 GLY A O 1
ATOM 3238 N N . ARG A 1 408 ? -50.593 7.318 -20.908 1.00 42.38 408 ARG A N 1
ATOM 3239 C CA . ARG A 1 408 ? -51.201 8.463 -21.589 1.00 42.38 408 ARG A CA 1
ATOM 3240 C C . ARG A 1 408 ? -51.527 9.549 -20.581 1.00 42.38 408 ARG A C 1
ATOM 3242 O O . ARG A 1 408 ? -51.925 9.171 -19.454 1.00 42.38 408 ARG A O 1
#

Sequence (408 aa):
MFEHSSREGETEGTDQSDDQLSQFLKSNGVKDVVEISSKLRNHGVTLEGLLEYGADDIKDICQDCNISALSRADLLRCLRKVPTSYVYKEAISRSEAKPLPAVIITSGDREKMEKLYEQLKGVSEQIHSYQTGILNLEKNATACKKEVKQLFEEWNKKCREQEEQLLVQIDNSKKEMKKKWSSNLDKLQTEHEAIKHLVDEIQQHMCNEKEDINEKSRAITSLLQNSLIEKKNPIEFVDCKTNVFVVNTDISPLSHVCIRMLLYTLQTFYIQQKKKGGGGRTGGGKKKNTLQVTKVCGAHSDDNVGIGVEIRFCHSTNDVIKSHCVVYEIEMQVVSNDEKSNAEEDRSSDSKWINVGAMPCATDHMIVRHHLLKERASYLIRLRACYNHQTHFSPYSNIATLDLFCGR

Radius of gyration: 45.98 Å; chains: 1; bounding box: 111×34×138 Å

Foldseek 3Di:
DDDDDDDDDDDDDPPPPDPVQLVLCVVLPQPPSVLVSVLCVVVVDDPVNLQEDELVRLVVSCVVSVNDPVSSVSSLVSSCVDCSRPSVVVVCCVVVDDPDPPDDQDPVNVVVVVVVVVVVVVVVVVVVVVVVVVVVLVVVVVVLVVVLVVLVVVLVVVVVVVVVVLVVVVVVVVVVVVVVVVVVVVVVVVVVVVVVVLVVVLVVLVPDPPDDPVRNVVVNVVSVVPDCVVVDDPDPPPPPPDDDPPDPPPCVVSCVVSVVVVCVSVVVSVVVVVVSVPPDDDDDDDDDPFFDQDDKDAFDDPVPQDTKIKTFGDPPCPPPQPPFWWKKWKWKAWDDDPPPDPDPPPPPPRGDTDTQDIHTPPDRMDIGGDPPDDAQTKMWMWMWIAHDPNPDTDPIGDIDMDHHHDDD

pLDDT: mean 71.51, std 18.08, range [29.91, 93.0]

Organism: Reticulomyxa filosa (NCBI:txid46433)